Protein AF-0000000078274651 (afdb_homodimer)

Solvent-accessible surface area (backbone atoms only — not comparable to full-atom values): 20721 Å² total; per-residue (Å²): 110,60,36,36,36,42,35,35,72,98,61,72,84,50,76,56,37,60,46,50,32,50,40,42,63,68,68,46,52,73,42,78,42,59,71,63,79,69,84,45,31,85,77,31,66,91,48,47,76,32,33,41,38,34,36,38,72,86,66,53,74,48,76,44,39,45,49,67,26,45,36,52,42,50,24,56,75,72,54,28,36,57,86,50,64,68,60,26,29,52,43,43,25,51,34,57,58,51,46,55,32,47,52,37,38,48,44,17,74,77,69,66,68,41,69,70,39,47,50,50,25,46,53,38,40,49,51,45,43,70,57,47,31,60,56,27,63,71,28,89,64,50,26,82,50,72,79,48,85,28,53,41,47,50,51,53,27,51,47,51,49,48,31,48,77,70,71,42,42,85,62,64,37,59,87,82,25,47,49,53,42,50,40,32,52,57,47,60,68,34,71,45,63,97,109,60,35,37,36,41,34,34,72,97,62,73,85,50,75,56,36,60,48,50,33,50,40,41,64,69,67,45,52,74,44,79,43,57,72,62,78,70,81,45,29,85,78,31,67,90,48,46,74,32,33,40,38,35,35,37,71,87,66,50,72,47,76,43,40,44,50,67,27,45,36,53,43,50,25,56,74,73,53,27,38,57,88,50,64,69,59,26,29,52,44,43,24,52,35,56,58,52,46,57,33,46,52,38,38,48,45,16,74,75,69,66,69,41,70,69,40,48,48,51,25,44,52,39,39,49,51,46,43,72,58,46,30,60,56,27,65,72,30,89,66,49,26,82,51,71,81,48,82,28,52,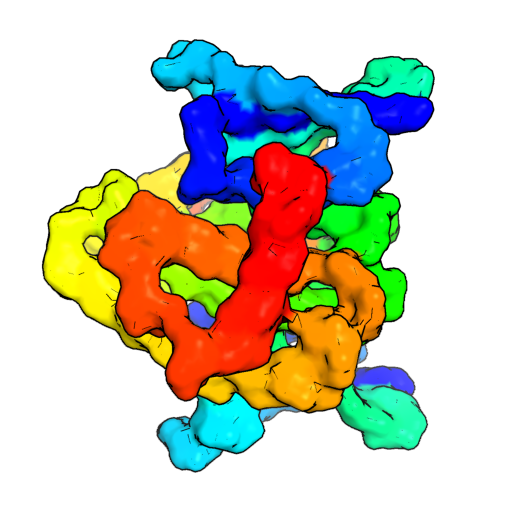40,46,50,51,53,26,51,48,51,48,47,32,49,76,69,71,43,43,84,62,61,37,60,89,83,25,46,51,52,41,50,39,31,53,58,48,60,69,33,72,44,64,96

Foldseek 3Di:
DKAKEWEDPPDCLDLCVLVLLLCLVLVHHYDYDYDPPPVCQVVDVVSDDTKMWIQDPVRDIDIDDDSVVSNVVSQVVRVLAPPDPVRNVVLVVLLVLLVLLSVLLCCCPPPPVDPVSVVVSLVSLLVNLVVCLVQLVVDPCLDNDDNDNHSSLSSLLSSCVNCVVVVNNVSDDCVSRVSSVVSNVVSCPDPSSD/DKAKEWEDPPDCLDLCVLVLLLCLVLVHHYDYDYDPPPVCQVVDVVSDDTKMWIQDPVRDIDIDDDSVVSNVVSQVVRVLAPPDPVRNVVLVVLLVLLVLLSVLLCCCPPPPVDPVSVVVSLVSLLVNLVPCLVQLVVDPCLDNDDNDNHSSLSSLLSSCVNCVVVVNNVSDDCVSRVSSVVSNVVSCPDPSSD

Organism: Zancudomyces culisetae (NCBI:txid1213189)

Radius of gyration: 20.68 Å; Cα contacts (8 Å, |Δi|>4): 596; chains: 2; bounding box: 54×53×53 Å

InterPro domains:
  IPR004045 Glutathione S-transferase, N-terminal [PS50404] (1-82)
  IPR004046 Glutathione S-transferase, C-terminal [PF14497] (106-193)
  IPR010987 Glutathione S-transferase, C-terminal-like [PS50405] (84-194)
  IPR036249 Thioredoxin-like superfamily [SSF52833] (4-79)
  IPR036282 Glutathione S-transferase, C-terminal domain superfamily [SSF47616] (76-194)
  IPR050213 Glutathione S-transferase superfamily [PTHR11571] (1-193)

Nearest PDB structures (foldseek):
  8bhz-assembly1_A-2  TM=8.234E-01  e=1.410E-09  Schistosoma haematobium
  2c80-assembly1_B  TM=8.183E-01  e=5.169E-09  Schistosoma haematobium
  2caq-assembly1_A-2  TM=8.198E-01  e=7.709E-09  Schistosoma haematobium
  2wdu-assembly2_B  TM=8.416E-01  e=1.094E-08  Fasciola hepatica
  2c8u-assembly1_B  TM=8.152E-01  e=6.313E-09  Schistosoma haematobium

pLDDT: mean 96.89, std 2.32, range [83.88, 98.88]

Sequence (388 aa):
MSTYELLYFPMNLGRANITRIMLNSAGATLKSACPAWPAEKENMPYGRLPVLVETKADGSKFTLCESQAIERYIARKYGFLPADLEQSAIAESYVDNIVDSIDLFYKHHYVEKNDASKEAVQKAVKYLISRHEPILAANPSGHYIGNKLSYPDIYLYHLYFMLTETGLTDFINESTAPHITKLAKSLAALPAVQMSTYELLYFPMNLGRANITRIMLNSAGATLKSACPAWPAEKENMPYGRLPVLVETKADGSKFTLCESQAIERYIARKYGFLPADLEQSAIAESYVDNIVDSIDLFYKHHYVEKNDASKEAVQKAVKYLISRHEPILAANPSGHYIGNKLSYPDIYLYHLYFMLTETGLTDFINESTAPHITKLAKSLAALPAVQ

Structure (mmCIF, N/CA/C/O backbone):
data_AF-0000000078274651-model_v1
#
loop_
_entity.id
_entity.type
_entity.pdbx_description
1 polymer 'Putative glutathione S-transferase 6'
#
loop_
_atom_site.group_PDB
_atom_site.id
_atom_site.type_symbol
_atom_site.label_atom_id
_atom_site.label_alt_id
_atom_site.label_comp_id
_atom_site.label_asym_id
_atom_site.label_entity_id
_atom_site.label_seq_id
_atom_site.pdbx_PDB_ins_code
_atom_site.Cartn_x
_atom_site.Cartn_y
_atom_site.Cartn_z
_atom_site.occupancy
_atom_site.B_iso_or_equiv
_atom_site.auth_seq_id
_atom_site.auth_comp_id
_atom_site.auth_asym_id
_atom_site.auth_atom_id
_atom_site.pdbx_PDB_model_num
ATOM 1 N N . MET A 1 1 ? 3.52 19.172 -21.906 1 85.12 1 MET A N 1
ATOM 2 C CA . MET A 1 1 ? 3.418 18.703 -20.516 1 85.12 1 MET A CA 1
ATOM 3 C C . MET A 1 1 ? 2.148 17.891 -20.312 1 85.12 1 MET A C 1
ATOM 5 O O . MET A 1 1 ? 1.169 18.047 -21.047 1 85.12 1 MET A O 1
ATOM 9 N N . SER A 1 2 ? 2.191 16.938 -19.406 1 90.5 2 SER A N 1
ATOM 10 C CA . SER A 1 2 ? 1.02 16.094 -19.219 1 90.5 2 SER A CA 1
ATOM 11 C C . SER A 1 2 ? -0.132 16.859 -18.578 1 90.5 2 SER A C 1
ATOM 13 O O . SER A 1 2 ? 0.091 17.797 -17.812 1 90.5 2 SER A O 1
ATOM 15 N N . THR A 1 3 ? -1.324 16.656 -19.016 1 97.44 3 THR A N 1
ATOM 16 C CA . THR A 1 3 ? -2.535 17.078 -18.312 1 97.44 3 THR A CA 1
ATOM 17 C C . THR A 1 3 ? -3.24 15.891 -17.672 1 97.44 3 THR A C 1
ATOM 19 O O . THR A 1 3 ? -3.088 14.75 -18.125 1 97.44 3 THR A O 1
ATOM 22 N N . TYR A 1 4 ? -3.969 16.234 -16.609 1 98.62 4 TYR A N 1
ATOM 23 C CA . TYR A 1 4 ? -4.539 15.148 -15.812 1 98.62 4 TYR A CA 1
ATOM 24 C C . TYR A 1 4 ? -6.039 15.336 -15.633 1 98.62 4 TYR A C 1
ATOM 26 O O . TYR A 1 4 ? -6.516 16.453 -15.453 1 98.62 4 TYR A O 1
ATOM 34 N N . GLU A 1 5 ? -6.742 14.211 -15.688 1 98.5 5 GLU A N 1
ATOM 35 C CA . GLU A 1 5 ? -8.125 14.094 -15.234 1 98.5 5 GLU A CA 1
ATOM 36 C C . GLU A 1 5 ? -8.25 13.078 -14.102 1 98.5 5 GLU A C 1
ATOM 38 O O . GLU A 1 5 ? -7.742 11.961 -14.203 1 98.5 5 GLU A O 1
ATOM 43 N N . LEU A 1 6 ? -8.797 13.508 -13.047 1 98.5 6 LEU A N 1
ATOM 44 C CA . LEU A 1 6 ? -9.055 12.633 -11.906 1 98.5 6 LEU A CA 1
ATOM 45 C C . LEU A 1 6 ? -10.547 12.383 -11.734 1 98.5 6 LEU A C 1
ATOM 47 O O . LEU A 1 6 ? -11.305 13.312 -11.445 1 98.5 6 LEU A O 1
ATOM 51 N N . LEU A 1 7 ? -10.977 11.188 -12 1 98.56 7 LEU A N 1
ATOM 52 C CA . LEU A 1 7 ? -12.375 10.789 -11.852 1 98.56 7 LEU A CA 1
ATOM 53 C C . LEU A 1 7 ? -12.656 10.32 -10.43 1 98.56 7 LEU A C 1
ATOM 55 O O . LEU A 1 7 ? -12.07 9.336 -9.969 1 98.56 7 LEU A O 1
ATOM 59 N N . TYR A 1 8 ? -13.5 11.039 -9.758 1 97.94 8 TYR A N 1
ATOM 60 C CA . TYR A 1 8 ? -13.836 10.727 -8.375 1 97.94 8 TYR A CA 1
ATOM 61 C C . TYR A 1 8 ? -15.125 11.43 -7.953 1 97.94 8 TYR A C 1
ATOM 63 O O . TYR A 1 8 ? -15.688 12.219 -8.711 1 97.94 8 TYR A O 1
ATOM 71 N N . PHE A 1 9 ? -15.664 11.016 -6.793 1 95.94 9 PHE A N 1
ATOM 72 C CA . PHE A 1 9 ? -16.828 11.688 -6.23 1 95.94 9 PHE A CA 1
ATOM 73 C C . PHE A 1 9 ? -16.484 13.117 -5.824 1 95.94 9 PHE A C 1
ATOM 75 O O . PHE A 1 9 ? -15.336 13.414 -5.5 1 95.94 9 PHE A O 1
ATOM 82 N N . PRO A 1 10 ? -17.453 13.938 -5.91 1 91.69 10 PRO A N 1
ATOM 83 C CA . PRO A 1 10 ? -17.188 15.336 -5.555 1 91.69 10 PRO A CA 1
ATOM 84 C C . PRO A 1 10 ? -17.047 15.539 -4.051 1 91.69 10 PRO A C 1
ATOM 86 O O . PRO A 1 10 ? -17.938 16.109 -3.42 1 91.69 10 PRO A O 1
ATOM 89 N N . MET A 1 11 ? -15.984 15.055 -3.492 1 89.75 11 MET A N 1
ATOM 90 C CA . MET A 1 11 ? -15.727 15.156 -2.059 1 89.75 11 MET A CA 1
ATOM 91 C C . MET A 1 11 ? -14.234 15.266 -1.782 1 89.75 11 MET A C 1
ATOM 93 O O . MET A 1 11 ? -13.414 14.828 -2.594 1 89.75 11 MET A O 1
ATOM 97 N N . ASN A 1 12 ? -13.992 15.805 -0.63 1 87.56 12 ASN A N 1
ATOM 98 C CA . ASN A 1 12 ? -12.594 16.031 -0.289 1 87.56 12 ASN A CA 1
ATOM 99 C C . ASN A 1 12 ? -12.125 15.102 0.828 1 87.56 12 ASN A C 1
ATOM 101 O O . ASN A 1 12 ? -10.938 15.055 1.148 1 87.56 12 ASN A O 1
ATOM 105 N N . LEU A 1 13 ? -13.008 14.328 1.35 1 91.19 13 LEU A N 1
ATOM 106 C CA . LEU A 1 13 ? -12.68 13.453 2.467 1 91.19 13 LEU A CA 1
ATOM 107 C C . LEU A 1 13 ? -12.398 12.031 1.979 1 91.19 13 LEU A C 1
ATOM 109 O O . LEU A 1 13 ? -12.375 11.094 2.773 1 91.19 13 LEU A O 1
ATOM 113 N N . GLY A 1 14 ? -12.18 11.93 0.684 1 95.69 14 GLY A N 1
ATOM 114 C CA . GLY A 1 14 ? -11.984 10.602 0.126 1 95.69 14 GLY A CA 1
ATOM 115 C C . GLY A 1 14 ? -10.562 10.352 -0.332 1 95.69 14 GLY A C 1
ATOM 116 O O . GLY A 1 14 ? -9.664 11.156 -0.064 1 95.69 14 GLY A O 1
ATOM 117 N N . ARG A 1 15 ? -10.383 9.234 -0.978 1 96.81 15 ARG A N 1
ATOM 118 C CA . ARG A 1 15 ? -9.062 8.703 -1.303 1 96.81 15 ARG A CA 1
ATOM 119 C C . ARG A 1 15 ? -8.398 9.516 -2.41 1 96.81 15 ARG A C 1
ATOM 121 O O . ARG A 1 15 ? -7.176 9.484 -2.562 1 96.81 15 ARG A O 1
ATOM 128 N N . ALA A 1 16 ? -9.148 10.32 -3.156 1 97.81 16 ALA A N 1
ATOM 129 C CA . ALA A 1 16 ? -8.594 11.055 -4.293 1 97.81 16 ALA A CA 1
ATOM 130 C C . ALA A 1 16 ? -7.918 12.344 -3.838 1 97.81 16 ALA A C 1
ATOM 132 O O . ALA A 1 16 ? -7.199 12.984 -4.613 1 97.81 16 ALA A O 1
ATOM 133 N N . ASN A 1 17 ? -8.156 12.719 -2.564 1 97.38 17 ASN A N 1
ATOM 134 C CA . ASN A 1 17 ? -7.68 14.016 -2.084 1 97.38 17 ASN A CA 1
ATOM 135 C C . ASN A 1 17 ? -6.156 14.094 -2.111 1 97.38 17 ASN A C 1
ATOM 137 O O . ASN A 1 17 ? -5.59 15.141 -2.42 1 97.38 17 ASN A O 1
ATOM 141 N N . ILE A 1 18 ? -5.492 13.023 -1.799 1 98.12 18 ILE A N 1
ATOM 142 C CA . ILE A 1 18 ? -4.035 12.984 -1.771 1 98.12 18 ILE A CA 1
ATOM 143 C C . ILE A 1 18 ? -3.484 13.273 -3.164 1 98.12 18 ILE A C 1
ATOM 145 O O . ILE A 1 18 ? -2.592 14.117 -3.32 1 98.12 18 ILE A O 1
ATOM 149 N N . THR A 1 19 ? -4.035 12.641 -4.152 1 98.38 19 THR A N 1
ATOM 150 C CA . THR A 1 19 ? -3.607 12.836 -5.531 1 98.38 19 THR A CA 1
ATOM 151 C C . THR A 1 19 ? -3.867 14.273 -5.98 1 98.38 19 THR A C 1
ATOM 153 O O . THR A 1 19 ? -3.021 14.891 -6.633 1 98.38 19 THR A O 1
ATOM 156 N N . ARG A 1 20 ? -5.008 14.828 -5.559 1 97.62 20 ARG A N 1
ATOM 157 C CA . ARG A 1 20 ? -5.34 16.203 -5.906 1 97.62 20 ARG A CA 1
ATOM 158 C C . ARG A 1 20 ? -4.312 17.188 -5.344 1 97.62 20 ARG A C 1
ATOM 160 O O . ARG A 1 20 ? -3.826 18.062 -6.055 1 97.62 20 ARG A O 1
ATOM 167 N N . ILE A 1 21 ? -4 17 -4.102 1 97.69 21 ILE A N 1
ATOM 168 C CA . ILE A 1 21 ? -3.039 17.875 -3.443 1 97.69 21 ILE A CA 1
ATOM 169 C C . ILE A 1 21 ? -1.687 17.781 -4.145 1 97.69 21 ILE A C 1
ATOM 171 O O . ILE A 1 21 ? -1.037 18.797 -4.395 1 97.69 21 ILE A O 1
ATOM 175 N N . MET A 1 22 ? -1.249 16.578 -4.516 1 98.38 22 MET A N 1
ATOM 176 C CA . MET A 1 22 ? 0.048 16.391 -5.16 1 98.38 22 MET A CA 1
ATOM 177 C C . MET A 1 22 ? 0.079 17.062 -6.531 1 98.38 22 MET A C 1
ATOM 179 O O . MET A 1 22 ? 1.023 17.781 -6.852 1 98.38 22 MET A O 1
ATOM 183 N N . LEU A 1 23 ? -0.953 16.844 -7.312 1 98.31 23 LEU A N 1
ATOM 184 C CA . LEU A 1 23 ? -0.979 17.391 -8.656 1 98.31 23 LEU A CA 1
ATOM 185 C C . LEU A 1 23 ? -1.033 18.922 -8.617 1 98.31 23 LEU A C 1
ATOM 187 O O . LEU A 1 23 ? -0.316 19.594 -9.359 1 98.31 23 LEU A O 1
ATOM 191 N N . ASN A 1 24 ? -1.824 19.453 -7.707 1 97.5 24 ASN A N 1
ATOM 192 C CA . ASN A 1 24 ? -1.883 20.906 -7.535 1 97.5 24 ASN A CA 1
ATOM 193 C C . ASN A 1 24 ? -0.538 21.469 -7.086 1 97.5 24 ASN A C 1
ATOM 195 O O . ASN A 1 24 ? -0.095 22.5 -7.594 1 97.5 24 ASN A O 1
ATOM 199 N N . SER A 1 25 ? 0.046 20.797 -6.164 1 97.44 25 SER A N 1
ATOM 200 C CA . SER A 1 25 ? 1.327 21.25 -5.633 1 97.44 25 SER A CA 1
ATOM 201 C C . SER A 1 25 ? 2.414 21.219 -6.703 1 97.44 25 SER A C 1
ATOM 203 O O . SER A 1 25 ? 3.361 22 -6.66 1 97.44 25 SER A O 1
ATOM 205 N N . ALA A 1 26 ? 2.295 20.312 -7.629 1 97.06 26 ALA A N 1
ATOM 206 C CA . ALA A 1 26 ? 3.27 20.156 -8.703 1 97.06 26 ALA A CA 1
ATOM 207 C C . ALA A 1 26 ? 3.012 21.172 -9.82 1 97.06 26 ALA A C 1
ATOM 209 O O . ALA A 1 26 ? 3.777 21.234 -10.789 1 97.06 26 ALA A O 1
ATOM 210 N N . GLY A 1 27 ? 1.916 21.891 -9.695 1 96.44 27 GLY A N 1
ATOM 211 C CA . GLY A 1 27 ? 1.552 22.844 -10.734 1 96.44 27 GLY A CA 1
ATOM 212 C C . GLY A 1 27 ? 1.003 22.172 -11.984 1 96.44 27 GLY A C 1
ATOM 213 O O . GLY A 1 27 ? 1.027 22.766 -13.07 1 96.44 27 GLY A O 1
ATOM 214 N N . ALA A 1 28 ? 0.543 20.969 -11.844 1 96.69 28 ALA A N 1
ATOM 215 C CA . ALA A 1 28 ? 0.015 20.234 -12.992 1 96.69 28 ALA A CA 1
ATOM 216 C C . ALA A 1 28 ? -1.39 20.703 -13.344 1 96.69 28 ALA A C 1
ATOM 218 O O . ALA A 1 28 ? -2.129 21.188 -12.484 1 96.69 28 ALA A O 1
ATOM 219 N N . THR A 1 29 ? -1.722 20.609 -14.602 1 97.25 29 THR A N 1
ATOM 220 C CA . THR A 1 29 ? -3.092 20.859 -15.031 1 97.25 29 THR A CA 1
ATOM 221 C C . THR A 1 29 ? -4 19.688 -14.664 1 97.25 29 THR A C 1
ATOM 223 O O . THR A 1 29 ? -3.812 18.578 -15.156 1 97.25 29 THR A O 1
ATOM 226 N N . LEU A 1 30 ? -4.949 20 -13.805 1 97.75 30 LEU A N 1
ATOM 227 C CA . LEU A 1 30 ? -5.816 18.953 -13.281 1 97.75 30 LEU A CA 1
ATOM 228 C C . LEU A 1 30 ? -7.285 19.312 -13.484 1 97.75 30 LEU A C 1
ATOM 230 O O . LEU A 1 30 ? -7.711 20.406 -13.133 1 97.75 30 LEU A O 1
ATOM 234 N N . LYS A 1 31 ? -7.969 18.406 -14.078 1 97.44 31 LYS A N 1
ATOM 235 C CA . LYS A 1 31 ? -9.422 18.469 -14.148 1 97.44 31 LYS A CA 1
ATOM 236 C C . LYS A 1 31 ? -10.055 17.359 -13.289 1 97.44 31 LYS A C 1
ATOM 238 O O . LYS A 1 31 ? -9.664 16.203 -13.383 1 97.44 31 LYS A O 1
ATOM 243 N N . SER A 1 32 ? -10.93 17.734 -12.461 1 96.25 32 SER A N 1
ATOM 244 C CA . SER A 1 32 ? -11.688 16.766 -11.68 1 96.25 32 SER A CA 1
ATOM 245 C C . SER A 1 32 ? -13.062 16.516 -12.297 1 96.25 32 SER A C 1
ATOM 247 O O . SER A 1 32 ? -13.703 17.438 -12.797 1 96.25 32 SER A O 1
ATOM 249 N N . ALA A 1 33 ? -13.438 15.273 -12.32 1 96.69 33 ALA A N 1
ATOM 250 C CA . ALA A 1 33 ? -14.766 14.922 -12.812 1 96.69 33 ALA A CA 1
ATOM 251 C C . ALA A 1 33 ? -15.375 13.781 -12 1 96.69 33 ALA A C 1
ATOM 253 O O . ALA A 1 33 ? -14.648 12.953 -11.445 1 96.69 33 ALA A O 1
ATOM 254 N N . CYS A 1 34 ? -16.594 13.766 -11.922 1 97.38 34 CYS A N 1
ATOM 255 C CA . CYS A 1 34 ? -17.359 12.695 -11.273 1 97.38 34 CYS A CA 1
ATOM 256 C C . CYS A 1 34 ? -18.188 11.922 -12.289 1 97.38 34 CYS A C 1
ATOM 258 O O . CYS A 1 34 ? -19.141 12.453 -12.852 1 97.38 34 CYS A O 1
ATOM 260 N N . PRO A 1 35 ? -17.812 10.711 -12.516 1 97.06 35 PRO A N 1
ATOM 261 C CA . PRO A 1 35 ? -18.641 9.922 -13.422 1 97.06 35 PRO A CA 1
ATOM 262 C C . PRO A 1 35 ? -20.047 9.68 -12.875 1 97.06 35 PRO A C 1
ATOM 264 O O . PRO A 1 35 ? -20.25 9.711 -11.656 1 97.06 35 PRO A O 1
ATOM 267 N N . ALA A 1 36 ? -21.062 9.5 -13.82 1 96.56 36 ALA A N 1
ATOM 268 C CA . ALA A 1 36 ? -22.391 9.062 -13.383 1 96.56 36 ALA A CA 1
ATOM 269 C C . ALA A 1 36 ? -22.328 7.707 -12.695 1 96.56 36 ALA A C 1
ATOM 271 O O . ALA A 1 36 ? -21.953 6.703 -13.312 1 96.56 36 ALA A O 1
ATOM 272 N N . TRP A 1 37 ? -22.641 7.664 -11.445 1 95.12 37 TRP A N 1
ATOM 273 C CA . TRP A 1 37 ? -22.5 6.449 -10.648 1 95.12 37 TRP A CA 1
ATOM 274 C C . TRP A 1 37 ? -23.844 5.973 -10.125 1 95.12 37 TRP A C 1
ATOM 276 O O . TRP A 1 37 ? -24.609 6.758 -9.562 1 95.12 37 TRP A O 1
ATOM 286 N N . PRO A 1 38 ? -24.109 4.75 -10.242 1 95.19 38 PRO A N 1
ATOM 287 C CA . PRO A 1 38 ? -23.25 3.639 -10.641 1 95.19 38 PRO A CA 1
ATOM 288 C C . PRO A 1 38 ? -23.312 3.338 -12.141 1 95.19 38 PRO A C 1
ATOM 290 O O . PRO A 1 38 ? -22.719 2.367 -12.602 1 95.19 38 PRO A O 1
ATOM 293 N N . ALA A 1 39 ? -23.891 4.094 -12.906 1 97.06 39 ALA A N 1
ATOM 294 C CA . ALA A 1 39 ? -24.141 3.807 -14.32 1 97.06 39 ALA A CA 1
ATOM 295 C C . ALA A 1 39 ? -22.844 3.594 -15.078 1 97.06 39 ALA A C 1
ATOM 297 O O . ALA A 1 39 ? -22.781 2.785 -16 1 97.06 39 ALA A O 1
ATOM 298 N N . GLU A 1 40 ? -21.766 4.273 -14.672 1 97 40 GLU A N 1
ATOM 299 C CA . GLU A 1 40 ? -20.5 4.207 -15.406 1 97 40 GLU A CA 1
ATOM 300 C C . GLU A 1 40 ? -19.5 3.309 -14.695 1 97 40 GLU A C 1
ATOM 302 O O . GLU A 1 40 ? -18.344 3.227 -15.102 1 97 40 GLU A O 1
ATOM 307 N N . LYS A 1 41 ? -19.938 2.6 -13.703 1 96.19 41 LYS A N 1
ATOM 308 C CA . LYS A 1 41 ? -19.062 1.739 -12.914 1 96.19 41 LYS A CA 1
ATOM 309 C C . LYS A 1 41 ? -18.359 0.714 -13.797 1 96.19 41 LYS A C 1
ATOM 311 O O . LYS A 1 41 ? -17.141 0.522 -13.68 1 96.19 41 LYS A O 1
ATOM 316 N N . GLU A 1 42 ? -19.062 0.11 -14.68 1 93.12 42 GLU A N 1
ATOM 317 C CA . GLU A 1 42 ? -18.531 -0.976 -15.492 1 93.12 42 GLU A CA 1
ATOM 318 C C . GLU A 1 42 ? -17.516 -0.453 -16.516 1 93.12 42 GLU A C 1
ATOM 320 O O . GLU A 1 42 ? -16.734 -1.225 -17.078 1 93.12 42 GLU A O 1
ATOM 325 N N . ASN A 1 43 ? -17.5 0.835 -16.734 1 94.19 43 ASN A N 1
ATOM 326 C CA . ASN A 1 43 ? -16.578 1.451 -17.672 1 94.19 43 ASN A CA 1
ATOM 327 C C . ASN A 1 43 ? -15.266 1.843 -17 1 94.19 43 ASN A C 1
ATOM 329 O O . ASN A 1 43 ? -14.297 2.193 -17.656 1 94.19 43 ASN A O 1
ATOM 333 N N . MET A 1 44 ? -15.281 1.782 -15.68 1 95.94 44 MET A N 1
ATOM 334 C CA . MET A 1 44 ? -14.078 2.135 -14.93 1 95.94 44 MET A CA 1
ATOM 335 C C . MET A 1 44 ? -13.195 0.913 -14.719 1 95.94 44 MET A C 1
ATOM 337 O O . MET A 1 44 ? -13.695 -0.198 -14.531 1 95.94 44 MET A O 1
ATOM 341 N N . PRO A 1 45 ? -11.883 1.192 -14.758 1 95.31 45 PRO A N 1
ATOM 342 C CA . PRO A 1 45 ? -11.023 0.073 -14.367 1 95.31 45 PRO A CA 1
ATOM 343 C C . PRO A 1 45 ? -11.398 -0.515 -13.016 1 95.31 45 PRO A C 1
ATOM 345 O O . PRO A 1 45 ? -11.609 0.228 -12.047 1 95.31 45 PRO A O 1
ATOM 348 N N . TYR A 1 46 ? -11.609 -1.804 -12.977 1 95.06 46 TYR A N 1
ATOM 349 C CA . TYR A 1 46 ? -11.969 -2.566 -11.781 1 95.06 46 TYR A CA 1
ATOM 350 C C . TYR A 1 46 ? -13.32 -2.119 -11.242 1 95.06 46 TYR A C 1
ATOM 352 O O . TYR A 1 46 ? -13.719 -2.514 -10.141 1 95.06 46 TYR A O 1
ATOM 360 N N . GLY A 1 47 ? -14.023 -1.199 -11.977 1 95.81 47 GLY A N 1
ATOM 361 C CA . GLY A 1 47 ? -15.289 -0.684 -11.484 1 95.81 47 GLY A CA 1
ATOM 362 C C . GLY A 1 47 ? -15.133 0.168 -10.234 1 95.81 47 GLY A C 1
ATOM 363 O O . GLY A 1 47 ? -16.016 0.167 -9.367 1 95.81 47 GLY A O 1
ATOM 364 N N . ARG A 1 48 ? -14 0.82 -10.164 1 96.19 48 ARG A N 1
ATOM 365 C CA . ARG A 1 48 ? -13.703 1.559 -8.938 1 96.19 48 ARG A CA 1
ATOM 366 C C . ARG A 1 48 ? -13.227 2.971 -9.258 1 96.19 48 ARG A C 1
ATOM 368 O O . ARG A 1 48 ? -12.766 3.242 -10.367 1 96.19 48 ARG A O 1
ATOM 375 N N . LEU A 1 49 ? -13.398 3.842 -8.32 1 97.62 49 LEU A N 1
ATOM 376 C CA . LEU A 1 49 ? -12.828 5.184 -8.281 1 97.62 49 LEU A CA 1
ATOM 377 C C . LEU A 1 49 ? -11.883 5.336 -7.098 1 97.62 49 LEU A C 1
ATOM 379 O O . LEU A 1 49 ? -12.039 4.664 -6.074 1 97.62 49 LEU A O 1
ATOM 383 N N . PRO A 1 50 ? -10.797 6.09 -7.223 1 98.25 50 PRO A N 1
ATOM 384 C CA . PRO A 1 50 ? -10.477 7.062 -8.273 1 98.25 50 PRO A CA 1
ATOM 385 C C . PRO A 1 50 ? -9.812 6.422 -9.492 1 98.25 50 PRO A C 1
ATOM 387 O O . PRO A 1 50 ? -9.234 5.344 -9.383 1 98.25 50 PRO A O 1
ATOM 390 N N . VAL A 1 51 ? -9.992 7.074 -10.633 1 98.75 51 VAL A N 1
ATOM 391 C CA . VAL A 1 51 ? -9.273 6.766 -11.867 1 98.75 51 VAL A CA 1
ATOM 392 C C . VAL A 1 51 ? -8.508 8 -12.336 1 98.75 51 VAL A C 1
ATOM 394 O O . VAL A 1 51 ? -9.07 9.102 -12.391 1 98.75 51 VAL A O 1
ATOM 397 N N . LEU A 1 52 ? -7.234 7.863 -12.586 1 98.81 52 LEU A N 1
ATOM 398 C CA . LEU A 1 52 ? -6.398 8.906 -13.164 1 98.81 52 LEU A CA 1
ATOM 399 C C . LEU A 1 52 ? -6.242 8.711 -14.672 1 98.81 52 LEU A C 1
ATOM 401 O O . LEU A 1 52 ? -5.926 7.609 -15.125 1 98.81 52 LEU A O 1
ATOM 405 N N . VAL A 1 53 ? -6.527 9.727 -15.406 1 98.69 53 VAL A N 1
ATOM 406 C CA . VAL A 1 53 ? -6.223 9.742 -16.844 1 98.69 53 VAL A CA 1
ATOM 407 C C . VAL A 1 53 ? -5.191 10.828 -17.141 1 98.69 53 VAL A C 1
ATOM 409 O O . VAL A 1 53 ? -5.445 12.016 -16.906 1 98.69 53 VAL A O 1
ATOM 412 N N . GLU A 1 54 ? -4.031 10.438 -17.594 1 98.69 54 GLU A N 1
ATOM 413 C CA . GLU A 1 54 ? -2.975 11.359 -18 1 98.69 54 GLU A CA 1
ATOM 414 C C . GLU A 1 54 ? -2.889 11.469 -19.516 1 98.69 54 GLU A C 1
ATOM 416 O O . GLU A 1 54 ? -2.77 10.453 -20.203 1 98.69 54 GLU A O 1
ATOM 421 N N . THR A 1 55 ? -3.041 12.617 -20 1 98.38 55 THR A N 1
ATOM 422 C CA . THR A 1 55 ? -2.787 12.891 -21.406 1 98.38 55 THR A CA 1
ATOM 423 C C . THR A 1 55 ? -1.4 13.492 -21.609 1 98.38 55 THR A C 1
ATOM 425 O O . THR A 1 55 ? -1.129 14.602 -21.141 1 98.38 55 THR A O 1
ATOM 428 N N . LYS A 1 56 ? -0.613 12.797 -22.375 1 97 56 LYS A N 1
ATOM 429 C CA . LYS A 1 56 ? 0.772 13.219 -22.562 1 97 56 LYS A CA 1
ATOM 430 C C . LYS A 1 56 ? 0.893 14.211 -23.719 1 97 56 LYS A C 1
ATOM 432 O O . LYS A 1 56 ? -0.09 14.5 -24.406 1 97 56 LYS A O 1
ATOM 437 N N . ALA A 1 57 ? 2.1 14.711 -23.828 1 94.38 57 ALA A N 1
ATOM 438 C CA . ALA A 1 57 ? 2.344 15.734 -24.844 1 94.38 57 ALA A CA 1
ATOM 439 C C . ALA A 1 57 ? 2.074 15.203 -26.25 1 94.38 57 ALA A C 1
ATOM 441 O O . ALA A 1 57 ? 1.616 15.945 -27.125 1 94.38 57 ALA A O 1
ATOM 442 N N . ASP A 1 58 ? 2.273 13.93 -26.484 1 95.94 58 ASP A N 1
ATOM 443 C CA . ASP A 1 58 ? 2.109 13.336 -27.812 1 95.94 58 ASP A CA 1
ATOM 444 C C . ASP A 1 58 ? 0.667 12.891 -28.047 1 95.94 58 ASP A C 1
ATOM 446 O O . ASP A 1 58 ? 0.355 12.281 -29.062 1 95.94 58 ASP A O 1
ATOM 450 N N . GLY A 1 59 ? -0.172 13.125 -27.031 1 95.75 59 GLY A N 1
ATOM 451 C CA . GLY A 1 59 ? -1.588 12.82 -27.172 1 95.75 59 GLY A CA 1
ATOM 452 C C . GLY A 1 59 ? -1.962 11.453 -26.625 1 95.75 59 GLY A C 1
ATOM 453 O O . GLY A 1 59 ? -3.145 11.148 -26.453 1 95.75 59 GLY A O 1
ATOM 454 N N . SER A 1 60 ? -0.928 10.688 -26.297 1 97.25 60 SER A N 1
ATOM 455 C CA . SER A 1 60 ? -1.235 9.367 -25.766 1 97.25 60 SER A CA 1
ATOM 456 C C . SER A 1 60 ? -1.788 9.461 -24.344 1 97.25 60 SER A C 1
ATOM 458 O O . SER A 1 60 ? -1.502 10.422 -23.625 1 97.25 60 SER A O 1
ATOM 460 N N . LYS A 1 61 ? -2.582 8.484 -24.016 1 97.94 61 LYS A N 1
ATOM 461 C CA . LYS A 1 61 ? -3.23 8.5 -22.703 1 97.94 61 LYS A CA 1
ATOM 462 C C . LYS A 1 61 ? -2.75 7.344 -21.844 1 97.94 61 LYS A C 1
ATOM 464 O O . LYS A 1 61 ? -2.51 6.242 -22.344 1 97.94 61 LYS A O 1
ATOM 469 N N . PHE A 1 62 ? -2.59 7.645 -20.594 1 98.38 62 PHE A N 1
ATOM 470 C CA . PHE A 1 62 ? -2.309 6.652 -19.562 1 98.38 62 PHE A CA 1
ATOM 471 C C . PHE A 1 62 ? -3.385 6.68 -18.484 1 98.38 62 PHE A C 1
ATOM 473 O O . PHE A 1 62 ? -3.66 7.727 -17.891 1 98.38 62 PHE A O 1
ATOM 480 N N . THR A 1 63 ? -4.055 5.508 -18.266 1 98.5 63 THR A N 1
ATOM 481 C CA . THR A 1 63 ? -5.121 5.391 -17.281 1 98.5 63 THR A CA 1
ATOM 482 C C . THR A 1 63 ? -4.699 4.473 -16.141 1 98.5 63 THR A C 1
ATOM 484 O O . THR A 1 63 ? -4.137 3.4 -16.359 1 98.5 63 THR A O 1
ATOM 487 N N . LEU A 1 64 ? -4.945 4.918 -14.977 1 98.62 64 LEU A N 1
ATOM 488 C CA . LEU A 1 64 ? -4.539 4.172 -13.789 1 98.62 64 LEU A CA 1
ATOM 489 C C . LEU A 1 64 ? -5.625 4.223 -12.719 1 98.62 64 LEU A C 1
ATOM 491 O O . LEU A 1 64 ? -6.242 5.266 -12.508 1 98.62 64 LEU A O 1
ATOM 495 N N . CYS A 1 65 ? -5.82 3.037 -12.078 1 98.06 65 CYS A N 1
ATOM 496 C CA . CYS A 1 65 ? -6.758 2.924 -10.969 1 98.06 65 CYS A CA 1
ATOM 497 C C . CYS A 1 65 ? -6.055 2.451 -9.703 1 98.06 65 CYS A C 1
ATOM 499 O O . CYS A 1 65 ? -4.883 2.07 -9.75 1 98.06 65 CYS A O 1
ATOM 501 N N . GLU A 1 66 ? -6.785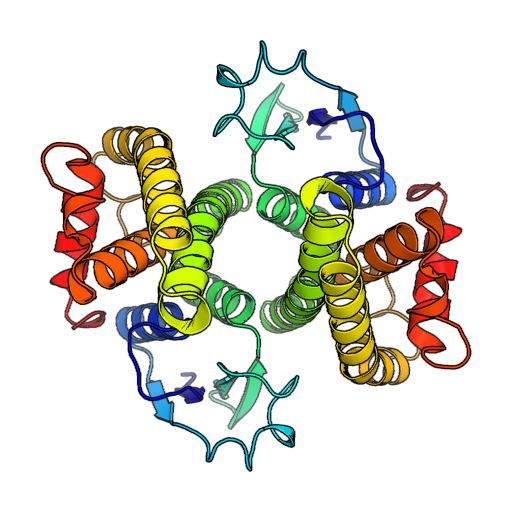 2.48 -8.633 1 98.06 66 GLU A N 1
ATOM 502 C CA . GLU A 1 66 ? -6.281 2.217 -7.285 1 98.06 66 GLU A CA 1
ATOM 503 C C . GLU A 1 66 ? -5.578 3.443 -6.711 1 98.06 66 GLU A C 1
ATOM 505 O O . GLU A 1 66 ? -4.535 3.861 -7.215 1 98.06 66 GLU A O 1
ATOM 510 N N . SER A 1 67 ? -6.129 3.936 -5.648 1 98.31 67 SER A N 1
ATOM 511 C CA . SER A 1 67 ? -5.738 5.234 -5.117 1 98.31 67 SER A CA 1
ATOM 512 C C . SER A 1 67 ? -4.25 5.266 -4.77 1 98.31 67 SER A C 1
ATOM 514 O O . SER A 1 67 ? -3.523 6.156 -5.211 1 98.31 67 SER A O 1
ATOM 516 N N . GLN A 1 68 ? -3.764 4.215 -4.137 1 98.5 68 GLN A N 1
ATOM 517 C CA . GLN A 1 68 ? -2.379 4.262 -3.682 1 98.5 68 GLN A CA 1
ATOM 518 C C . GLN A 1 68 ? -1.409 4.055 -4.84 1 98.5 68 GLN A C 1
ATOM 520 O O . GLN A 1 68 ? -0.303 4.602 -4.84 1 98.5 68 GLN A O 1
ATOM 525 N N . ALA A 1 69 ? -1.806 3.283 -5.855 1 98.69 69 ALA A N 1
ATOM 526 C CA . ALA A 1 69 ? -0.988 3.17 -7.062 1 98.69 69 ALA A CA 1
ATOM 527 C C . ALA A 1 69 ? -0.89 4.508 -7.785 1 98.69 69 ALA A C 1
ATOM 529 O O . ALA A 1 69 ? 0.191 4.906 -8.227 1 98.69 69 ALA A O 1
ATOM 530 N N . ILE A 1 70 ? -2.037 5.191 -7.871 1 98.88 70 ILE A N 1
ATOM 531 C CA . ILE A 1 70 ? -2.074 6.512 -8.484 1 98.88 70 ILE A CA 1
ATOM 532 C C . ILE A 1 70 ? -1.149 7.461 -7.73 1 98.88 70 ILE A C 1
ATOM 534 O O . ILE A 1 70 ? -0.329 8.156 -8.336 1 98.88 70 ILE A O 1
ATOM 538 N N . GLU A 1 71 ? -1.264 7.402 -6.43 1 98.88 71 GLU A N 1
ATOM 539 C CA . GLU A 1 71 ? -0.491 8.305 -5.578 1 98.88 71 GLU A CA 1
ATOM 540 C C . GLU A 1 71 ? 1.007 8.062 -5.734 1 98.88 71 GLU A C 1
ATOM 542 O O . GLU A 1 71 ? 1.781 9.008 -5.895 1 98.88 71 GLU A O 1
ATOM 547 N N . ARG A 1 72 ? 1.381 6.812 -5.691 1 98.75 72 ARG A N 1
ATOM 548 C CA . ARG A 1 72 ? 2.801 6.496 -5.793 1 98.75 72 ARG A CA 1
ATOM 549 C C . ARG A 1 72 ? 3.34 6.844 -7.18 1 98.75 72 ARG A C 1
ATOM 551 O O . ARG A 1 72 ? 4.484 7.277 -7.316 1 98.75 72 ARG A O 1
ATOM 558 N N . TYR A 1 73 ? 2.523 6.68 -8.234 1 98.88 73 TYR A N 1
ATOM 559 C CA . TYR A 1 73 ? 2.898 7.094 -9.586 1 98.88 73 TYR A CA 1
ATOM 560 C C . TYR A 1 73 ? 3.182 8.586 -9.641 1 98.88 73 TYR A C 1
ATOM 562 O O . TYR A 1 73 ? 4.25 9.008 -10.094 1 98.88 73 TYR A O 1
ATOM 570 N N . ILE A 1 74 ? 2.293 9.406 -9.078 1 98.75 74 ILE A N 1
ATOM 571 C CA . ILE A 1 74 ? 2.408 10.859 -9.102 1 98.75 74 ILE A CA 1
ATOM 572 C C . ILE A 1 74 ? 3.553 11.297 -8.188 1 98.75 74 ILE A C 1
ATOM 574 O O . ILE A 1 74 ? 4.301 12.219 -8.516 1 98.75 74 ILE A O 1
ATOM 578 N N . ALA A 1 75 ? 3.711 10.625 -7.035 1 98.81 75 ALA A N 1
ATOM 579 C CA . ALA A 1 75 ? 4.758 10.977 -6.078 1 98.81 75 ALA A CA 1
ATOM 580 C C . ALA A 1 75 ? 6.145 10.789 -6.691 1 98.81 75 ALA A C 1
ATOM 582 O O . ALA A 1 75 ? 7.035 11.617 -6.48 1 98.81 75 ALA A O 1
ATOM 583 N N . ARG A 1 76 ? 6.277 9.711 -7.418 1 98.25 76 ARG A N 1
ATOM 584 C CA . ARG A 1 76 ? 7.566 9.453 -8.055 1 98.25 76 ARG A CA 1
ATOM 585 C C . ARG A 1 76 ? 7.781 10.391 -9.242 1 98.25 76 ARG A C 1
ATOM 587 O O . ARG A 1 76 ? 8.883 10.914 -9.438 1 98.25 76 ARG A O 1
ATOM 594 N N . LYS A 1 77 ? 6.793 10.625 -9.977 1 97.75 77 LYS A N 1
ATOM 595 C CA . LYS A 1 77 ? 6.879 11.453 -11.18 1 97.75 77 LYS A CA 1
ATOM 596 C C . LYS A 1 77 ? 7.25 12.891 -10.828 1 97.75 77 LYS A C 1
ATOM 598 O O . LYS A 1 77 ? 8.023 13.523 -11.539 1 97.75 77 LYS A O 1
ATOM 603 N N . TYR A 1 78 ? 6.727 13.391 -9.711 1 97.94 78 TYR A N 1
ATOM 604 C CA . TYR A 1 78 ? 6.875 14.812 -9.414 1 97.94 78 TYR A CA 1
ATOM 605 C C . TYR A 1 78 ? 7.785 15.023 -8.211 1 97.94 78 TYR A C 1
ATOM 607 O O . TYR A 1 78 ? 7.941 16.156 -7.738 1 97.94 78 TYR A O 1
ATOM 615 N N . GLY A 1 79 ? 8.281 13.961 -7.637 1 97.88 79 GLY A N 1
ATOM 616 C CA . GLY A 1 79 ? 9.352 14.078 -6.652 1 97.88 79 GLY A CA 1
ATOM 617 C C . GLY A 1 79 ? 8.836 14.234 -5.234 1 97.88 79 GLY A C 1
ATOM 618 O O . GLY A 1 79 ? 9.508 14.836 -4.391 1 97.88 79 GLY A O 1
ATOM 619 N N . PHE A 1 80 ? 7.672 13.742 -4.898 1 98.62 80 PHE A N 1
ATOM 620 C CA . PHE A 1 80 ? 7.18 13.711 -3.527 1 98.62 80 PHE A CA 1
ATOM 621 C C . PHE A 1 80 ? 7.766 12.523 -2.77 1 98.62 80 PHE A C 1
ATOM 623 O O . PHE A 1 80 ? 7.641 12.438 -1.547 1 98.62 80 PHE A O 1
ATOM 630 N N . LEU A 1 81 ? 8.352 11.602 -3.504 1 98.5 81 LEU A N 1
ATOM 631 C CA . LEU A 1 81 ? 9.195 10.531 -2.98 1 98.5 81 LEU A CA 1
ATOM 632 C C . LEU A 1 81 ? 10.641 10.719 -3.424 1 98.5 81 LEU A C 1
ATOM 634 O O . LEU A 1 81 ? 10.898 11.117 -4.562 1 98.5 81 LEU A O 1
ATOM 638 N N . PRO A 1 82 ? 11.57 10.383 -2.488 1 97.56 82 PRO A N 1
ATOM 639 C CA . PRO A 1 82 ? 12.977 10.477 -2.883 1 97.56 82 PRO A CA 1
ATOM 640 C C . PRO A 1 82 ? 13.336 9.531 -4.027 1 97.56 82 PRO A C 1
ATOM 642 O O . PRO A 1 82 ? 12.742 8.461 -4.156 1 97.56 82 PRO A O 1
ATOM 645 N N . ALA A 1 83 ? 14.375 9.914 -4.781 1 95.88 83 ALA A N 1
ATOM 646 C CA . ALA A 1 83 ? 14.883 9.039 -5.836 1 95.88 83 ALA A CA 1
ATOM 647 C C . ALA A 1 83 ? 15.664 7.867 -5.254 1 95.88 83 ALA A C 1
ATOM 649 O O . ALA A 1 83 ? 15.672 6.777 -5.828 1 95.88 83 ALA A O 1
ATOM 650 N N . ASP A 1 84 ? 16.281 8.156 -4.121 1 97.62 84 ASP A N 1
ATOM 651 C CA . ASP A 1 84 ? 17.031 7.098 -3.441 1 97.62 84 ASP A CA 1
ATOM 652 C C . ASP A 1 84 ? 16.078 6 -2.949 1 97.62 84 ASP A C 1
ATOM 654 O O . ASP A 1 84 ? 15.109 6.277 -2.25 1 97.62 84 ASP A O 1
ATOM 658 N N . LEU A 1 85 ? 16.391 4.777 -3.287 1 97.56 85 LEU A N 1
ATOM 659 C CA . LEU A 1 85 ? 15.492 3.65 -3.047 1 97.56 85 LEU A CA 1
ATOM 660 C C . LEU A 1 85 ? 15.227 3.475 -1.554 1 97.56 85 LEU A C 1
ATOM 662 O O . LEU A 1 85 ? 14.086 3.258 -1.142 1 97.56 85 LEU A O 1
ATOM 666 N N . GLU A 1 86 ? 16.266 3.561 -0.716 1 98.19 86 GLU A N 1
ATOM 667 C CA . GLU A 1 86 ? 16.109 3.367 0.722 1 98.19 86 GLU A CA 1
ATOM 668 C C . GLU A 1 86 ? 15.273 4.484 1.341 1 98.19 86 GLU A C 1
ATOM 670 O O . GLU A 1 86 ? 14.359 4.219 2.123 1 98.19 86 GLU A O 1
ATOM 675 N N . GLN A 1 87 ? 15.586 5.695 0.922 1 98.12 87 GLN A N 1
ATOM 676 C CA . GLN A 1 87 ? 14.852 6.836 1.458 1 98.12 87 GLN A CA 1
ATOM 677 C C . GLN A 1 87 ? 13.383 6.805 1.02 1 98.12 87 GLN A C 1
ATOM 679 O O . GLN A 1 87 ? 12.492 7.18 1.784 1 98.12 87 GLN A O 1
ATOM 684 N N . SER A 1 88 ? 13.172 6.395 -0.18 1 98.5 88 SER A N 1
ATOM 685 C CA . SER A 1 88 ? 11.805 6.25 -0.67 1 98.5 88 SER A CA 1
ATOM 686 C C . SER A 1 88 ? 11.039 5.195 0.127 1 98.5 88 SER A C 1
ATOM 688 O O . SER A 1 88 ? 9.867 5.391 0.457 1 98.5 88 SER A O 1
ATOM 690 N N . ALA A 1 89 ? 11.719 4.117 0.443 1 98.75 89 ALA A N 1
ATOM 691 C CA . ALA A 1 89 ? 11.086 3.041 1.201 1 98.75 89 ALA A CA 1
ATOM 692 C C . ALA A 1 89 ? 10.734 3.5 2.611 1 98.75 89 ALA A C 1
ATOM 694 O O . ALA A 1 89 ? 9.672 3.146 3.137 1 98.75 89 ALA A O 1
ATOM 695 N N . ILE A 1 90 ? 11.578 4.254 3.172 1 98.56 90 ILE A N 1
ATOM 696 C CA . ILE A 1 90 ? 11.312 4.805 4.496 1 98.56 90 ILE A CA 1
ATOM 697 C C . ILE A 1 90 ? 10.07 5.699 4.434 1 98.56 90 ILE A C 1
ATOM 699 O O . ILE A 1 90 ? 9.164 5.57 5.262 1 98.56 90 ILE A O 1
ATOM 703 N N . ALA A 1 91 ? 10.023 6.539 3.445 1 98.69 91 ALA A N 1
ATOM 704 C CA . ALA A 1 91 ? 8.867 7.418 3.268 1 98.69 91 ALA A CA 1
ATOM 705 C C . ALA A 1 91 ? 7.582 6.617 3.111 1 98.69 91 ALA A C 1
ATOM 707 O O . ALA A 1 91 ? 6.562 6.938 3.727 1 98.69 91 ALA A O 1
ATOM 708 N N . GLU A 1 92 ? 7.672 5.598 2.334 1 98.69 92 GLU A N 1
ATOM 709 C CA . GLU A 1 92 ? 6.492 4.77 2.092 1 98.69 92 GLU A CA 1
ATOM 710 C C . GLU A 1 92 ? 6.074 4.02 3.354 1 98.69 92 GLU A C 1
ATOM 712 O O . GLU A 1 92 ? 4.887 3.783 3.578 1 98.69 92 GLU A O 1
ATOM 717 N N . SER A 1 93 ? 7.035 3.652 4.18 1 98.69 93 SER A N 1
ATOM 718 C CA . SER A 1 93 ? 6.695 2.994 5.438 1 98.69 93 SER A CA 1
ATOM 719 C C . SER A 1 93 ? 5.926 3.934 6.359 1 98.69 93 SER A C 1
ATOM 721 O O . SER A 1 93 ? 5.016 3.504 7.07 1 98.69 93 SER A O 1
ATOM 723 N N . TYR A 1 94 ? 6.289 5.246 6.355 1 98.69 94 TYR A N 1
ATOM 724 C CA . TYR A 1 94 ? 5.512 6.23 7.102 1 98.69 94 TYR A CA 1
ATOM 725 C C . TYR A 1 94 ? 4.074 6.281 6.605 1 98.69 94 TYR A C 1
ATOM 727 O O . TYR A 1 94 ? 3.133 6.262 7.402 1 98.69 94 TYR A O 1
ATOM 735 N N . VAL A 1 95 ? 3.943 6.273 5.301 1 98.75 95 VAL A N 1
ATOM 736 C CA . VAL A 1 95 ? 2.627 6.367 4.68 1 98.75 95 VAL A CA 1
ATOM 737 C C . VAL A 1 95 ? 1.79 5.148 5.051 1 98.75 95 VAL A C 1
ATOM 739 O O . VAL A 1 95 ? 0.625 5.277 5.434 1 98.75 95 VAL A O 1
ATOM 742 N N . ASP A 1 96 ? 2.428 3.992 4.938 1 98.19 96 ASP A N 1
ATOM 743 C CA . ASP A 1 96 ? 1.7 2.762 5.227 1 98.19 96 ASP A CA 1
ATOM 744 C C . ASP A 1 96 ? 1.186 2.752 6.664 1 98.19 96 ASP A C 1
ATOM 746 O O . ASP A 1 96 ? 0.093 2.248 6.934 1 98.19 96 ASP A O 1
ATOM 750 N N . ASN A 1 97 ? 1.907 3.309 7.574 1 97.56 97 ASN A N 1
ATOM 751 C CA . ASN A 1 97 ? 1.468 3.424 8.961 1 97.56 97 ASN A CA 1
ATOM 752 C C . ASN A 1 97 ? 0.283 4.375 9.094 1 97.56 97 ASN A C 1
ATOM 754 O O . ASN A 1 97 ? -0.667 4.09 9.828 1 97.56 97 ASN A O 1
ATOM 758 N N . ILE A 1 98 ? 0.34 5.453 8.383 1 98.5 98 ILE A N 1
ATOM 759 C CA . ILE A 1 98 ? -0.721 6.453 8.445 1 98.5 98 ILE A CA 1
ATOM 760 C C . ILE A 1 98 ? -1.999 5.883 7.828 1 98.5 98 ILE A C 1
ATOM 762 O O . ILE A 1 98 ? -3.1 6.133 8.328 1 98.5 98 ILE A O 1
ATOM 766 N N . VAL A 1 99 ? -1.856 5.09 6.801 1 98.12 99 VAL A N 1
ATOM 767 C CA . VAL A 1 99 ? -2.975 4.512 6.066 1 98.12 99 VAL A CA 1
ATOM 768 C C . VAL A 1 99 ? -3.838 3.676 7.008 1 98.12 99 VAL A C 1
ATOM 770 O O . VAL A 1 99 ? -5.062 3.648 6.875 1 98.12 99 VAL A O 1
ATOM 773 N N . ASP A 1 100 ? -3.242 3.023 7.996 1 96.75 100 ASP A N 1
ATOM 774 C CA . ASP A 1 100 ? -4 2.221 8.953 1 96.75 100 ASP A CA 1
ATOM 775 C C . ASP A 1 100 ? -5.047 3.068 9.672 1 96.75 100 ASP A C 1
ATOM 777 O O . ASP A 1 100 ? -6.195 2.646 9.828 1 96.75 100 ASP A O 1
ATOM 781 N N . SER A 1 101 ? -4.66 4.262 10.109 1 97.94 101 SER A N 1
ATOM 782 C CA . SER A 1 101 ? -5.578 5.172 10.789 1 97.94 101 SER A CA 1
ATOM 783 C C . SER A 1 101 ? -6.645 5.691 9.828 1 97.94 101 SER A C 1
ATOM 785 O O . SER A 1 101 ? -7.816 5.793 10.188 1 97.94 101 SER A O 1
ATOM 787 N N . ILE A 1 102 ? -6.246 5.953 8.602 1 98.38 102 ILE A N 1
ATOM 788 C CA . ILE A 1 102 ? -7.152 6.508 7.602 1 98.38 102 ILE A CA 1
ATOM 789 C C . ILE A 1 102 ? -8.211 5.473 7.23 1 98.38 102 ILE A C 1
ATO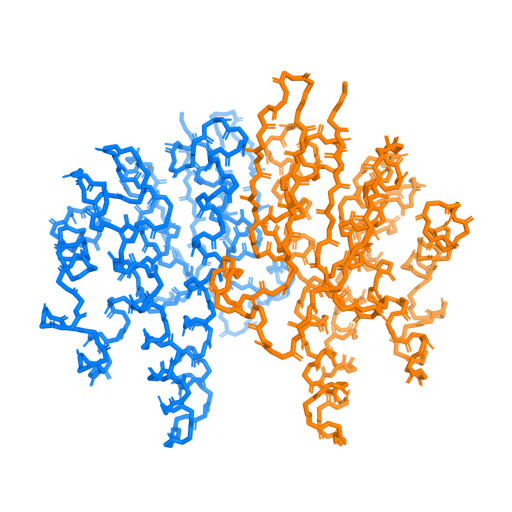M 791 O O . ILE A 1 102 ? -9.391 5.801 7.102 1 98.38 102 ILE A O 1
ATOM 795 N N . ASP A 1 103 ? -7.793 4.246 7.098 1 97.44 103 ASP A N 1
ATOM 796 C CA . ASP A 1 103 ? -8.734 3.189 6.75 1 97.44 103 ASP A CA 1
ATOM 797 C C . ASP A 1 103 ? -9.766 2.988 7.863 1 97.44 103 ASP A C 1
ATOM 799 O O . ASP A 1 103 ? -10.945 2.754 7.59 1 97.44 103 ASP A O 1
ATOM 803 N N . LEU A 1 104 ? -9.289 3.027 9.102 1 97.75 104 LEU A N 1
ATOM 804 C CA . LEU A 1 104 ? -10.219 2.92 10.219 1 97.75 104 LEU A CA 1
ATOM 805 C C . LEU A 1 104 ? -11.18 4.105 10.242 1 97.75 104 LEU A C 1
ATOM 807 O O . LEU A 1 104 ? -12.359 3.945 10.57 1 97.75 104 LEU A O 1
ATOM 811 N N . PHE A 1 105 ? -10.656 5.238 9.891 1 98.44 105 PHE A N 1
ATOM 812 C CA . PHE A 1 105 ? -11.523 6.41 9.789 1 98.44 105 PHE A CA 1
ATOM 813 C C . PHE A 1 105 ? -12.609 6.199 8.742 1 98.44 105 PHE A C 1
ATOM 815 O O . PHE A 1 105 ? -13.781 6.461 9 1 98.44 105 PHE A O 1
ATOM 822 N N . TYR A 1 106 ? -12.211 5.758 7.566 1 97.62 106 TYR A N 1
ATOM 823 C CA . TYR A 1 106 ? -13.18 5.523 6.504 1 97.62 106 TYR A CA 1
ATOM 824 C C . TYR A 1 106 ? -14.234 4.516 6.941 1 97.62 106 TYR A C 1
ATOM 826 O O . TYR A 1 106 ? -15.422 4.688 6.66 1 97.62 106 TYR A O 1
ATOM 834 N N . LYS A 1 107 ? -13.812 3.469 7.602 1 96 107 LYS A N 1
ATOM 835 C CA . LYS A 1 107 ? -14.742 2.463 8.102 1 96 107 LYS A CA 1
ATOM 836 C C . LYS A 1 107 ? -15.742 3.074 9.078 1 96 107 LYS A C 1
ATOM 838 O O . LYS A 1 107 ? -16.938 2.799 9.008 1 96 107 LYS A O 1
ATOM 843 N N . HIS A 1 108 ? -15.25 3.961 9.961 1 97.69 108 HIS A N 1
ATOM 844 C CA . HIS A 1 108 ? -16.109 4.617 10.945 1 97.69 108 HIS A CA 1
ATOM 845 C C . HIS A 1 108 ? -17.047 5.609 10.273 1 97.69 108 HIS A C 1
ATOM 847 O O . HIS A 1 108 ? -18.266 5.578 10.516 1 97.69 108 HIS A O 1
ATOM 853 N N . HIS A 1 109 ? -16.484 6.387 9.391 1 97.19 109 HIS A N 1
ATOM 854 C CA . HIS A 1 109 ? -17.203 7.539 8.867 1 97.19 109 HIS A CA 1
ATOM 855 C C . HIS A 1 109 ? -18.219 7.121 7.809 1 97.19 109 HIS A C 1
ATOM 857 O O . HIS A 1 109 ? -19.328 7.668 7.746 1 97.19 109 HIS A O 1
ATOM 863 N N . TYR A 1 110 ? -17.906 6.121 6.977 1 95.44 110 TYR A N 1
ATOM 864 C CA . TYR A 1 110 ? -18.734 5.828 5.82 1 95.44 110 TYR A CA 1
ATOM 865 C C . TYR A 1 110 ? -19.516 4.531 6.023 1 95.44 110 TYR A C 1
ATOM 867 O O . TYR A 1 110 ? -20.5 4.273 5.328 1 95.44 110 TYR A O 1
ATOM 875 N N . VAL A 1 111 ? -19.141 3.666 7.055 1 94.06 111 VAL A N 1
ATOM 876 C CA . VAL A 1 111 ? -19.734 2.334 7.102 1 94.06 111 VAL A CA 1
ATOM 877 C C . VAL A 1 111 ? -20.406 2.121 8.453 1 94.06 111 VAL A C 1
ATOM 879 O O . VAL A 1 111 ? -21.641 1.999 8.523 1 94.06 111 VAL A O 1
ATOM 882 N N . GLU A 1 112 ? -19.766 2.172 9.586 1 95.12 112 GLU A N 1
ATOM 883 C CA . GLU A 1 112 ? -20.266 1.696 10.875 1 95.12 112 GLU A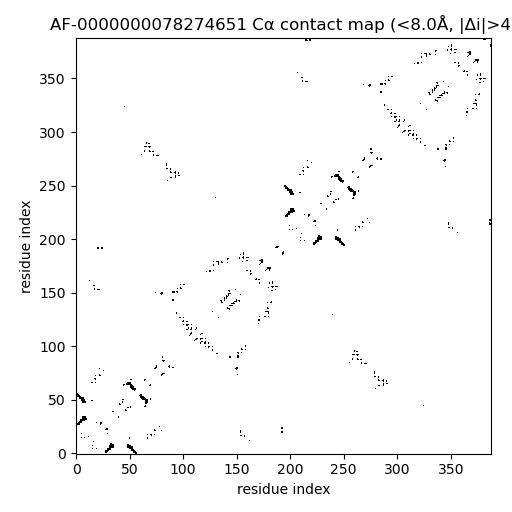 CA 1
ATOM 884 C C . GLU A 1 112 ? -20.891 2.834 11.672 1 95.12 112 GLU A C 1
ATOM 886 O O . GLU A 1 112 ? -22 2.684 12.219 1 95.12 112 GLU A O 1
ATOM 891 N N . LYS A 1 113 ? -20.281 3.895 11.852 1 95.62 113 LYS A N 1
ATOM 892 C CA . LYS A 1 113 ? -20.75 5.094 12.531 1 95.62 113 LYS A CA 1
ATOM 893 C C . LYS A 1 113 ? -21.203 4.773 13.953 1 95.62 113 LYS A C 1
ATOM 895 O O . LYS A 1 113 ? -22.297 5.188 14.367 1 95.62 113 LYS A O 1
ATOM 900 N N . ASN A 1 114 ? -20.406 3.941 14.641 1 97.31 114 ASN A N 1
ATOM 901 C CA . ASN A 1 114 ? -20.734 3.6 16.016 1 97.31 114 ASN A CA 1
ATOM 902 C C . ASN A 1 114 ? -19.562 3.871 16.953 1 97.31 114 ASN A C 1
ATOM 904 O O . ASN A 1 114 ? -18.484 4.293 16.516 1 97.31 114 ASN A O 1
ATOM 908 N N . ASP A 1 115 ? -19.828 3.727 18.219 1 97.44 115 ASP A N 1
ATOM 909 C CA . ASP A 1 115 ? -18.828 4.07 19.234 1 97.44 115 ASP A CA 1
ATOM 910 C C . ASP A 1 115 ? -17.609 3.168 19.141 1 97.44 115 ASP A C 1
ATOM 912 O O . ASP A 1 115 ? -16.484 3.619 19.344 1 97.44 115 ASP A O 1
ATOM 916 N N . ALA A 1 116 ? -17.891 1.95 18.859 1 97.38 116 ALA A N 1
ATOM 917 C CA . ALA A 1 116 ? -16.781 1.003 18.766 1 97.38 116 ALA A CA 1
ATOM 918 C C . ALA A 1 116 ? -15.812 1.38 17.641 1 97.38 116 ALA A C 1
ATOM 920 O O . ALA A 1 116 ? -14.594 1.337 17.828 1 97.38 116 ALA A O 1
ATOM 921 N N . SER A 1 117 ? -16.375 1.736 16.5 1 97.56 117 SER A N 1
ATOM 922 C CA . SER A 1 117 ? -15.531 2.127 15.375 1 97.56 117 SER A CA 1
ATOM 923 C C . SER A 1 117 ? -14.852 3.469 15.633 1 97.56 117 SER A C 1
ATOM 925 O O . SER A 1 117 ? -13.727 3.695 15.188 1 97.56 117 SER A O 1
ATOM 927 N N . LYS A 1 118 ? -15.492 4.371 16.281 1 98.12 118 LYS A N 1
ATOM 928 C CA . LYS A 1 118 ? -14.883 5.637 16.672 1 98.12 118 LYS A CA 1
ATOM 929 C C . LYS A 1 118 ? -13.68 5.41 17.594 1 98.12 118 LYS A C 1
ATOM 931 O O . LYS A 1 118 ? -12.633 6.031 17.422 1 98.12 118 LYS A O 1
ATOM 936 N N . GLU A 1 119 ? -13.875 4.535 18.531 1 98.12 119 GLU A N 1
ATOM 937 C CA . GLU A 1 119 ? -12.805 4.203 19.469 1 98.12 119 GLU A CA 1
ATOM 938 C C . GLU A 1 119 ? -11.609 3.582 18.75 1 98.12 119 GLU A C 1
ATOM 940 O O . GLU A 1 119 ? -10.461 3.807 19.125 1 98.12 119 GLU A O 1
ATOM 945 N N . ALA A 1 120 ? -11.898 2.801 17.734 1 97.94 120 ALA A N 1
ATOM 946 C CA . ALA A 1 120 ? -10.828 2.197 16.953 1 97.94 120 ALA A CA 1
ATOM 947 C C . ALA A 1 120 ? -10 3.264 16.25 1 97.94 120 ALA A C 1
ATOM 949 O O . ALA A 1 120 ? -8.773 3.16 16.172 1 97.94 120 ALA A O 1
ATOM 950 N N . VAL A 1 121 ? -10.695 4.289 15.758 1 98.44 121 VAL A N 1
ATOM 951 C CA . VAL A 1 121 ? -9.992 5.402 15.133 1 98.44 121 VAL A CA 1
ATOM 952 C C . VAL A 1 121 ? -9.125 6.113 16.172 1 98.44 121 VAL A C 1
ATOM 954 O O . VAL A 1 121 ? -7.949 6.395 15.922 1 98.44 121 VAL A O 1
ATOM 957 N N . GLN A 1 122 ? -9.68 6.344 17.281 1 98.31 122 GLN A N 1
ATOM 958 C CA . GLN A 1 122 ? -8.961 7.043 18.344 1 98.31 122 GLN A CA 1
ATOM 959 C C . GLN A 1 122 ? -7.703 6.277 18.75 1 98.31 122 GLN A C 1
ATOM 961 O O . GLN A 1 122 ? -6.637 6.867 18.922 1 98.31 122 GLN A O 1
ATOM 966 N N . LYS A 1 123 ? -7.824 5 18.938 1 98.12 123 LYS A N 1
ATOM 967 C CA . LYS A 1 123 ? -6.695 4.16 19.328 1 98.12 123 LYS A CA 1
ATOM 968 C C . LYS A 1 123 ? -5.609 4.176 18.25 1 98.12 123 LYS A C 1
ATOM 970 O O . LYS A 1 123 ? -4.418 4.258 18.578 1 98.12 123 LYS A O 1
ATOM 975 N N . ALA A 1 124 ? -6.055 4.137 17.016 1 98.06 124 ALA A N 1
ATOM 976 C CA . ALA A 1 124 ? -5.102 4.148 15.906 1 98.06 124 ALA A CA 1
ATOM 977 C C . ALA A 1 124 ? -4.367 5.484 15.836 1 98.06 124 ALA A C 1
ATOM 979 O O . ALA A 1 124 ? -3.16 5.52 15.578 1 98.06 124 ALA A O 1
ATOM 980 N N . VAL A 1 125 ? -5.074 6.52 16.047 1 98.31 125 VAL A N 1
ATOM 981 C CA . VAL A 1 125 ? -4.484 7.852 15.984 1 98.31 125 VAL A CA 1
ATOM 982 C C . VAL A 1 125 ? -3.512 8.039 17.141 1 98.31 125 VAL A C 1
ATOM 984 O O . VAL A 1 125 ? -2.426 8.602 16.969 1 98.31 125 VAL A O 1
ATOM 987 N N . LYS A 1 126 ? -3.855 7.566 18.328 1 98 126 LYS A N 1
ATOM 988 C CA . LYS A 1 126 ? -2.959 7.637 19.469 1 98 126 LYS A CA 1
ATOM 989 C C . LYS A 1 126 ? -1.662 6.879 19.203 1 98 126 LYS A C 1
ATOM 991 O O . LYS A 1 126 ? -0.576 7.355 19.531 1 98 126 LYS A O 1
ATOM 996 N N . TYR A 1 127 ? -1.825 5.75 18.625 1 97.5 127 TYR A N 1
ATOM 997 C CA . TYR A 1 127 ? -0.66 4.973 18.234 1 97.5 127 TYR A CA 1
ATOM 998 C C . TYR A 1 127 ? 0.199 5.746 17.234 1 97.5 127 TYR A C 1
ATOM 1000 O O . TYR A 1 127 ? 1.419 5.832 17.391 1 97.5 127 TYR A O 1
ATOM 1008 N N . LEU A 1 128 ? -0.423 6.305 16.297 1 98 128 LEU A N 1
ATOM 1009 C CA . LEU A 1 128 ? 0.289 7.055 15.258 1 98 128 LEU A CA 1
ATOM 1010 C C . LEU A 1 128 ? 1.063 8.219 15.867 1 98 128 LEU A C 1
ATOM 1012 O O . LEU A 1 128 ? 2.221 8.453 15.516 1 98 128 LEU A O 1
ATOM 1016 N N . ILE A 1 129 ? 0.427 8.914 16.734 1 98.19 129 ILE A N 1
ATOM 1017 C CA . ILE A 1 129 ? 1.064 10.055 17.391 1 98.19 129 ILE A CA 1
ATOM 1018 C C . ILE A 1 129 ? 2.301 9.578 18.156 1 98.19 129 ILE A C 1
ATOM 1020 O O . ILE A 1 129 ? 3.375 10.172 18.047 1 98.19 129 ILE A O 1
ATOM 1024 N N . SER A 1 130 ? 2.16 8.461 18.828 1 97.38 130 SER A N 1
ATOM 1025 C CA . SER A 1 130 ? 3.266 7.945 19.625 1 97.38 130 SER A CA 1
ATOM 1026 C C . SER A 1 130 ? 4.457 7.574 18.75 1 97.38 130 SER A C 1
ATOM 1028 O O . SER A 1 130 ? 5.609 7.688 19.188 1 97.38 130 SER A O 1
ATOM 1030 N N . ARG A 1 131 ? 4.191 7.242 17.547 1 97.25 131 ARG A N 1
ATOM 1031 C CA . ARG A 1 131 ? 5.266 6.754 16.688 1 97.25 131 ARG A CA 1
ATOM 1032 C C . ARG A 1 131 ? 5.789 7.867 15.781 1 97.25 131 ARG A C 1
ATOM 1034 O O . ARG A 1 131 ? 6.988 7.941 15.5 1 97.25 131 ARG A O 1
ATOM 1041 N N . HIS A 1 132 ? 4.941 8.758 15.328 1 98.19 132 HIS A N 1
ATOM 1042 C CA . HIS A 1 132 ? 5.312 9.695 14.273 1 98.19 132 HIS A CA 1
ATOM 1043 C C . HIS A 1 132 ? 5.73 11.039 14.852 1 98.19 132 HIS A C 1
ATOM 1045 O O . HIS A 1 132 ? 6.469 11.797 14.219 1 98.19 132 HIS A O 1
ATOM 1051 N N . GLU A 1 133 ? 5.234 11.406 16.094 1 98.31 133 GLU A N 1
ATOM 1052 C CA . GLU A 1 133 ? 5.621 12.68 16.703 1 98.31 133 GLU A CA 1
ATOM 1053 C C . GLU A 1 133 ? 7.133 12.766 16.875 1 98.31 133 GLU A C 1
ATOM 1055 O O . GLU A 1 133 ? 7.746 13.766 16.5 1 98.31 133 GLU A O 1
ATOM 1060 N N . PRO A 1 134 ? 7.77 11.672 17.375 1 97.19 134 PRO A N 1
ATOM 1061 C CA . PRO A 1 134 ? 9.227 11.75 17.531 1 97.19 134 PRO A CA 1
ATOM 1062 C C . PRO A 1 134 ? 9.945 11.844 16.188 1 97.19 134 PRO A C 1
ATOM 1064 O O . PRO A 1 134 ? 11.008 12.461 16.094 1 97.19 134 PRO A O 1
ATOM 1067 N N . ILE A 1 135 ? 9.398 11.25 15.141 1 97.56 135 ILE A N 1
ATOM 1068 C CA . ILE A 1 135 ? 10 11.289 13.812 1 97.56 135 ILE A CA 1
ATOM 1069 C C . ILE A 1 135 ? 10.047 12.734 13.312 1 97.56 135 ILE A C 1
ATOM 1071 O O . ILE A 1 135 ? 11.086 13.203 12.852 1 97.56 135 ILE A O 1
ATOM 1075 N N . LEU A 1 136 ? 8.969 13.406 13.461 1 98.44 136 LEU A N 1
ATOM 1076 C CA . LEU A 1 136 ? 8.883 14.789 13 1 98.44 136 LEU A CA 1
ATOM 1077 C C . LEU A 1 136 ? 9.719 15.711 13.891 1 98.44 136 LEU A C 1
ATOM 1079 O O . LEU A 1 136 ? 10.336 16.656 13.398 1 98.44 136 LEU A O 1
ATOM 1083 N N . ALA A 1 137 ? 9.742 15.422 15.156 1 97.88 137 ALA A N 1
ATOM 1084 C CA . ALA A 1 137 ? 10.539 16.219 16.094 1 97.88 137 ALA A CA 1
ATOM 1085 C C . ALA A 1 137 ? 12.023 16.141 15.734 1 97.88 137 ALA A C 1
ATOM 1087 O O . ALA A 1 137 ? 12.766 17.094 15.977 1 97.88 137 ALA A O 1
ATOM 1088 N N . ALA A 1 138 ? 12.406 15.094 15.141 1 97.19 138 ALA A N 1
ATOM 1089 C CA . ALA A 1 138 ? 13.82 14.844 14.875 1 97.19 138 ALA A CA 1
ATOM 1090 C C . ALA A 1 138 ? 14.273 15.562 13.609 1 97.19 138 ALA A C 1
ATOM 1092 O O . ALA A 1 138 ? 15.477 15.711 13.367 1 97.19 138 ALA A O 1
ATOM 1093 N N . ASN A 1 139 ? 13.391 16.016 12.742 1 96.94 139 ASN A N 1
ATOM 1094 C CA . ASN A 1 139 ? 13.734 16.75 11.523 1 96.94 139 ASN A CA 1
ATOM 1095 C C . ASN A 1 139 ? 13.43 18.234 11.648 1 96.94 139 ASN A C 1
ATOM 1097 O O . ASN A 1 139 ? 12.266 18.641 11.586 1 96.94 139 ASN A O 1
ATOM 1101 N N . PRO A 1 140 ? 14.375 19.031 11.68 1 96.31 140 PRO A N 1
ATOM 1102 C CA . PRO A 1 140 ? 14.18 20.453 11.93 1 96.31 140 PRO A CA 1
ATOM 1103 C C . PRO A 1 140 ? 13.367 21.141 10.828 1 96.31 140 PRO A C 1
ATOM 1105 O O . PRO A 1 140 ? 12.82 22.234 11.039 1 96.31 140 PRO A O 1
ATOM 1108 N N . SER A 1 141 ? 13.273 20.562 9.672 1 96.75 141 SER A N 1
ATOM 1109 C CA . SER A 1 141 ? 12.508 21.172 8.586 1 96.75 141 SER A CA 1
ATOM 1110 C C . SER A 1 141 ? 11.008 21.094 8.859 1 96.75 141 SER A C 1
ATOM 1112 O O . SER A 1 141 ? 10.219 21.812 8.227 1 96.75 141 SER A O 1
ATOM 1114 N N . GLY A 1 142 ? 10.656 20.141 9.75 1 97.06 142 GLY A N 1
ATOM 1115 C CA . GLY A 1 142 ? 9.25 19.938 10.047 1 97.06 142 GLY A CA 1
ATOM 1116 C C . GLY A 1 142 ? 8.594 18.938 9.109 1 97.06 142 GLY A C 1
ATOM 1117 O O . GLY A 1 142 ? 7.426 18.578 9.297 1 97.06 142 GLY A O 1
ATOM 1118 N N . HIS A 1 143 ? 9.375 18.5 8.094 1 98.25 143 HIS A N 1
ATOM 1119 C CA . HIS A 1 143 ? 8.883 17.484 7.172 1 98.25 143 HIS A CA 1
ATOM 1120 C C . HIS A 1 143 ? 9.383 16.109 7.559 1 98.25 143 HIS A C 1
ATOM 1122 O O . HIS A 1 143 ? 10.32 15.977 8.359 1 98.25 143 HIS A O 1
ATOM 1128 N N . TYR A 1 144 ? 8.68 15.047 7.031 1 98.38 144 TYR A N 1
ATOM 1129 C CA . TYR A 1 144 ? 9.141 13.688 7.262 1 98.38 144 TYR A CA 1
ATOM 1130 C C . TYR A 1 144 ? 10.508 13.461 6.625 1 98.38 144 TYR A C 1
ATOM 1132 O O . TYR A 1 144 ? 11.375 12.805 7.211 1 98.38 144 TYR A O 1
ATOM 1140 N N . ILE A 1 145 ? 10.578 13.961 5.387 1 96.94 145 ILE A N 1
ATOM 1141 C CA . ILE A 1 145 ? 11.766 13.688 4.594 1 96.94 145 ILE A CA 1
ATOM 1142 C C . ILE A 1 145 ? 12.359 15.008 4.086 1 96.94 145 ILE A C 1
ATOM 1144 O O . ILE A 1 145 ? 11.695 15.758 3.373 1 96.94 145 ILE A O 1
ATOM 1148 N N . GLY A 1 146 ? 13.602 15.219 4.359 1 95.62 146 GLY A N 1
ATOM 1149 C CA . GLY A 1 146 ? 14.281 16.391 3.84 1 95.62 146 GLY A CA 1
ATOM 1150 C C . GLY A 1 146 ? 13.633 17.703 4.262 1 95.62 146 GLY A C 1
ATOM 1151 O O . GLY A 1 146 ? 13.281 17.875 5.43 1 95.62 146 GLY A O 1
ATOM 1152 N N . ASN A 1 147 ? 13.602 18.672 3.307 1 96.44 147 ASN A N 1
ATOM 1153 C CA . ASN A 1 147 ? 13.125 20 3.635 1 96.44 147 ASN A CA 1
ATOM 1154 C C . ASN A 1 147 ? 12.047 20.469 2.66 1 96.44 147 ASN A C 1
ATOM 1156 O O . ASN A 1 147 ? 11.812 21.672 2.521 1 96.44 147 ASN A O 1
ATOM 1160 N N . LYS A 1 148 ? 11.461 19.5 1.993 1 95.25 148 LYS A N 1
ATOM 1161 C CA . LYS A 1 148 ? 10.398 19.828 1.048 1 95.25 148 LYS A CA 1
ATOM 1162 C C . LYS A 1 148 ? 9.172 18.953 1.273 1 95.25 148 LYS A C 1
ATOM 1164 O O . LYS A 1 148 ? 9.258 17.906 1.928 1 95.25 148 LYS A O 1
ATOM 1169 N N . LEU A 1 149 ? 8.023 19.391 0.679 1 97.56 149 LEU A N 1
ATOM 1170 C CA . LEU A 1 149 ? 6.77 18.656 0.774 1 97.56 149 LEU A CA 1
ATOM 1171 C C . LEU A 1 149 ? 6.934 17.219 0.256 1 97.56 149 LEU A C 1
ATOM 1173 O O . LEU A 1 149 ? 7.352 17.016 -0.885 1 97.56 149 LEU A O 1
ATOM 1177 N N . SER A 1 150 ? 6.66 16.266 1.142 1 98.44 150 SER A N 1
ATOM 1178 C CA . SER A 1 150 ? 6.832 14.867 0.763 1 98.44 150 SER A CA 1
ATOM 1179 C C . SER A 1 150 ? 5.52 14.102 0.859 1 98.44 150 SER A C 1
ATOM 1181 O O . SER A 1 150 ? 4.539 14.609 1.41 1 98.44 150 SER A O 1
ATOM 1183 N N . TYR A 1 151 ? 5.492 12.891 0.325 1 98.75 151 TYR A N 1
ATOM 1184 C CA . TYR A 1 151 ? 4.336 12.008 0.259 1 98.75 151 TYR A CA 1
ATOM 1185 C C . TYR A 1 151 ? 3.762 11.758 1.648 1 98.75 151 TYR A C 1
ATOM 1187 O O . TYR A 1 151 ? 2.57 11.969 1.881 1 98.75 151 TYR A O 1
ATOM 1195 N N . PRO A 1 152 ? 4.555 11.438 2.658 1 98.88 152 PRO A N 1
ATOM 1196 C CA . PRO A 1 152 ? 3.992 11.219 3.992 1 98.88 152 PRO A CA 1
ATOM 1197 C C . PRO A 1 152 ? 3.475 12.5 4.637 1 98.88 152 PRO A C 1
ATOM 1199 O O . PRO A 1 152 ? 2.541 12.461 5.441 1 98.88 152 PRO A O 1
ATOM 1202 N N . ASP A 1 153 ? 4.066 13.664 4.285 1 98.81 153 ASP A N 1
ATOM 1203 C CA . ASP A 1 153 ? 3.516 14.922 4.777 1 98.81 153 ASP A CA 1
ATOM 1204 C C . ASP A 1 153 ? 2.047 15.07 4.387 1 98.81 153 ASP A C 1
ATOM 1206 O O . ASP A 1 153 ? 1.213 15.445 5.211 1 98.81 153 ASP A O 1
ATOM 1210 N N . ILE A 1 154 ? 1.777 14.758 3.189 1 98.69 154 ILE A N 1
ATOM 1211 C CA . ILE A 1 154 ? 0.45 14.953 2.617 1 98.69 154 ILE A CA 1
ATOM 1212 C C . ILE A 1 154 ? -0.533 13.969 3.24 1 98.69 154 ILE A C 1
ATOM 12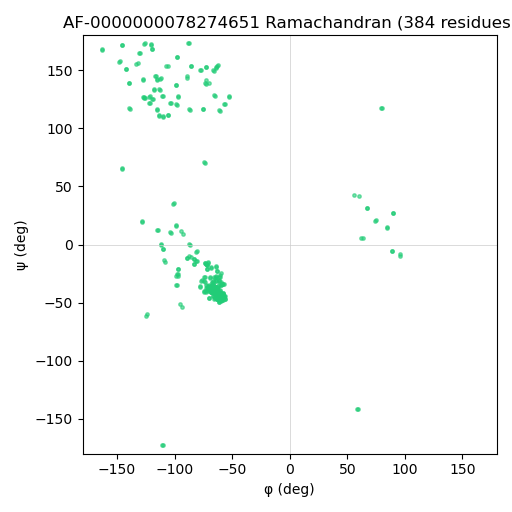14 O O . ILE A 1 154 ? -1.682 14.312 3.521 1 98.69 154 ILE A O 1
ATOM 1218 N N . TYR A 1 155 ? -0.084 12.758 3.484 1 98.69 155 TYR A N 1
ATOM 1219 C CA . TYR A 1 155 ? -0.932 11.766 4.141 1 98.69 155 TYR A CA 1
ATOM 1220 C C . TYR A 1 155 ? -1.292 12.203 5.555 1 98.69 155 TYR A C 1
ATOM 1222 O O . TYR A 1 155 ? -2.441 12.07 5.977 1 98.69 155 TYR A O 1
ATOM 1230 N N . LEU A 1 156 ? -0.274 12.695 6.234 1 98.56 156 LEU A N 1
ATOM 1231 C CA . LEU A 1 156 ? -0.526 13.133 7.605 1 98.56 156 LEU A CA 1
ATOM 1232 C C . LEU A 1 156 ? -1.508 14.297 7.629 1 98.56 156 LEU A C 1
ATOM 1234 O O . LEU A 1 156 ? -2.428 14.328 8.445 1 98.56 156 LEU A O 1
ATOM 1238 N N . TYR A 1 157 ? -1.304 15.188 6.727 1 98.31 157 TYR A N 1
ATOM 1239 C CA . TYR A 1 157 ? -2.248 16.297 6.617 1 98.31 157 TYR A CA 1
ATOM 1240 C C . TYR A 1 157 ? -3.658 15.781 6.344 1 98.31 157 TYR A C 1
ATOM 1242 O O . TYR A 1 157 ? -4.621 16.234 6.965 1 98.31 157 TYR A O 1
ATOM 1250 N N . HIS A 1 158 ? -3.773 14.875 5.379 1 98.25 158 HIS A N 1
ATOM 1251 C CA . HIS A 1 158 ? -5.086 14.367 5 1 98.25 158 HIS A CA 1
ATOM 1252 C C . HIS A 1 158 ? -5.801 13.742 6.195 1 98.25 158 HIS A C 1
ATOM 1254 O O . HIS A 1 158 ? -7 13.938 6.379 1 98.25 158 HIS A O 1
ATOM 1260 N N . LEU A 1 159 ? -5.055 12.977 7.02 1 98.19 159 LEU A N 1
ATOM 1261 C CA . LEU A 1 159 ? -5.633 12.406 8.234 1 98.19 159 LEU A CA 1
ATOM 1262 C C . LEU A 1 159 ? -6.113 13.508 9.172 1 98.19 159 LEU A C 1
ATOM 1264 O O . LEU A 1 159 ? -7.246 13.461 9.664 1 98.19 159 LEU A O 1
ATOM 1268 N N . TYR A 1 160 ? -5.25 14.484 9.383 1 97.44 160 TYR A N 1
ATOM 1269 C CA . TYR A 1 160 ? -5.59 15.617 10.242 1 97.44 160 TYR A CA 1
ATOM 1270 C C . TYR A 1 160 ? -6.84 16.328 9.734 1 97.44 160 TYR A C 1
ATOM 1272 O O . TYR A 1 160 ? -7.754 16.609 10.508 1 97.44 160 TYR A O 1
ATOM 1280 N N . PHE A 1 161 ? -6.863 16.547 8.477 1 96.94 161 PHE A N 1
ATOM 1281 C CA . PHE A 1 161 ? -7.977 17.219 7.82 1 96.94 161 PHE A CA 1
ATOM 1282 C C . PHE A 1 161 ? -9.273 16.453 8.016 1 96.94 161 PHE A C 1
ATOM 1284 O O . PHE A 1 161 ? -10.297 17.016 8.391 1 96.94 161 PHE A O 1
ATOM 1291 N N . MET A 1 162 ? -9.227 15.148 7.836 1 97.31 162 MET A N 1
ATOM 1292 C CA . MET A 1 162 ? -10.406 14.305 7.992 1 97.31 162 MET A CA 1
ATOM 1293 C C . MET A 1 162 ? -10.938 14.375 9.422 1 97.31 162 MET A C 1
ATOM 1295 O O . MET A 1 162 ? -12.133 14.547 9.641 1 97.31 162 MET A O 1
ATOM 1299 N N . LEU A 1 163 ? -10.031 14.273 10.375 1 97.31 163 LEU A N 1
ATOM 1300 C CA . LEU A 1 163 ? -10.422 14.281 11.781 1 97.31 163 LEU A CA 1
ATOM 1301 C C . LEU A 1 163 ? -11.031 15.625 12.164 1 97.31 163 LEU A C 1
ATOM 1303 O O . LEU A 1 163 ? -12.078 15.68 12.82 1 97.31 163 LEU A O 1
ATOM 1307 N N . THR A 1 164 ? -10.43 16.672 11.719 1 94.88 164 THR A N 1
ATOM 1308 C CA . THR A 1 164 ? -10.875 18.016 12.086 1 94.88 164 THR A CA 1
ATOM 1309 C C . THR A 1 164 ? -12.211 18.344 11.414 1 94.88 164 THR A C 1
ATOM 1311 O O . THR A 1 164 ? -13.109 18.891 12.055 1 94.88 164 THR A O 1
ATOM 1314 N N . GLU A 1 165 ? -12.375 17.938 10.18 1 95.31 165 GLU A N 1
ATOM 1315 C CA . GLU A 1 165 ? -13.57 18.266 9.414 1 95.31 165 GLU A CA 1
ATOM 1316 C C . GLU A 1 165 ? -14.781 17.469 9.906 1 95.31 165 GLU A C 1
ATOM 1318 O O . GLU A 1 165 ? -15.922 17.828 9.609 1 95.31 165 GLU A O 1
ATOM 1323 N N . THR A 1 166 ? -14.516 16.406 10.648 1 96.38 166 THR A N 1
ATOM 1324 C CA . THR A 1 166 ? -15.633 15.562 11.039 1 96.38 166 THR A CA 1
ATOM 1325 C C . THR A 1 166 ? -15.844 15.602 12.555 1 96.38 166 THR A C 1
ATOM 1327 O O . THR A 1 166 ? -16.469 14.711 13.117 1 96.38 166 THR A O 1
ATOM 1330 N N . GLY A 1 167 ? -15.164 16.578 13.18 1 93.81 167 GLY A N 1
ATOM 1331 C CA . GLY A 1 167 ? -15.43 16.844 14.586 1 93.81 167 GLY A CA 1
ATOM 1332 C C . GLY A 1 167 ? -14.641 15.938 15.516 1 93.81 167 GLY A C 1
ATOM 1333 O O . GLY A 1 167 ? -15.016 15.75 16.672 1 93.81 167 GLY A O 1
ATOM 1334 N N . LEU A 1 168 ? -13.641 15.258 15.047 1 95.81 168 LEU A N 1
ATOM 1335 C CA . LEU A 1 168 ? -12.781 14.406 15.867 1 95.81 168 LEU A CA 1
ATOM 1336 C C . LEU A 1 168 ? -11.461 15.109 16.188 1 95.81 168 LEU A C 1
ATOM 1338 O O . LEU A 1 168 ? -10.406 14.477 16.219 1 95.81 168 LEU A O 1
ATOM 1342 N N . THR A 1 169 ? -11.492 16.375 16.359 1 90.88 169 THR A N 1
ATOM 1343 C CA . THR A 1 169 ? -10.336 17.25 16.531 1 90.88 169 THR A CA 1
ATOM 1344 C C . THR A 1 169 ? -9.586 16.891 17.812 1 90.88 169 THR A C 1
ATOM 1346 O O . THR A 1 169 ? -8.398 17.188 17.953 1 90.88 169 THR A O 1
ATOM 1349 N N . ASP A 1 170 ? -10.242 16.266 18.734 1 93.81 170 ASP A N 1
ATOM 1350 C CA . ASP A 1 170 ? -9.625 15.922 20.016 1 93.81 170 ASP A CA 1
ATOM 1351 C C . ASP A 1 170 ? -8.641 14.773 19.859 1 93.81 170 ASP A C 1
ATOM 1353 O O . ASP A 1 170 ? -7.809 14.531 20.734 1 93.81 170 ASP A O 1
ATOM 1357 N N . PHE A 1 171 ? -8.719 14.086 18.766 1 96.5 171 PHE A N 1
ATOM 1358 C CA . PHE A 1 171 ? -7.855 12.922 18.562 1 96.5 171 PHE A CA 1
ATOM 1359 C C . PHE A 1 171 ? -6.43 13.359 18.266 1 96.5 171 PHE A C 1
ATOM 1361 O O . PHE A 1 171 ? -5.484 12.594 18.469 1 96.5 171 PHE A O 1
ATOM 1368 N N . ILE A 1 172 ? -6.254 14.516 17.688 1 95.25 172 ILE A N 1
ATOM 1369 C CA . ILE A 1 172 ? -4.949 15.086 17.359 1 95.25 172 ILE A CA 1
ATOM 1370 C C . ILE A 1 172 ? -4.941 16.578 17.672 1 95.25 172 ILE A C 1
ATOM 1372 O O . ILE A 1 172 ? -5.664 17.359 17.031 1 95.25 172 ILE A O 1
ATOM 1376 N N . ASN A 1 173 ? -4.098 16.984 18.609 1 93.19 173 ASN A N 1
ATOM 1377 C CA . ASN A 1 173 ? -4.051 18.391 18.984 1 93.19 173 ASN A CA 1
ATOM 1378 C C . ASN A 1 173 ? -2.635 18.828 19.359 1 93.19 173 ASN A C 1
ATOM 1380 O O . ASN A 1 173 ? -1.737 18 19.484 1 93.19 173 ASN A O 1
ATOM 1384 N N . GLU A 1 174 ? -2.533 20.078 19.531 1 95.06 174 GLU A N 1
ATOM 1385 C CA . GLU A 1 174 ? -1.223 20.703 19.703 1 95.06 174 GLU A CA 1
ATOM 1386 C C . GLU A 1 174 ? -0.562 20.234 21 1 95.06 174 GLU A C 1
ATOM 1388 O O . GLU A 1 174 ? 0.666 20.141 21.078 1 95.06 174 GLU A O 1
ATOM 1393 N N . SER A 1 175 ? -1.292 19.875 22 1 95.25 175 SER A N 1
ATOM 1394 C CA . SER A 1 175 ? -0.747 19.469 23.297 1 95.25 175 SER A CA 1
ATOM 1395 C C . SER A 1 175 ? -0.13 18.078 23.234 1 95.25 175 SER A C 1
ATOM 1397 O O . SER A 1 175 ? 0.943 17.844 23.781 1 95.25 175 SER A O 1
ATOM 1399 N N . THR A 1 176 ? -0.78 17.203 22.516 1 94.25 176 THR A N 1
ATOM 1400 C CA . THR A 1 176 ? -0.346 15.812 22.484 1 94.25 176 THR A CA 1
ATOM 1401 C C . THR A 1 176 ? 0.509 15.531 21.266 1 94.25 176 THR A C 1
ATOM 1403 O O . THR A 1 176 ? 1.292 14.578 21.25 1 94.25 176 THR A O 1
ATOM 1406 N N . ALA A 1 177 ? 0.392 16.359 20.25 1 97.81 177 ALA A N 1
ATOM 1407 C CA . ALA A 1 177 ? 1.073 16.125 18.984 1 97.81 177 ALA A CA 1
ATOM 1408 C C . ALA A 1 177 ? 1.503 17.453 18.344 1 97.81 177 ALA A C 1
ATOM 1410 O O . ALA A 1 177 ? 1.079 17.766 17.219 1 97.81 177 ALA A O 1
ATOM 1411 N N . PRO A 1 178 ? 2.426 18.125 19.016 1 98.06 178 PRO A N 1
ATOM 1412 C CA . PRO A 1 178 ? 2.768 19.469 18.562 1 98.06 178 PRO A CA 1
ATOM 1413 C C . PRO A 1 178 ? 3.406 19.484 17.172 1 98.06 178 PRO A C 1
ATOM 1415 O O . PRO A 1 178 ? 3.102 20.359 16.359 1 98.06 178 PRO A O 1
ATOM 1418 N N . HIS A 1 179 ? 4.332 18.578 16.859 1 98.5 179 HIS A N 1
ATOM 1419 C CA . HIS A 1 179 ? 5.02 18.578 15.578 1 98.5 179 HIS A CA 1
ATOM 1420 C C . HIS A 1 179 ? 4.094 18.125 14.453 1 98.5 179 HIS A C 1
ATOM 1422 O O . HIS A 1 179 ? 4.129 18.672 13.352 1 98.5 179 HIS A O 1
ATOM 1428 N N . ILE A 1 180 ? 3.242 17.156 14.75 1 98.56 180 ILE A N 1
ATOM 1429 C CA . ILE A 1 180 ? 2.262 16.672 13.781 1 98.56 180 ILE A CA 1
ATOM 1430 C C . ILE A 1 180 ? 1.298 17.812 13.422 1 98.56 180 ILE A C 1
ATOM 1432 O O . ILE A 1 180 ? 1.046 18.062 12.242 1 98.56 180 ILE A O 1
ATOM 1436 N N . THR A 1 181 ? 0.796 18.516 14.461 1 97.94 181 THR A N 1
ATOM 1437 C CA . THR A 1 181 ? -0.165 19.578 14.25 1 97.94 181 THR A CA 1
ATOM 1438 C C . THR A 1 181 ? 0.479 20.75 13.5 1 97.94 181 THR A C 1
ATOM 1440 O O . THR A 1 181 ? -0.148 21.359 12.625 1 97.94 181 THR A O 1
ATOM 1443 N N . LYS A 1 182 ? 1.707 21.016 13.812 1 98 182 LYS A N 1
ATOM 1444 C CA . LYS A 1 182 ? 2.424 22.078 13.109 1 98 182 LYS A CA 1
ATOM 1445 C C . LYS A 1 182 ? 2.551 21.766 11.625 1 98 182 LYS A C 1
ATOM 1447 O O . LYS A 1 182 ? 2.289 22.625 10.781 1 98 182 LYS A O 1
ATOM 1452 N N . LEU A 1 183 ? 2.939 20.547 11.289 1 98.25 183 LEU A N 1
ATOM 1453 C CA . LEU A 1 183 ? 3.051 20.141 9.898 1 98.25 183 LEU A CA 1
ATOM 1454 C C . LEU A 1 183 ? 1.701 20.234 9.188 1 98.25 183 LEU A C 1
ATOM 1456 O O . LEU A 1 183 ? 1.605 20.812 8.102 1 98.25 183 LEU A O 1
ATOM 1460 N N . ALA A 1 184 ? 0.707 19.719 9.82 1 97.69 184 ALA A N 1
ATOM 1461 C CA . ALA A 1 184 ? -0.623 19.703 9.219 1 97.69 184 ALA A CA 1
ATOM 1462 C C . ALA A 1 184 ? -1.128 21.109 8.961 1 97.69 184 ALA A C 1
ATOM 1464 O O . ALA A 1 184 ? -1.651 21.406 7.879 1 97.69 184 ALA A O 1
ATOM 1465 N N . LYS A 1 185 ? -0.961 22.016 9.883 1 96.44 185 LYS A N 1
ATOM 1466 C CA . LYS A 1 185 ? -1.42 23.391 9.742 1 96.44 185 LYS A CA 1
ATOM 1467 C C . LYS A 1 185 ? -0.624 24.125 8.672 1 96.44 185 LYS A C 1
ATOM 1469 O O . LYS A 1 185 ? -1.168 24.969 7.961 1 96.44 185 LYS A O 1
ATOM 1474 N N . SER A 1 186 ? 0.657 23.844 8.609 1 96.81 186 SER A N 1
ATOM 1475 C CA . SER A 1 186 ? 1.472 24.453 7.566 1 96.81 186 SER A CA 1
ATOM 1476 C C . SER A 1 186 ? 0.985 24.062 6.176 1 96.81 186 SER A C 1
ATOM 1478 O O . SER A 1 186 ? 0.99 24.875 5.25 1 96.81 186 SER A O 1
ATOM 1480 N N . LEU A 1 187 ? 0.577 22.812 5.996 1 97.06 187 LEU A N 1
ATOM 1481 C CA . LEU A 1 187 ? 0.08 22.344 4.707 1 97.06 187 LEU A CA 1
ATOM 1482 C C . LEU A 1 187 ? -1.306 22.906 4.422 1 97.06 187 LEU A C 1
ATOM 1484 O O . LEU A 1 187 ? -1.628 23.219 3.271 1 97.06 187 LEU A O 1
ATOM 1488 N N . ALA A 1 188 ? -2.088 23.047 5.445 1 95.5 188 ALA A N 1
ATOM 1489 C CA . ALA A 1 188 ? -3.432 23.594 5.289 1 95.5 188 ALA A CA 1
ATOM 1490 C C . ALA A 1 188 ? -3.379 25.016 4.711 1 95.5 188 ALA A C 1
ATOM 1492 O O . ALA A 1 188 ? -4.32 25.453 4.051 1 95.5 188 ALA A O 1
ATOM 1493 N N . ALA A 1 189 ? -2.289 25.688 4.938 1 94.81 189 ALA A N 1
ATOM 1494 C CA . ALA A 1 189 ? -2.143 27.078 4.531 1 94.81 189 ALA A CA 1
ATOM 1495 C C . ALA A 1 189 ? -1.656 27.172 3.088 1 94.81 189 ALA A C 1
ATOM 1497 O O . ALA A 1 189 ? -1.702 28.25 2.486 1 94.81 189 ALA A O 1
ATOM 1498 N N . LEU A 1 190 ? -1.233 26.031 2.488 1 94 190 LEU A N 1
ATOM 1499 C CA . LEU A 1 190 ? -0.726 26.062 1.121 1 94 190 LEU A CA 1
ATOM 1500 C C . LEU A 1 190 ? -1.861 26.25 0.123 1 94 190 LEU A C 1
ATOM 1502 O O . LEU A 1 190 ? -2.908 25.609 0.23 1 94 190 LEU A O 1
ATOM 1506 N N . PRO A 1 191 ? -1.638 27.078 -0.887 1 92.56 191 PRO A N 1
ATOM 1507 C CA . PRO A 1 191 ? -2.658 27.281 -1.918 1 92.56 191 PRO A CA 1
ATOM 1508 C C . PRO A 1 191 ? -3.07 25.984 -2.607 1 92.56 191 PRO A C 1
ATOM 1510 O O . PRO A 1 191 ? -4.25 25.781 -2.906 1 92.56 191 PRO A O 1
ATOM 1513 N N . ALA A 1 192 ? -2.174 25.062 -2.775 1 90.38 192 ALA A N 1
ATOM 1514 C CA . ALA A 1 192 ? -2.418 23.812 -3.467 1 90.38 192 ALA A CA 1
ATOM 1515 C C . ALA A 1 192 ? -3.367 22.922 -2.668 1 90.38 192 ALA A C 1
ATOM 1517 O O . ALA A 1 192 ? -3.949 21.969 -3.209 1 90.38 192 ALA A O 1
ATOM 1518 N N . VAL A 1 193 ? -3.504 23.156 -1.394 1 90.31 193 VAL A N 1
ATOM 1519 C CA . VAL A 1 193 ? -4.309 22.344 -0.496 1 90.31 193 VAL A CA 1
ATOM 1520 C C . VAL A 1 193 ? -5.68 22.969 -0.298 1 90.31 193 VAL A C 1
ATOM 1522 O O . VAL A 1 193 ? -6.656 22.281 0.007 1 90.31 193 VAL A O 1
ATOM 1525 N N . GLN A 1 194 ? -5.734 24.391 -0.461 1 84 194 GLN A N 1
ATOM 1526 C CA . GLN A 1 194 ? -6.961 25.156 -0.244 1 84 194 GLN A CA 1
ATOM 1527 C C . GLN A 1 194 ? -7.914 25 -1.424 1 84 194 GLN A C 1
ATOM 1529 O O . GLN A 1 194 ? -7.48 24.859 -2.566 1 84 194 GLN A O 1
ATOM 1534 N N . MET B 1 1 ? 27.766 -8.352 -1.464 1 85.19 1 MET B N 1
ATOM 1535 C CA . MET B 1 1 ? 26.344 -8.43 -1.722 1 85.19 1 MET B CA 1
ATOM 1536 C C . MET B 1 1 ? 25.547 -8.312 -0.424 1 85.19 1 MET B C 1
ATOM 1538 O O . MET B 1 1 ? 26.047 -8.641 0.65 1 85.19 1 MET B O 1
ATOM 1542 N N . SER B 1 2 ? 24.344 -7.777 -0.505 1 90.56 2 SER B N 1
ATOM 1543 C CA . SER B 1 2 ? 23.594 -7.586 0.726 1 90.56 2 SER B CA 1
ATOM 1544 C C . SER B 1 2 ? 23.094 -8.914 1.283 1 90.56 2 SER B C 1
ATOM 1546 O O . SER B 1 2 ? 22.844 -9.859 0.528 1 90.56 2 SER B O 1
ATOM 1548 N N . THR B 1 3 ? 23.109 -9.102 2.543 1 97.5 3 THR B N 1
ATOM 1549 C CA . THR B 1 3 ? 22.422 -10.18 3.238 1 97.5 3 THR B CA 1
ATOM 1550 C C . THR B 1 3 ? 21.203 -9.641 3.994 1 97.5 3 THR B C 1
ATOM 1552 O O . THR B 1 3 ? 21.172 -8.461 4.359 1 97.5 3 THR B O 1
ATOM 1555 N N . TYR B 1 4 ? 20.25 -10.562 4.16 1 98.62 4 TYR B N 1
ATOM 1556 C CA . TYR B 1 4 ? 18.984 -10.102 4.715 1 98.62 4 TYR B CA 1
ATOM 1557 C C . TYR B 1 4 ? 18.578 -10.938 5.926 1 98.62 4 TYR B C 1
ATOM 1559 O O . TYR B 1 4 ? 18.766 -12.156 5.938 1 98.62 4 TYR B O 1
ATOM 1567 N N . GLU B 1 5 ? 18 -10.234 6.898 1 98.5 5 GLU B N 1
ATOM 1568 C CA . GLU B 1 5 ? 17.266 -10.844 7.996 1 98.5 5 GLU B CA 1
ATOM 1569 C C . GLU B 1 5 ? 15.812 -10.367 8.008 1 98.5 5 GLU B C 1
ATOM 1571 O O . GLU B 1 5 ? 15.547 -9.164 7.93 1 98.5 5 GLU B O 1
ATOM 1576 N N . LEU B 1 6 ? 14.945 -11.281 7.988 1 98.5 6 LEU B N 1
ATOM 1577 C CA . LEU B 1 6 ? 13.516 -10.984 8.07 1 98.5 6 LEU B CA 1
ATOM 1578 C C . LEU B 1 6 ? 12.945 -11.438 9.414 1 98.5 6 LEU B C 1
ATOM 1580 O O . LEU B 1 6 ? 12.914 -12.641 9.695 1 98.5 6 LEU B O 1
ATOM 1584 N N . LEU B 1 7 ? 12.594 -10.5 10.25 1 98.56 7 LEU B N 1
ATOM 1585 C CA . LEU B 1 7 ? 12 -10.781 11.555 1 98.56 7 LEU B CA 1
ATOM 1586 C C . LEU B 1 7 ? 10.484 -10.914 11.445 1 98.56 7 LEU B C 1
ATOM 1588 O O . LEU B 1 7 ? 9.805 -9.969 11.062 1 98.56 7 LEU B O 1
ATOM 1592 N N . TYR B 1 8 ? 10.008 -12.078 11.742 1 97.94 8 TYR B N 1
ATOM 1593 C CA . TYR B 1 8 ? 8.586 -12.367 11.641 1 97.94 8 TYR B CA 1
ATOM 1594 C C . TYR B 1 8 ? 8.219 -13.625 12.414 1 97.94 8 TYR B C 1
ATOM 1596 O O . TYR B 1 8 ? 9.102 -14.312 12.945 1 97.94 8 TYR B O 1
ATOM 1604 N N . PHE B 1 9 ? 6.922 -13.852 12.594 1 96 9 PHE B N 1
ATOM 1605 C CA . PHE B 1 9 ? 6.453 -15.078 13.227 1 96 9 PHE B CA 1
ATOM 1606 C C . PHE B 1 9 ? 6.754 -16.281 12.344 1 96 9 PHE B C 1
ATOM 1608 O O . PHE B 1 9 ? 6.832 -16.156 11.117 1 96 9 PHE B O 1
ATOM 1615 N N . PRO B 1 10 ? 6.953 -17.375 12.984 1 91.62 10 PRO B N 1
ATOM 1616 C CA . PRO B 1 10 ? 7.266 -18.562 12.203 1 91.62 10 PRO B CA 1
ATOM 1617 C C . PRO B 1 10 ? 6.047 -19.141 11.484 1 91.62 10 PRO B C 1
ATOM 1619 O O . PRO B 1 10 ? 5.527 -20.188 11.875 1 91.62 10 PRO B O 1
ATOM 1622 N N . MET B 1 11 ? 5.586 -18.453 10.484 1 89.75 11 MET B N 1
ATOM 1623 C CA . MET B 1 11 ? 4.41 -18.859 9.727 1 89.75 11 MET B CA 1
ATOM 1624 C C . MET B 1 11 ? 4.531 -18.422 8.266 1 89.75 11 MET B C 1
ATOM 1626 O O . MET B 1 11 ? 5.242 -17.469 7.957 1 89.75 11 MET B O 1
ATOM 1630 N N . ASN B 1 12 ? 3.781 -19.141 7.484 1 87.5 12 ASN B N 1
ATOM 1631 C CA . ASN B 1 12 ? 3.871 -18.859 6.055 1 87.5 12 ASN B CA 1
ATOM 1632 C C . ASN B 1 12 ? 2.596 -18.203 5.527 1 87.5 12 ASN B C 1
ATOM 1634 O O . ASN B 1 12 ? 2.547 -17.766 4.379 1 87.5 12 ASN B O 1
ATOM 1638 N N . LEU B 1 13 ? 1.622 -18.062 6.359 1 91.06 13 LEU B N 1
ATOM 1639 C CA . LEU B 1 13 ? 0.341 -17.516 5.938 1 91.06 13 LEU B CA 1
ATOM 1640 C C . LEU B 1 13 ? 0.248 -16.031 6.301 1 91.06 13 LEU B C 1
ATOM 1642 O O . LEU B 1 13 ? -0.844 -15.461 6.312 1 91.06 13 LEU B O 1
ATOM 1646 N N . GLY B 1 14 ? 1.405 -15.453 6.578 1 95.56 14 GLY B N 1
ATOM 1647 C CA . GLY B 1 14 ? 1.397 -14.062 7.004 1 95.56 14 GLY B CA 1
ATOM 1648 C C . GLY B 1 14 ? 2.002 -13.125 5.98 1 95.56 14 GLY B C 1
ATOM 1649 O O . GLY B 1 14 ? 2.279 -13.523 4.848 1 95.56 14 GLY B O 1
ATOM 1650 N N . ARG B 1 15 ? 2.145 -11.891 6.398 1 96.75 15 ARG B N 1
ATOM 1651 C CA . ARG B 1 15 ? 2.496 -10.789 5.508 1 96.75 15 ARG B CA 1
ATOM 1652 C C . ARG B 1 15 ? 3.951 -10.891 5.062 1 96.75 15 ARG B C 1
ATOM 1654 O O . ARG B 1 15 ? 4.332 -10.32 4.039 1 96.75 15 ARG B O 1
ATOM 1661 N N . ALA B 1 16 ? 4.793 -11.664 5.738 1 97.75 16 ALA B N 1
ATOM 1662 C CA . ALA B 1 16 ? 6.223 -11.719 5.43 1 97.75 16 ALA B CA 1
ATOM 1663 C C . ALA B 1 16 ? 6.496 -12.688 4.285 1 97.75 16 ALA B C 1
ATOM 1665 O O . ALA B 1 16 ? 7.598 -12.711 3.732 1 97.75 16 ALA B O 1
ATOM 1666 N N . ASN B 1 17 ? 5.477 -13.508 3.936 1 97.31 17 ASN B N 1
ATOM 1667 C CA . ASN B 1 17 ? 5.688 -14.562 2.955 1 97.31 17 ASN B CA 1
ATOM 1668 C C . ASN B 1 17 ? 6.074 -14 1.592 1 97.31 17 ASN B C 1
ATOM 1670 O O . ASN B 1 17 ? 6.906 -14.57 0.889 1 97.31 17 ASN B O 1
ATOM 1674 N N . ILE B 1 18 ? 5.492 -12.891 1.225 1 98.06 18 ILE B N 1
ATOM 1675 C CA . ILE B 1 18 ? 5.766 -12.266 -0.065 1 98.06 18 ILE B CA 1
ATOM 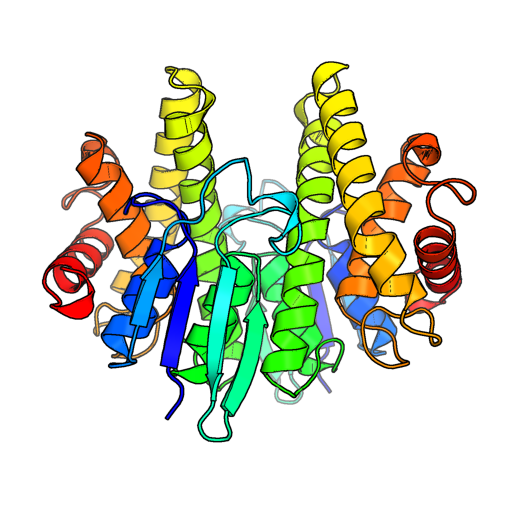1676 C C . ILE B 1 18 ? 7.238 -11.867 -0.147 1 98.06 18 ILE B C 1
ATOM 1678 O O . ILE B 1 18 ? 7.914 -12.172 -1.131 1 98.06 18 ILE B O 1
ATOM 1682 N N . THR B 1 19 ? 7.727 -11.242 0.875 1 98.38 19 THR B N 1
ATOM 1683 C CA . THR B 1 19 ? 9.125 -10.82 0.929 1 98.38 19 THR B CA 1
ATOM 1684 C C . THR B 1 19 ? 10.055 -12.031 0.886 1 98.38 19 THR B C 1
ATOM 1686 O O . THR B 1 19 ? 11.07 -12.008 0.184 1 98.38 19 THR B O 1
ATOM 1689 N N . ARG B 1 20 ? 9.672 -13.109 1.584 1 97.56 20 ARG B N 1
ATOM 1690 C CA . ARG B 1 20 ? 10.477 -14.32 1.59 1 97.56 20 ARG B CA 1
ATOM 1691 C C . ARG B 1 20 ? 10.602 -14.906 0.185 1 97.56 20 ARG B C 1
ATOM 1693 O O . ARG B 1 20 ? 11.703 -15.25 -0.256 1 97.56 20 ARG B O 1
ATOM 1700 N N . ILE B 1 21 ? 9.484 -14.992 -0.471 1 97.69 21 ILE B N 1
ATOM 1701 C CA . ILE B 1 21 ? 9.469 -15.547 -1.819 1 97.69 21 ILE B CA 1
ATOM 1702 C C . ILE B 1 21 ? 10.344 -14.695 -2.738 1 97.69 21 ILE B C 1
ATOM 1704 O O . ILE B 1 21 ? 11.125 -15.227 -3.531 1 97.69 21 ILE B O 1
ATOM 1708 N N . MET B 1 22 ? 10.273 -13.367 -2.643 1 98.38 22 MET B N 1
ATOM 1709 C CA . MET B 1 22 ? 11.039 -12.477 -3.506 1 98.38 22 MET B CA 1
ATOM 1710 C C . MET B 1 22 ? 12.539 -12.625 -3.248 1 98.38 22 MET B C 1
ATOM 1712 O O . MET B 1 22 ? 13.32 -12.766 -4.188 1 98.38 22 MET B O 1
ATOM 1716 N N . LEU B 1 23 ? 12.93 -12.633 -1.991 1 98.31 23 LEU B N 1
ATOM 1717 C CA . LEU B 1 23 ? 14.344 -12.719 -1.657 1 98.31 23 LEU B CA 1
ATOM 1718 C C . LEU B 1 23 ? 14.922 -14.062 -2.082 1 98.31 23 LEU B C 1
ATOM 1720 O O . LEU B 1 23 ? 16.016 -14.125 -2.654 1 98.31 23 LEU B O 1
ATOM 1724 N N . ASN B 1 24 ? 14.164 -15.125 -1.859 1 97.5 24 ASN B N 1
ATOM 1725 C CA . ASN B 1 24 ? 14.594 -16.438 -2.303 1 97.5 24 ASN B CA 1
ATOM 1726 C C . ASN B 1 24 ? 14.719 -16.516 -3.822 1 97.5 24 ASN B C 1
ATOM 1728 O O . ASN B 1 24 ? 15.688 -17.062 -4.348 1 97.5 24 ASN B O 1
ATOM 1732 N N . SER B 1 25 ? 13.75 -15.977 -4.469 1 97.44 25 SER B N 1
ATOM 1733 C CA . SER B 1 25 ? 13.734 -15.992 -5.93 1 97.44 25 SER B CA 1
ATOM 1734 C C . SER B 1 25 ? 14.906 -15.195 -6.5 1 97.44 25 SER B C 1
ATOM 1736 O O . SER B 1 25 ? 15.398 -15.5 -7.59 1 97.44 25 SER B O 1
ATOM 1738 N N . ALA B 1 26 ? 15.32 -14.164 -5.793 1 97.06 26 ALA B N 1
ATOM 1739 C CA . ALA B 1 26 ? 16.422 -13.312 -6.23 1 97.06 26 ALA B CA 1
ATOM 1740 C C . ALA B 1 26 ? 17.766 -13.945 -5.906 1 97.06 26 ALA B C 1
ATOM 1742 O O . ALA B 1 26 ? 18.828 -13.406 -6.266 1 97.06 26 ALA B O 1
ATOM 1743 N N . GLY B 1 27 ? 17.719 -15.07 -5.199 1 96.38 27 GLY B N 1
ATOM 1744 C CA . GLY B 1 27 ? 18.953 -15.719 -4.793 1 96.38 27 GLY B CA 1
ATOM 1745 C C . GLY B 1 27 ? 19.672 -15 -3.666 1 96.38 27 GLY B C 1
ATOM 1746 O O . GLY B 1 27 ? 20.875 -15.172 -3.48 1 96.38 27 GLY B O 1
ATOM 1747 N N . ALA B 1 28 ? 18.953 -14.188 -2.947 1 96.75 28 ALA B N 1
ATOM 1748 C CA . ALA B 1 28 ? 19.547 -13.43 -1.853 1 96.75 28 ALA B CA 1
ATOM 1749 C C . ALA B 1 28 ? 19.766 -14.312 -0.625 1 96.75 28 ALA B C 1
ATOM 1751 O O . ALA B 1 28 ? 19.031 -15.281 -0.414 1 96.75 28 ALA B O 1
ATOM 1752 N N . THR B 1 29 ? 20.766 -13.992 0.14 1 97.31 29 THR B N 1
ATOM 1753 C CA . THR B 1 29 ? 20.953 -14.656 1.427 1 97.31 29 THR B CA 1
ATOM 1754 C C . THR B 1 29 ? 19.953 -14.133 2.457 1 97.31 29 THR B C 1
ATOM 1756 O O . THR B 1 29 ? 19.969 -12.945 2.795 1 97.31 29 THR B O 1
ATOM 1759 N N . LEU B 1 30 ? 19.125 -15.047 2.893 1 97.75 30 LEU B N 1
ATOM 1760 C CA . LEU B 1 30 ? 18.047 -14.664 3.791 1 97.75 30 LEU B CA 1
ATOM 1761 C C . LEU B 1 30 ? 18.047 -15.523 5.051 1 97.75 30 LEU B C 1
ATOM 1763 O O . LEU B 1 30 ? 18.109 -16.75 4.973 1 97.75 30 LEU B O 1
ATOM 1767 N N . LYS B 1 31 ? 18.062 -14.852 6.141 1 97.5 31 LYS B N 1
ATOM 1768 C CA . LYS B 1 31 ? 17.828 -15.477 7.438 1 97.5 31 LYS B CA 1
ATOM 1769 C C . LYS B 1 31 ? 16.484 -15.055 8.023 1 97.5 31 LYS B C 1
ATOM 1771 O O . LYS B 1 31 ? 16.172 -13.859 8.07 1 97.5 31 LYS B O 1
ATOM 1776 N N . SER B 1 32 ? 15.711 -15.977 8.391 1 96.25 32 SER B N 1
ATOM 1777 C CA . SER B 1 32 ? 14.453 -15.695 9.078 1 96.25 32 SER B CA 1
ATOM 1778 C C . SER B 1 32 ? 14.602 -15.867 10.586 1 96.25 32 SER B C 1
ATOM 1780 O O . SER B 1 32 ? 15.281 -16.781 11.047 1 96.25 32 SER B O 1
ATOM 1782 N N . ALA B 1 33 ? 14.023 -14.922 11.305 1 96.75 33 ALA B N 1
ATOM 1783 C CA . ALA B 1 33 ? 14.039 -15.031 12.758 1 96.75 33 ALA B CA 1
ATOM 1784 C C . ALA B 1 33 ? 12.719 -14.547 13.359 1 96.75 33 ALA B C 1
ATOM 1786 O O . ALA B 1 33 ? 12.047 -13.688 12.781 1 96.75 33 ALA B O 1
ATOM 1787 N N . CYS B 1 34 ? 12.375 -15.062 14.422 1 97.38 34 CYS B N 1
ATOM 1788 C CA . CYS B 1 34 ? 11.203 -14.648 15.188 1 97.38 34 CYS B CA 1
ATOM 1789 C C . CYS B 1 34 ? 11.617 -14.023 16.516 1 97.38 34 CYS B C 1
ATOM 1791 O O . CYS B 1 34 ? 12.133 -14.711 17.391 1 97.38 34 CYS B O 1
ATOM 1793 N N . PRO B 1 35 ? 11.398 -12.75 16.625 1 97.06 35 PRO B N 1
ATOM 1794 C CA . PRO B 1 35 ? 11.703 -12.141 17.922 1 97.06 35 PRO B CA 1
ATOM 1795 C C . PRO B 1 35 ? 10.82 -12.68 19.047 1 97.06 35 PRO B C 1
ATOM 1797 O O . PRO B 1 35 ? 9.719 -13.164 18.781 1 97.06 35 PRO B O 1
ATOM 1800 N N . ALA B 1 36 ? 11.359 -12.641 20.328 1 96.69 36 ALA B N 1
ATOM 1801 C CA . ALA B 1 36 ? 10.516 -12.945 21.469 1 96.69 36 ALA B CA 1
ATOM 1802 C C . ALA B 1 36 ? 9.352 -11.953 21.578 1 96.69 36 ALA B C 1
ATOM 1804 O O . ALA B 1 36 ? 9.57 -10.758 21.766 1 96.69 36 ALA B O 1
ATOM 1805 N N . TRP B 1 37 ? 8.164 -12.414 21.438 1 95.19 37 TRP B N 1
ATOM 1806 C CA . TRP B 1 37 ? 6.992 -11.555 21.391 1 95.19 37 TRP B CA 1
ATOM 1807 C C . TRP B 1 37 ? 6.039 -11.859 22.547 1 95.19 37 TRP B C 1
ATOM 1809 O O . TRP B 1 37 ? 5.707 -13.023 22.781 1 95.19 37 TRP B O 1
ATOM 1819 N N . PRO B 1 38 ? 5.582 -10.914 23.203 1 95.25 38 PRO B N 1
ATOM 1820 C CA . PRO B 1 38 ? 5.656 -9.484 22.906 1 95.25 38 PRO B CA 1
ATOM 1821 C C . PRO B 1 38 ? 6.844 -8.805 23.594 1 95.25 38 PRO B C 1
ATOM 1823 O O . PRO B 1 38 ? 6.988 -7.582 23.516 1 95.25 38 PRO B O 1
ATOM 1826 N N . ALA B 1 39 ? 7.715 -9.453 24.125 1 97.12 39 ALA B N 1
ATOM 1827 C CA . ALA B 1 39 ? 8.789 -8.883 24.938 1 97.12 39 ALA B CA 1
ATOM 1828 C C . ALA B 1 39 ? 9.648 -7.934 24.125 1 97.12 39 ALA B C 1
ATOM 1830 O O . ALA B 1 39 ? 10.148 -6.934 24.641 1 97.12 39 ALA B O 1
ATOM 1831 N N . GLU B 1 40 ? 9.805 -8.203 22.828 1 97.06 40 GLU B N 1
ATOM 1832 C CA . GLU B 1 40 ? 10.695 -7.402 22 1 97.06 40 GLU B CA 1
ATOM 1833 C C . GLU B 1 40 ? 9.914 -6.43 21.109 1 97.06 40 GLU B C 1
ATOM 1835 O O . GLU B 1 40 ? 10.492 -5.762 20.25 1 97.06 40 GLU B O 1
ATOM 1840 N N . LYS B 1 41 ? 8.648 -6.301 21.375 1 96.12 41 LYS B N 1
ATOM 1841 C CA . LYS B 1 41 ? 7.781 -5.441 20.578 1 96.12 41 LYS B CA 1
ATOM 1842 C C . LYS B 1 41 ? 8.297 -4.004 20.562 1 96.12 41 LYS B C 1
ATOM 1844 O O . LYS B 1 41 ? 8.367 -3.375 19.5 1 96.12 41 LYS B O 1
ATOM 1849 N N . GLU B 1 42 ? 8.672 -3.498 21.672 1 93 42 GLU B N 1
ATOM 1850 C CA . GLU B 1 42 ? 9.062 -2.098 21.812 1 93 42 GLU B CA 1
ATOM 1851 C C . GLU B 1 42 ? 10.398 -1.826 21.125 1 93 42 GLU B C 1
ATOM 1853 O O . GLU B 1 42 ? 10.742 -0.672 20.875 1 93 42 GLU B O 1
ATOM 1858 N N . ASN B 1 43 ? 11.125 -2.879 20.812 1 94.31 43 ASN B N 1
ATOM 1859 C CA . ASN B 1 43 ? 12.414 -2.742 20.141 1 94.31 43 ASN B CA 1
ATOM 1860 C C . ASN B 1 43 ? 12.25 -2.738 18.609 1 94.31 43 ASN B C 1
ATOM 1862 O O . ASN B 1 43 ? 13.195 -2.434 17.891 1 94.31 43 ASN B O 1
ATOM 1866 N N . MET B 1 44 ? 11.055 -3.084 18.188 1 96.06 44 MET B N 1
ATOM 1867 C CA . MET B 1 44 ? 10.789 -3.117 16.75 1 96.06 44 MET B CA 1
ATOM 1868 C C . MET B 1 44 ? 10.289 -1.764 16.25 1 96.06 44 MET B C 1
ATOM 1870 O O . MET B 1 44 ? 9.555 -1.072 16.969 1 96.06 44 MET B O 1
ATOM 1874 N N . PRO B 1 45 ? 10.727 -1.445 15.031 1 95.44 45 PRO B N 1
ATOM 1875 C CA . PRO B 1 45 ? 10.109 -0.244 14.469 1 95.44 45 PRO B CA 1
ATOM 1876 C C . PRO B 1 45 ? 8.586 -0.299 14.5 1 95.44 45 PRO B C 1
ATOM 1878 O O . PRO B 1 45 ? 7.992 -1.313 14.125 1 95.44 45 PRO B O 1
ATOM 1881 N N . TYR B 1 46 ? 7.973 0.717 15.039 1 95.12 46 TYR B N 1
ATOM 1882 C CA . TYR B 1 46 ? 6.527 0.869 15.172 1 95.12 46 TYR B CA 1
ATOM 1883 C C . TYR B 1 46 ? 5.941 -0.23 16.047 1 95.12 46 TYR B C 1
ATOM 1885 O O . TYR B 1 46 ? 4.719 -0.378 16.141 1 95.12 46 TYR B O 1
ATOM 1893 N N . GLY B 1 47 ? 6.82 -1.091 16.656 1 95.88 47 GLY B N 1
ATOM 1894 C CA . GLY B 1 47 ? 6.32 -2.207 17.453 1 95.88 47 GLY B CA 1
ATOM 1895 C C . GLY B 1 47 ? 5.598 -3.25 16.609 1 95.88 47 GLY B C 1
ATOM 1896 O O . GLY B 1 47 ? 4.641 -3.867 17.078 1 95.88 47 GLY B O 1
ATOM 1897 N N . ARG B 1 48 ? 6.047 -3.373 15.398 1 96.25 48 ARG B N 1
ATOM 1898 C CA . ARG B 1 48 ? 5.328 -4.254 14.484 1 96.25 48 ARG B CA 1
ATOM 1899 C C . ARG B 1 48 ? 6.289 -5.172 13.734 1 96.25 48 ARG B C 1
ATOM 1901 O O . ARG B 1 48 ? 7.48 -4.879 13.633 1 96.25 48 ARG B O 1
ATOM 1908 N N . LEU B 1 49 ? 5.785 -6.277 13.297 1 97.62 49 LEU B N 1
ATOM 1909 C CA . LEU B 1 49 ? 6.426 -7.211 12.375 1 97.62 49 LEU B CA 1
ATOM 1910 C C . LEU B 1 49 ? 5.645 -7.309 11.07 1 97.62 49 LEU B C 1
ATOM 1912 O O . LEU B 1 49 ? 4.43 -7.102 11.047 1 97.62 49 LEU B O 1
ATOM 1916 N N . PRO B 1 50 ? 6.289 -7.48 9.938 1 98.25 50 PRO B N 1
ATOM 1917 C CA . PRO B 1 50 ? 7.684 -7.871 9.734 1 98.25 50 PRO B CA 1
ATOM 1918 C C . PRO B 1 50 ? 8.641 -6.684 9.766 1 98.25 50 PRO B C 1
ATOM 1920 O O . PRO B 1 50 ? 8.227 -5.543 9.539 1 98.25 50 PRO B O 1
ATOM 1923 N N . VAL B 1 51 ? 9.891 -6.965 10.125 1 98.75 51 VAL B N 1
ATOM 1924 C CA . VAL B 1 51 ? 11.008 -6.035 10.023 1 98.75 51 VAL B CA 1
ATOM 1925 C C . VAL B 1 51 ? 12.102 -6.641 9.148 1 98.75 51 VAL B C 1
ATOM 1927 O O . VAL B 1 51 ? 12.484 -7.801 9.328 1 98.75 51 VAL B O 1
ATOM 1930 N N . LEU B 1 52 ? 12.539 -5.922 8.148 1 98.81 52 LEU B N 1
ATOM 1931 C CA . LEU B 1 52 ? 13.664 -6.301 7.297 1 98.81 52 LEU B CA 1
ATOM 1932 C C . LEU B 1 52 ? 14.945 -5.617 7.75 1 98.81 52 LEU B C 1
ATOM 1934 O O . LEU B 1 52 ? 14.969 -4.402 7.961 1 98.81 52 LEU B O 1
ATOM 1938 N N . VAL B 1 53 ? 15.953 -6.375 7.953 1 98.69 53 VAL B N 1
ATOM 1939 C CA . VAL B 1 53 ? 17.297 -5.836 8.188 1 98.69 53 VAL B CA 1
ATOM 1940 C C . VAL B 1 53 ? 18.219 -6.254 7.051 1 98.69 53 VAL B C 1
ATOM 1942 O O . VAL B 1 53 ? 18.453 -7.445 6.844 1 98.69 53 VAL B O 1
ATOM 1945 N N . GLU B 1 54 ? 18.719 -5.309 6.316 1 98.75 54 GLU B N 1
ATOM 1946 C CA . GLU B 1 54 ? 19.688 -5.539 5.25 1 98.75 54 GLU B CA 1
ATOM 1947 C C . GLU B 1 54 ? 21.094 -5.141 5.68 1 98.75 54 GLU B C 1
ATOM 1949 O O . GLU B 1 54 ? 21.312 -4.016 6.125 1 98.75 54 GLU B O 1
ATOM 1954 N N . THR B 1 55 ? 21.953 -6.039 5.637 1 98.38 55 THR B N 1
ATOM 1955 C CA . THR B 1 55 ? 23.375 -5.75 5.832 1 98.38 55 THR B CA 1
ATOM 1956 C C . THR B 1 55 ? 24.094 -5.645 4.488 1 98.38 55 THR B C 1
ATOM 1958 O O . THR B 1 55 ? 24.188 -6.625 3.748 1 98.38 55 THR B O 1
ATOM 1961 N N . LYS B 1 56 ? 24.672 -4.488 4.277 1 96.94 56 LYS B N 1
ATOM 1962 C CA . LYS B 1 56 ? 25.312 -4.223 2.994 1 96.94 56 LYS B CA 1
ATOM 1963 C C . LYS B 1 56 ? 26.766 -4.684 3.004 1 96.94 56 LYS B C 1
ATOM 1965 O O . LYS B 1 56 ? 27.281 -5.121 4.035 1 96.94 56 LYS B O 1
ATOM 1970 N N . ALA B 1 57 ? 27.344 -4.586 1.83 1 94.38 57 ALA B N 1
ATOM 1971 C CA . ALA B 1 57 ? 28.719 -5.07 1.666 1 94.38 57 ALA B CA 1
ATOM 1972 C C . ALA B 1 57 ? 29.672 -4.305 2.564 1 94.38 57 ALA B C 1
ATOM 1974 O O . ALA B 1 57 ? 30.656 -4.871 3.062 1 94.38 57 ALA B O 1
ATOM 1975 N N . ASP B 1 58 ? 29.422 -3.047 2.85 1 96 58 ASP B N 1
ATOM 1976 C CA . ASP B 1 58 ? 30.312 -2.211 3.645 1 96 58 ASP B CA 1
ATOM 1977 C C . ASP B 1 58 ? 30.031 -2.354 5.137 1 96 58 ASP B C 1
ATOM 1979 O O . ASP B 1 58 ? 30.609 -1.647 5.961 1 96 58 ASP B O 1
ATOM 1983 N N . GLY B 1 59 ? 29.031 -3.188 5.441 1 95.88 59 GLY B N 1
ATOM 1984 C CA . GLY B 1 59 ? 28.719 -3.469 6.836 1 95.88 59 GLY B CA 1
ATOM 1985 C C . GLY B 1 59 ? 27.609 -2.607 7.387 1 95.88 59 GLY B C 1
ATOM 1986 O O . GLY B 1 59 ? 27.078 -2.879 8.469 1 95.88 59 GLY B O 1
ATOM 1987 N N . SER B 1 60 ? 27.219 -1.618 6.582 1 97.25 60 SER B N 1
ATOM 1988 C CA . SER B 1 60 ? 26.125 -0.774 7.059 1 97.25 60 SER B CA 1
ATOM 1989 C C . SER B 1 60 ? 24.797 -1.516 7.016 1 97.25 60 SER B C 1
ATOM 1991 O O . SER B 1 60 ? 24.609 -2.439 6.219 1 97.25 60 SER B O 1
ATOM 1993 N N . LYS B 1 61 ? 23.922 -1.099 7.898 1 97.94 61 LYS B N 1
ATOM 1994 C CA . LYS B 1 61 ? 22.641 -1.774 8 1 97.94 61 LYS B CA 1
ATOM 1995 C C . LYS B 1 61 ? 21.5 -0.84 7.621 1 97.94 61 LYS B C 1
ATOM 1997 O O . LYS B 1 61 ? 21.531 0.356 7.914 1 97.94 61 LYS B O 1
ATOM 2002 N N . PHE B 1 62 ? 20.531 -1.403 6.949 1 98.38 62 PHE B N 1
ATOM 2003 C CA . PHE B 1 62 ? 19.281 -0.746 6.633 1 98.38 62 PHE B CA 1
ATOM 2004 C C . PHE B 1 62 ? 18.094 -1.538 7.191 1 98.38 62 PHE B C 1
ATOM 2006 O O . PHE B 1 62 ? 17.953 -2.73 6.914 1 98.38 62 PHE B O 1
ATOM 2013 N N . THR B 1 63 ? 17.281 -0.87 8.055 1 98.56 63 THR B N 1
ATOM 2014 C CA . THR B 1 63 ? 16.141 -1.505 8.688 1 98.56 63 THR B CA 1
ATOM 2015 C C . THR B 1 63 ? 14.836 -0.887 8.18 1 98.56 63 THR B C 1
ATOM 2017 O O . THR B 1 63 ? 14.719 0.337 8.086 1 98.56 63 THR B O 1
ATOM 2020 N N . LEU B 1 64 ? 13.938 -1.719 7.848 1 98.69 64 LEU B N 1
ATOM 2021 C CA . LEU B 1 64 ? 12.664 -1.266 7.297 1 98.69 64 LEU B CA 1
ATOM 2022 C C . LEU B 1 64 ? 11.508 -2.082 7.855 1 98.69 64 LEU B C 1
ATOM 2024 O O . LEU B 1 64 ? 11.617 -3.301 8.016 1 98.69 64 LEU B O 1
ATOM 2028 N N . CYS B 1 65 ? 10.406 -1.337 8.164 1 98.12 65 CYS B N 1
ATOM 2029 C CA . CYS B 1 65 ? 9.18 -1.965 8.633 1 98.12 65 CYS B CA 1
ATOM 2030 C C . CYS B 1 65 ? 8.016 -1.657 7.699 1 98.12 65 CYS B C 1
ATOM 2032 O O . CYS B 1 65 ? 8.148 -0.843 6.785 1 98.12 65 CYS B O 1
ATOM 2034 N N . GLU B 1 66 ? 6.918 -2.303 7.965 1 98.06 66 GLU B N 1
ATOM 2035 C CA . GLU B 1 66 ? 5.727 -2.275 7.117 1 98.06 66 GLU B CA 1
ATOM 2036 C C . GLU B 1 66 ? 5.879 -3.213 5.922 1 98.06 66 GLU B C 1
ATOM 2038 O O . GLU B 1 66 ? 6.727 -2.992 5.055 1 98.06 66 GLU B O 1
ATOM 2043 N N . SER B 1 67 ? 5.012 -4.18 5.891 1 98.31 67 SER B N 1
ATOM 2044 C CA . SER B 1 67 ? 5.164 -5.293 4.961 1 98.31 67 SER B CA 1
ATOM 2045 C C . SER B 1 67 ? 5.188 -4.809 3.514 1 98.31 67 SER B C 1
ATOM 2047 O O . SER B 1 67 ? 6.102 -5.141 2.756 1 98.31 67 SER B O 1
ATOM 2049 N N . GLN B 1 68 ? 4.309 -3.895 3.168 1 98.56 68 GLN B N 1
ATOM 2050 C CA . GLN B 1 68 ? 4.219 -3.5 1.767 1 98.56 68 GLN B CA 1
ATOM 2051 C C . GLN B 1 68 ? 5.367 -2.57 1.384 1 98.56 68 GLN B C 1
ATOM 2053 O O . GLN B 1 68 ? 5.824 -2.58 0.239 1 98.56 68 GLN B O 1
ATOM 2058 N N . ALA B 1 69 ? 5.855 -1.764 2.328 1 98.69 69 ALA B N 1
ATOM 2059 C CA . ALA B 1 69 ? 7.051 -0.966 2.068 1 98.69 69 ALA B CA 1
ATOM 2060 C C . ALA B 1 69 ? 8.266 -1.858 1.834 1 98.69 69 ALA B C 1
ATOM 2062 O O . ALA B 1 69 ? 9.055 -1.618 0.917 1 98.69 69 ALA B O 1
ATOM 2063 N N . ILE B 1 70 ? 8.375 -2.895 2.672 1 98.88 70 ILE B N 1
ATOM 2064 C CA . ILE B 1 70 ? 9.461 -3.859 2.527 1 98.88 70 ILE B CA 1
ATOM 2065 C C . ILE B 1 70 ? 9.383 -4.52 1.152 1 98.88 70 ILE B C 1
ATOM 2067 O O . ILE B 1 70 ? 10.383 -4.594 0.434 1 98.88 70 ILE B O 1
ATOM 2071 N N . GLU B 1 71 ? 8.188 -4.91 0.815 1 98.88 71 GLU B N 1
ATOM 2072 C CA . GLU B 1 71 ? 7.973 -5.625 -0.441 1 98.88 71 GLU B CA 1
ATOM 2073 C C . GLU B 1 71 ? 8.328 -4.75 -1.64 1 98.88 71 GLU B C 1
ATOM 2075 O O . GLU B 1 71 ? 9.031 -5.191 -2.553 1 98.88 71 GLU B O 1
ATOM 2080 N N . ARG B 1 72 ? 7.848 -3.531 -1.618 1 98.75 72 ARG B N 1
ATOM 2081 C CA . ARG B 1 72 ? 8.117 -2.641 -2.744 1 98.75 72 ARG B CA 1
ATOM 2082 C C . ARG B 1 72 ? 9.602 -2.301 -2.834 1 98.75 72 ARG B C 1
ATOM 2084 O O . ARG B 1 72 ? 10.141 -2.164 -3.932 1 98.75 72 ARG B O 1
ATOM 2091 N N . TYR B 1 73 ? 10.297 -2.184 -1.689 1 98.88 73 TYR B N 1
ATOM 2092 C CA . TYR B 1 73 ? 11.742 -1.979 -1.669 1 98.88 73 TYR B CA 1
ATOM 2093 C C . TYR B 1 73 ? 12.461 -3.131 -2.352 1 98.88 73 TYR B C 1
ATOM 2095 O O . TYR B 1 73 ? 13.266 -2.916 -3.264 1 98.88 73 TYR B O 1
ATOM 2103 N N . ILE B 1 74 ? 12.125 -4.359 -1.997 1 98.81 74 ILE B N 1
ATOM 2104 C CA . ILE B 1 74 ? 12.758 -5.559 -2.533 1 98.81 74 ILE B CA 1
ATOM 2105 C C . ILE B 1 74 ? 12.383 -5.734 -4 1 98.81 74 ILE B C 1
ATOM 2107 O O . ILE B 1 74 ? 13.211 -6.117 -4.824 1 98.81 74 ILE B O 1
ATOM 2111 N N . ALA B 1 75 ? 11.109 -5.441 -4.352 1 98.81 75 ALA B N 1
ATOM 2112 C CA . ALA B 1 75 ? 10.633 -5.598 -5.723 1 98.81 75 ALA B CA 1
ATOM 2113 C C . ALA B 1 75 ? 11.398 -4.684 -6.676 1 98.81 75 ALA B C 1
ATOM 2115 O O . ALA B 1 75 ? 11.742 -5.086 -7.789 1 98.81 75 ALA B O 1
ATOM 2116 N N . ARG B 1 76 ? 11.625 -3.475 -6.207 1 98.25 76 ARG B N 1
ATOM 2117 C CA . ARG B 1 76 ? 12.367 -2.531 -7.039 1 98.25 76 ARG B CA 1
ATOM 2118 C C . ARG B 1 76 ? 13.844 -2.891 -7.098 1 98.25 76 ARG B C 1
ATOM 2120 O O . ARG B 1 76 ? 14.461 -2.828 -8.164 1 98.25 76 ARG B O 1
ATOM 2127 N N . LYS B 1 77 ? 14.383 -3.275 -6.023 1 97.75 77 LYS B N 1
ATOM 2128 C CA . LYS B 1 77 ? 15.805 -3.59 -5.926 1 97.75 77 LYS B CA 1
ATOM 2129 C C . LYS B 1 77 ? 16.172 -4.777 -6.812 1 97.75 77 LYS B C 1
ATOM 2131 O O . LYS B 1 77 ? 17.2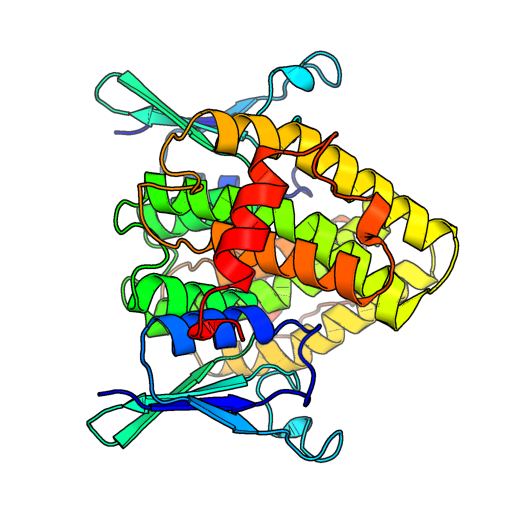34 -4.793 -7.438 1 97.75 77 LYS B O 1
ATOM 2136 N N . TYR B 1 78 ? 15.273 -5.762 -6.887 1 97.94 78 TYR B N 1
ATOM 2137 C CA . TYR B 1 78 ? 15.633 -7.012 -7.555 1 97.94 78 TYR B CA 1
ATOM 2138 C C . TYR B 1 78 ? 14.852 -7.18 -8.852 1 97.94 78 TYR B C 1
ATOM 2140 O O . TYR B 1 78 ? 14.93 -8.227 -9.5 1 97.94 78 TYR B O 1
ATOM 2148 N N . GLY B 1 79 ? 14.008 -6.23 -9.188 1 97.88 79 GLY B N 1
ATOM 2149 C CA . GLY B 1 79 ? 13.414 -6.188 -10.516 1 97.88 79 GLY B CA 1
ATOM 2150 C C . GLY B 1 79 ? 12.117 -6.957 -10.609 1 97.88 79 GLY B C 1
ATOM 2151 O O . GLY B 1 79 ? 11.75 -7.441 -11.688 1 97.88 79 GLY B O 1
ATOM 2152 N N . PHE B 1 80 ? 11.367 -7.125 -9.547 1 98.62 80 PHE B N 1
ATOM 2153 C CA . PHE B 1 80 ? 10.031 -7.711 -9.594 1 98.62 80 PHE B CA 1
ATOM 2154 C C . PHE B 1 80 ? 9 -6.68 -10.023 1 98.62 80 PHE B C 1
ATOM 2156 O O . PHE B 1 80 ? 7.855 -7.023 -10.328 1 98.62 80 PHE B O 1
ATOM 2163 N N . LEU B 1 81 ? 9.391 -5.426 -10 1 98.5 81 LEU B N 1
ATOM 2164 C CA . LEU B 1 81 ? 8.672 -4.316 -10.609 1 98.5 81 LEU B CA 1
ATOM 2165 C C . LEU B 1 81 ? 9.445 -3.744 -11.797 1 98.5 81 LEU B C 1
ATOM 2167 O O . LEU B 1 81 ? 10.672 -3.646 -11.742 1 98.5 81 LEU B O 1
ATOM 2171 N N . PRO B 1 82 ? 8.68 -3.344 -12.836 1 97.56 82 PRO B N 1
ATOM 2172 C CA . PRO B 1 82 ? 9.367 -2.729 -13.977 1 97.56 82 PRO B CA 1
ATOM 2173 C C . PRO B 1 82 ? 10.07 -1.427 -13.602 1 97.56 82 PRO B C 1
ATOM 2175 O O . PRO B 1 82 ? 9.617 -0.707 -12.711 1 97.56 82 PRO B O 1
ATOM 2178 N N . ALA B 1 83 ? 11.117 -1.107 -14.367 1 95.94 83 ALA B N 1
ATOM 2179 C CA . ALA B 1 83 ? 11.812 0.167 -14.188 1 95.94 83 ALA B CA 1
ATOM 2180 C C . ALA B 1 83 ? 10.977 1.323 -14.734 1 95.94 83 ALA B C 1
ATOM 2182 O O . ALA B 1 83 ? 11.039 2.441 -14.219 1 95.94 83 ALA B O 1
ATOM 2183 N N . ASP B 1 84 ? 10.234 0.991 -15.773 1 97.62 84 ASP B N 1
ATOM 2184 C CA . ASP B 1 84 ? 9.352 1.999 -16.344 1 97.62 84 ASP B CA 1
ATOM 2185 C C . ASP B 1 84 ? 8.258 2.412 -15.359 1 97.62 84 ASP B C 1
ATOM 2187 O O . ASP B 1 84 ? 7.543 1.563 -14.828 1 97.62 84 ASP B O 1
ATOM 2191 N N . LEU B 1 85 ? 8.125 3.695 -15.141 1 97.56 85 LEU B N 1
ATOM 2192 C CA . LEU B 1 85 ? 7.258 4.223 -14.094 1 97.56 85 LEU B CA 1
ATOM 2193 C C . LEU B 1 85 ? 5.805 3.818 -14.336 1 97.56 85 LEU B C 1
ATOM 2195 O O . LEU B 1 85 ? 5.105 3.414 -13.406 1 97.56 85 LEU B O 1
ATOM 2199 N N . GLU B 1 86 ? 5.324 3.916 -15.578 1 98.19 86 GLU B N 1
ATOM 2200 C CA . GLU B 1 86 ? 3.936 3.586 -15.891 1 98.19 86 GLU B CA 1
ATOM 2201 C C . GLU B 1 86 ? 3.668 2.096 -15.703 1 98.19 86 GLU B C 1
ATOM 2203 O O . GLU B 1 86 ? 2.67 1.711 -15.094 1 98.19 86 GLU B O 1
ATOM 2208 N N . GLN B 1 87 ? 4.598 1.305 -16.203 1 98.12 87 GLN B N 1
ATOM 2209 C CA . GLN B 1 87 ? 4.438 -0.141 -16.078 1 98.12 87 GLN B CA 1
ATOM 2210 C C . GLN B 1 87 ? 4.496 -0.583 -14.625 1 98.12 87 GLN B C 1
ATOM 2212 O O . GLN B 1 87 ? 3.779 -1.5 -14.219 1 98.12 87 GLN B O 1
ATOM 2217 N N . SER B 1 88 ? 5.344 0.043 -13.883 1 98.5 88 SER B N 1
ATOM 2218 C CA . SER B 1 88 ? 5.426 -0.247 -12.461 1 98.5 88 SER B CA 1
ATOM 2219 C C . SER B 1 88 ? 4.121 0.104 -11.75 1 98.5 88 SER B C 1
ATOM 2221 O O . SER B 1 88 ? 3.656 -0.644 -10.883 1 98.5 88 SER B O 1
ATOM 2223 N N . ALA B 1 89 ? 3.541 1.219 -12.141 1 98.75 89 ALA B N 1
ATOM 2224 C CA . ALA B 1 89 ? 2.291 1.657 -11.523 1 98.75 89 ALA B CA 1
ATOM 2225 C C . ALA B 1 89 ? 1.154 0.693 -11.844 1 98.75 89 ALA B C 1
ATOM 2227 O O . ALA B 1 89 ? 0.318 0.401 -10.992 1 98.75 89 ALA B O 1
ATOM 2228 N N . ILE B 1 90 ? 1.156 0.225 -13.023 1 98.56 90 ILE B N 1
ATOM 2229 C CA . ILE B 1 90 ? 0.153 -0.758 -13.422 1 98.56 90 ILE B CA 1
ATOM 2230 C C . ILE B 1 90 ? 0.308 -2.021 -12.57 1 98.56 90 ILE B C 1
ATOM 2232 O O . ILE B 1 90 ? -0.671 -2.535 -12.031 1 98.56 90 ILE B O 1
ATOM 2236 N N . ALA B 1 91 ? 1.515 -2.463 -12.43 1 98.69 91 ALA B N 1
ATOM 2237 C CA . ALA B 1 91 ? 1.789 -3.645 -11.617 1 98.69 91 ALA B CA 1
ATOM 2238 C C . ALA B 1 91 ? 1.32 -3.439 -10.18 1 98.69 91 ALA B C 1
ATOM 2240 O O . ALA B 1 91 ? 0.688 -4.324 -9.594 1 98.69 91 ALA B O 1
ATOM 2241 N N . GLU B 1 92 ? 1.605 -2.297 -9.664 1 98.69 92 GLU B N 1
ATOM 2242 C CA . GLU B 1 92 ? 1.227 -2.002 -8.289 1 98.69 92 GLU B CA 1
ATOM 2243 C C . GLU B 1 92 ? -0.29 -1.906 -8.141 1 98.69 92 GLU B C 1
ATOM 2245 O O . GLU B 1 92 ? -0.841 -2.26 -7.098 1 98.69 92 GLU B O 1
ATOM 2250 N N . SER B 1 93 ? -0.953 -1.43 -9.18 1 98.69 93 SER B N 1
ATOM 2251 C CA . SER B 1 93 ? -2.41 -1.382 -9.125 1 98.69 93 SER B CA 1
ATOM 2252 C C . SER B 1 93 ? -3.008 -2.783 -9.055 1 98.69 93 SER B C 1
ATOM 2254 O O . SER B 1 93 ? -4.012 -3.004 -8.375 1 98.69 93 SER B O 1
ATOM 2256 N N . TYR B 1 94 ? -2.389 -3.764 -9.766 1 98.69 94 TYR B N 1
ATOM 2257 C CA . TYR B 1 94 ? -2.814 -5.152 -9.641 1 98.69 94 TYR B CA 1
ATOM 2258 C C . TYR B 1 94 ? -2.664 -5.645 -8.203 1 98.69 94 TYR B C 1
ATOM 2260 O O . TYR B 1 94 ? -3.582 -6.254 -7.652 1 98.69 94 TYR B O 1
ATOM 2268 N N . VAL B 1 95 ? -1.541 -5.309 -7.625 1 98.75 95 VAL B N 1
ATOM 2269 C CA . VAL B 1 95 ? -1.235 -5.75 -6.27 1 98.75 95 VAL B CA 1
ATOM 2270 C C . VAL B 1 95 ? -2.248 -5.156 -5.293 1 98.75 95 VAL B C 1
ATOM 2272 O O . VAL B 1 95 ? -2.787 -5.867 -4.441 1 98.75 95 VAL B O 1
ATOM 2275 N N . ASP B 1 96 ? -2.484 -3.857 -5.469 1 98.12 96 ASP B N 1
ATOM 2276 C CA . ASP B 1 96 ? -3.404 -3.186 -4.555 1 98.12 96 ASP B CA 1
ATOM 2277 C C . ASP B 1 96 ? -4.793 -3.82 -4.609 1 98.12 96 ASP B C 1
ATOM 2279 O O . ASP B 1 96 ? -5.477 -3.916 -3.588 1 98.12 96 ASP B O 1
ATOM 2283 N N . ASN B 1 97 ? -5.203 -4.27 -5.746 1 97.56 97 ASN B N 1
ATOM 2284 C CA . ASN B 1 97 ? -6.477 -4.965 -5.887 1 97.56 97 ASN B CA 1
ATOM 2285 C C . ASN B 1 97 ? -6.465 -6.312 -5.176 1 97.56 97 ASN B C 1
ATOM 2287 O O . ASN B 1 97 ? -7.438 -6.68 -4.512 1 97.56 97 ASN B O 1
ATOM 2291 N N . ILE B 1 98 ? -5.387 -7.012 -5.285 1 98.5 98 ILE B N 1
ATOM 2292 C CA . ILE B 1 98 ? -5.262 -8.328 -4.664 1 98.5 98 ILE B CA 1
ATOM 2293 C C . ILE B 1 98 ? -5.227 -8.18 -3.146 1 98.5 98 ILE B C 1
ATOM 2295 O O . ILE B 1 98 ? -5.805 -9 -2.426 1 98.5 98 ILE B O 1
ATOM 2299 N N . VAL B 1 99 ? -4.613 -7.125 -2.676 1 98.06 99 VAL B N 1
ATOM 2300 C CA . VAL B 1 99 ? -4.441 -6.867 -1.249 1 98.06 99 VAL B CA 1
ATOM 2301 C C . VAL B 1 99 ? -5.809 -6.793 -0.569 1 98.06 99 VAL B C 1
ATOM 2303 O O . VAL B 1 99 ? -5.965 -7.242 0.57 1 98.06 99 VAL B O 1
ATOM 2306 N N . ASP B 1 100 ? -6.82 -6.281 -1.247 1 96.75 100 ASP B N 1
ATOM 2307 C CA . ASP B 1 100 ? -8.164 -6.195 -0.673 1 96.75 100 ASP B CA 1
ATOM 2308 C C . ASP B 1 100 ? -8.672 -7.57 -0.261 1 96.75 100 ASP B C 1
ATOM 2310 O O . ASP B 1 100 ? -9.227 -7.734 0.829 1 96.75 100 ASP B O 1
ATOM 2314 N N . SER B 1 101 ? -8.484 -8.57 -1.125 1 97.94 101 SER B N 1
ATOM 2315 C CA . SER B 1 101 ? -8.898 -9.938 -0.826 1 97.94 101 SER B CA 1
ATOM 2316 C C . SER B 1 101 ? -8.07 -10.539 0.3 1 97.94 101 SER B C 1
ATOM 2318 O O . SER B 1 101 ? -8.602 -11.219 1.176 1 97.94 101 SER B O 1
ATOM 2320 N N . ILE B 1 102 ? -6.801 -10.234 0.313 1 98.31 102 ILE B N 1
ATOM 2321 C CA . ILE B 1 102 ? -5.883 -10.781 1.301 1 98.31 102 ILE B CA 1
ATOM 2322 C C . ILE B 1 102 ? -6.207 -10.219 2.682 1 98.31 102 ILE B C 1
ATOM 2324 O O . ILE B 1 102 ? -6.215 -10.953 3.674 1 98.31 102 ILE B O 1
ATOM 2328 N N . ASP B 1 103 ? -6.504 -8.953 2.73 1 97.44 103 ASP B N 1
ATOM 2329 C CA . ASP B 1 103 ? -6.836 -8.328 4.008 1 97.44 103 ASP B CA 1
ATOM 2330 C C . ASP B 1 103 ? -8.125 -8.914 4.586 1 97.44 103 ASP B C 1
ATOM 2332 O O . ASP B 1 103 ? -8.227 -9.125 5.797 1 97.44 103 ASP B O 1
ATOM 2336 N N . LEU B 1 104 ? -9.102 -9.117 3.703 1 97.69 104 LEU B N 1
ATOM 2337 C CA . LEU B 1 104 ? -10.336 -9.742 4.16 1 97.69 104 LEU B CA 1
ATOM 2338 C C . LEU B 1 104 ? -10.086 -11.164 4.645 1 97.69 104 LEU B C 1
ATOM 2340 O O . LEU B 1 104 ? -10.688 -11.609 5.621 1 97.69 104 LEU B O 1
ATOM 2344 N N . PHE B 1 105 ? -9.195 -11.852 3.979 1 98.38 105 PHE B N 1
ATOM 2345 C CA . PHE B 1 105 ? -8.82 -13.188 4.422 1 98.38 105 PHE B CA 1
ATOM 2346 C C . PHE B 1 105 ? -8.203 -13.141 5.82 1 98.38 105 PHE B C 1
ATOM 2348 O O . PHE B 1 105 ? -8.578 -13.922 6.691 1 98.38 105 PHE B O 1
ATOM 2355 N N . TYR B 1 106 ? -7.242 -12.242 6.02 1 97.56 106 TYR B N 1
ATOM 2356 C CA . TYR B 1 106 ? -6.605 -12.117 7.328 1 97.56 106 TYR B CA 1
ATOM 2357 C C . TYR B 1 106 ? -7.633 -11.82 8.414 1 97.56 106 TYR B C 1
ATOM 2359 O O . TYR B 1 106 ? -7.562 -12.375 9.508 1 97.56 106 TYR B O 1
ATOM 2367 N N . LYS B 1 107 ? -8.562 -10.938 8.109 1 96 107 LYS B N 1
ATOM 2368 C CA . LYS B 1 107 ? -9.617 -10.602 9.062 1 96 107 LYS B CA 1
ATOM 2369 C C . LYS B 1 107 ? -10.445 -11.836 9.406 1 96 107 LYS B C 1
ATOM 2371 O O . LYS B 1 107 ? -10.75 -12.078 10.578 1 96 107 LYS B O 1
ATOM 2376 N N . HIS B 1 108 ? -10.75 -12.648 8.391 1 97.69 108 HIS B N 1
ATOM 2377 C CA . HIS B 1 108 ? -11.539 -13.859 8.594 1 97.69 108 HIS B CA 1
ATOM 2378 C C . HIS B 1 108 ? -10.742 -14.906 9.367 1 97.69 108 HIS B C 1
ATOM 2380 O O . HIS B 1 108 ? -11.227 -15.445 10.359 1 97.69 108 HIS B O 1
ATOM 2386 N N . HIS B 1 109 ? -9.508 -15.102 8.953 1 97.19 109 HIS B N 1
ATOM 2387 C CA . HIS B 1 109 ? -8.727 -16.234 9.43 1 97.19 109 HIS B CA 1
ATOM 2388 C C . HIS B 1 109 ? -8.18 -15.977 10.828 1 97.19 109 HIS B C 1
ATOM 2390 O O . HIS B 1 109 ? -8.133 -16.875 11.664 1 97.19 109 HIS B O 1
ATOM 2396 N N . TYR B 1 110 ? -7.805 -14.734 11.156 1 95.38 110 TYR B N 1
ATOM 2397 C CA . TYR B 1 110 ? -7.078 -14.477 12.391 1 95.38 110 TYR B CA 1
ATOM 2398 C C . TYR B 1 110 ? -7.953 -13.742 13.398 1 95.38 110 TYR B C 1
ATOM 2400 O O . TYR B 1 110 ? -7.652 -13.719 14.594 1 95.38 110 TYR B O 1
ATOM 2408 N N . VAL B 1 111 ? -9.148 -13.172 12.961 1 94.38 111 VAL B N 1
ATOM 2409 C CA . VAL B 1 111 ? -9.859 -12.281 13.875 1 94.38 111 VAL B CA 1
ATOM 2410 C C . VAL B 1 111 ? -11.289 -12.781 14.07 1 94.38 111 VAL B C 1
ATOM 2412 O O . VAL B 1 111 ? -11.664 -13.203 15.164 1 94.38 111 VAL B O 1
ATOM 2415 N N . GLU B 1 112 ? -12.125 -12.867 13.055 1 95.56 112 GLU B N 1
ATOM 2416 C CA . GLU B 1 112 ? -13.57 -13.047 13.195 1 95.56 112 GLU B CA 1
ATOM 2417 C C . GLU B 1 112 ? -13.953 -14.523 13.125 1 95.56 112 GLU B C 1
ATOM 2419 O O . GLU B 1 112 ? -14.703 -15.016 13.969 1 95.56 112 GLU B O 1
ATOM 2424 N N . LYS B 1 113 ? -13.594 -15.234 12.164 1 95.38 113 LYS B N 1
ATOM 2425 C CA . LYS B 1 113 ? -13.805 -16.672 11.977 1 95.38 113 LYS B CA 1
ATOM 2426 C C . LYS B 1 113 ? -15.297 -17 11.969 1 95.38 113 LYS B C 1
ATOM 2428 O O . LYS B 1 113 ? -15.734 -17.938 12.656 1 95.38 113 LYS B O 1
ATOM 2433 N N . ASN B 1 114 ? -16.031 -16.172 11.305 1 97.31 114 ASN B N 1
ATOM 2434 C CA . ASN B 1 114 ? -17.453 -16.422 11.203 1 97.31 114 ASN B CA 1
ATOM 2435 C C . ASN B 1 114 ? -17.922 -16.453 9.75 1 97.31 114 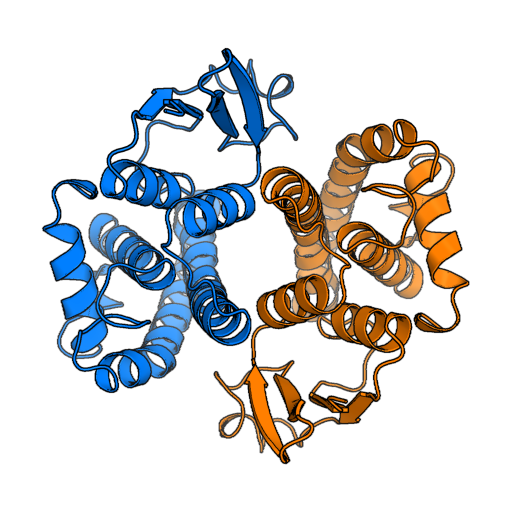ASN B C 1
ATOM 2437 O O . ASN B 1 114 ? -17.125 -16.25 8.836 1 97.31 114 ASN B O 1
ATOM 2441 N N . ASP B 1 115 ? -19.172 -16.812 9.578 1 97.5 115 ASP B N 1
ATOM 2442 C CA . ASP B 1 115 ? -19.703 -17.016 8.242 1 97.5 115 ASP B CA 1
ATOM 2443 C C . ASP B 1 115 ? -19.734 -15.703 7.457 1 97.5 115 ASP B C 1
ATOM 2445 O O . ASP B 1 115 ? -19.484 -15.695 6.25 1 97.5 115 ASP B O 1
ATOM 2449 N N . ALA B 1 116 ? -20.016 -14.688 8.18 1 97.31 116 ALA B N 1
ATOM 2450 C CA . ALA B 1 116 ? -20.094 -13.391 7.512 1 97.31 116 ALA B CA 1
ATOM 2451 C C . ALA B 1 116 ? -18.734 -12.984 6.953 1 97.31 116 ALA B C 1
ATOM 2453 O O . ALA B 1 116 ? -18.641 -12.5 5.824 1 97.31 116 ALA B O 1
ATOM 2454 N N . SER B 1 117 ? -17.703 -13.164 7.73 1 97.56 117 SER B N 1
ATOM 2455 C CA . SER B 1 117 ? -16.375 -12.82 7.266 1 97.56 117 SER B CA 1
ATOM 2456 C C . SER B 1 117 ? -15.898 -13.773 6.176 1 97.56 117 SER B C 1
ATOM 2458 O O . SER B 1 117 ? -15.156 -13.375 5.27 1 97.56 117 SER B O 1
ATOM 2460 N N . LYS B 1 118 ? -16.25 -15.008 6.242 1 98.12 118 LYS B N 1
ATOM 2461 C CA . LYS B 1 118 ? -15.93 -15.953 5.184 1 98.12 118 LYS B CA 1
ATOM 2462 C C . LYS B 1 118 ? -16.578 -15.547 3.863 1 98.12 118 LYS B C 1
ATOM 2464 O O . LYS B 1 118 ? -15.945 -15.594 2.811 1 98.12 118 LYS B O 1
ATOM 2469 N N . GLU B 1 119 ? -17.812 -15.156 3.949 1 98.12 119 GLU B N 1
ATOM 2470 C CA . GLU B 1 119 ? -18.547 -14.711 2.768 1 98.12 119 GLU B CA 1
ATOM 2471 C C . GLU B 1 119 ? -17.906 -13.469 2.162 1 98.12 119 GLU B C 1
ATOM 2473 O O . GLU B 1 119 ? -17.891 -13.297 0.94 1 98.12 119 GLU B O 1
ATOM 2478 N N . ALA B 1 120 ? -17.391 -12.602 3.016 1 97.94 120 ALA B N 1
ATOM 2479 C CA . ALA B 1 120 ? -16.719 -11.406 2.535 1 97.94 120 ALA B CA 1
ATOM 2480 C C . ALA B 1 120 ? -15.469 -11.773 1.727 1 97.94 120 ALA B C 1
ATOM 2482 O O . ALA B 1 120 ? -15.188 -11.156 0.696 1 97.94 120 ALA B O 1
ATOM 2483 N N . VAL B 1 121 ? -14.773 -12.797 2.199 1 98.44 121 VAL B N 1
ATOM 2484 C CA . VAL B 1 121 ? -13.609 -13.281 1.464 1 98.44 121 VAL B CA 1
ATOM 2485 C C . VAL B 1 121 ? -14.047 -13.844 0.114 1 98.44 121 VAL B C 1
ATOM 2487 O O . VAL B 1 121 ? -13.453 -13.523 -0.919 1 98.44 121 VAL B O 1
ATOM 2490 N N . GLN B 1 122 ? -15.055 -14.609 0.134 1 98.31 122 GLN B N 1
ATOM 2491 C CA . GLN B 1 122 ? -15.539 -15.227 -1.094 1 98.31 122 GLN B CA 1
ATOM 2492 C C . GLN B 1 122 ? -15.953 -14.172 -2.117 1 98.31 122 GLN B C 1
ATOM 2494 O O . GLN B 1 122 ? -15.625 -14.289 -3.301 1 98.31 122 GLN B O 1
ATOM 2499 N N . LYS B 1 123 ? -16.672 -13.188 -1.698 1 98.12 123 LYS B N 1
ATOM 2500 C CA . LYS B 1 123 ? -17.125 -12.109 -2.58 1 98.12 123 LYS B CA 1
ATOM 2501 C C . LYS B 1 123 ? -15.938 -11.359 -3.168 1 98.12 123 LYS B C 1
ATOM 2503 O O . LYS B 1 123 ? -15.922 -11.031 -4.355 1 98.12 123 LYS B O 1
ATOM 2508 N N . ALA B 1 124 ? -14.945 -11.133 -2.314 1 98.12 124 ALA B N 1
ATOM 2509 C CA . ALA B 1 124 ? -13.75 -10.414 -2.766 1 98.12 124 ALA B CA 1
ATOM 2510 C C . ALA B 1 124 ? -12.977 -11.234 -3.791 1 98.12 124 ALA B C 1
ATOM 2512 O O . ALA B 1 124 ? -12.477 -10.695 -4.777 1 98.12 124 ALA B O 1
ATOM 2513 N N . VAL B 1 125 ? -12.891 -12.477 -3.547 1 98.38 125 VAL B N 1
ATOM 2514 C CA . VAL B 1 125 ? -12.156 -13.359 -4.449 1 98.38 125 VAL B CA 1
ATOM 2515 C C . VAL B 1 125 ? -12.891 -13.469 -5.777 1 98.38 125 VAL B C 1
ATOM 2517 O O . VAL B 1 125 ? -12.273 -13.453 -6.844 1 98.38 125 VAL B O 1
ATOM 2520 N N . LYS B 1 126 ? -14.203 -13.562 -5.738 1 98.06 126 LYS B N 1
ATOM 2521 C CA . LYS B 1 126 ? -15 -13.594 -6.961 1 98.06 126 LYS B CA 1
ATOM 2522 C C . LYS B 1 126 ? -14.797 -12.328 -7.785 1 98.06 126 LYS B C 1
ATOM 2524 O O . LYS B 1 126 ? -14.656 -12.391 -9.008 1 98.06 126 LYS B O 1
ATOM 2529 N N . TYR B 1 127 ? -14.797 -11.258 -7.102 1 97.56 127 TYR B N 1
ATOM 2530 C CA . TYR B 1 127 ? -14.516 -9.984 -7.754 1 97.56 127 TYR B CA 1
ATOM 2531 C C . TYR B 1 127 ? -13.133 -10 -8.398 1 97.56 127 TYR B C 1
ATOM 2533 O O . TYR B 1 127 ? -12.977 -9.617 -9.555 1 97.56 127 TYR B O 1
ATOM 2541 N N . LEU B 1 128 ? -12.188 -10.453 -7.676 1 98 128 LEU B N 1
ATOM 2542 C CA . LEU B 1 128 ? -10.812 -10.492 -8.164 1 98 128 LEU B CA 1
ATOM 2543 C C . LEU B 1 128 ? -10.711 -11.359 -9.414 1 98 128 LEU B C 1
ATOM 2545 O O . LEU B 1 128 ? -10.055 -10.977 -10.391 1 98 128 LEU B O 1
ATOM 2549 N N . ILE B 1 129 ? -11.328 -12.484 -9.375 1 98.19 129 ILE B N 1
ATOM 2550 C CA . ILE B 1 129 ? -11.312 -13.391 -10.516 1 98.19 129 ILE B CA 1
ATOM 2551 C C . ILE B 1 129 ? -11.914 -12.703 -11.734 1 98.19 129 ILE B C 1
ATOM 2553 O O . ILE B 1 129 ? -11.344 -12.734 -12.828 1 98.19 129 ILE B O 1
ATOM 2557 N N . SER B 1 130 ? -12.992 -12.008 -11.523 1 97.44 130 SER B N 1
ATOM 2558 C CA . SER B 1 130 ? -13.68 -11.352 -12.625 1 97.44 130 SER B CA 1
ATOM 2559 C C . SER B 1 130 ? -12.805 -10.273 -13.258 1 97.44 130 SER B C 1
ATOM 2561 O O . SER B 1 130 ? -12.891 -10.023 -14.461 1 97.44 130 SER B O 1
ATOM 2563 N N . ARG B 1 131 ? -11.93 -9.719 -12.484 1 97.25 131 ARG B N 1
ATOM 2564 C CA . ARG B 1 131 ? -11.141 -8.602 -12.984 1 97.25 131 ARG B CA 1
ATOM 2565 C C . ARG B 1 131 ? -9.766 -9.062 -13.461 1 97.25 131 ARG B C 1
ATOM 2567 O O . ARG B 1 131 ? -9.234 -8.539 -14.438 1 97.25 131 ARG B O 1
ATOM 2574 N N . HIS B 1 132 ? -9.188 -10.047 -12.82 1 98.19 132 HIS B N 1
ATOM 2575 C CA . HIS B 1 132 ? -7.789 -10.375 -13.055 1 98.19 132 HIS B CA 1
ATOM 2576 C C . HIS B 1 132 ? -7.656 -11.539 -14.039 1 98.19 132 HIS B C 1
ATOM 2578 O O . HIS B 1 132 ? -6.629 -11.68 -14.695 1 98.19 132 HIS B O 1
ATOM 2584 N N . GLU B 1 133 ? -8.703 -12.438 -14.148 1 98.38 133 GLU B N 1
ATOM 2585 C CA . GLU B 1 133 ? -8.633 -13.555 -15.086 1 98.38 133 GLU B CA 1
ATOM 2586 C C . GLU B 1 133 ? -8.43 -13.062 -16.516 1 98.38 133 GLU B C 1
ATOM 2588 O O . GLU B 1 133 ? -7.555 -13.555 -17.234 1 98.38 133 GLU B O 1
ATOM 2593 N N . PRO B 1 134 ? -9.188 -12.008 -16.938 1 97.19 134 PRO B N 1
ATOM 2594 C CA . PRO B 1 134 ? -8.969 -11.516 -18.297 1 97.19 134 PRO B CA 1
ATOM 2595 C C . PRO B 1 134 ? -7.586 -10.898 -18.484 1 97.19 134 PRO B C 1
ATOM 2597 O O . PRO B 1 134 ? -7.027 -10.953 -19.578 1 97.19 134 PRO B O 1
ATOM 2600 N N . ILE B 1 135 ? -7.027 -10.289 -17.453 1 97.5 135 ILE B N 1
ATOM 2601 C CA . ILE B 1 135 ? -5.703 -9.68 -17.516 1 97.5 135 ILE B CA 1
ATOM 2602 C C . ILE B 1 135 ? -4.66 -10.758 -17.828 1 97.5 135 ILE B C 1
ATOM 2604 O O . ILE B 1 135 ? -3.83 -10.594 -18.719 1 97.5 135 ILE B O 1
ATOM 2608 N N . LEU B 1 136 ? -4.742 -11.828 -17.125 1 98.44 136 LEU B N 1
ATOM 2609 C CA . LEU B 1 136 ? -3.781 -12.906 -17.297 1 98.44 136 LEU B CA 1
ATOM 2610 C C . LEU B 1 136 ? -4.008 -13.617 -18.625 1 98.44 136 LEU B C 1
ATOM 2612 O O . LEU B 1 136 ? -3.053 -14.031 -19.297 1 98.44 136 LEU B O 1
ATOM 2616 N N . ALA B 1 137 ? -5.254 -13.75 -19 1 97.88 137 ALA B N 1
ATOM 2617 C CA . ALA B 1 137 ? -5.578 -14.383 -20.281 1 97.88 137 ALA B CA 1
ATOM 2618 C C . ALA B 1 137 ? -4.973 -13.609 -21.453 1 97.88 137 ALA B C 1
ATOM 2620 O O . ALA B 1 137 ? -4.637 -14.188 -22.484 1 97.88 137 ALA B O 1
ATOM 2621 N N . ALA B 1 138 ? -4.797 -12.352 -21.266 1 97.19 138 ALA B N 1
ATOM 2622 C CA . ALA B 1 138 ? -4.359 -11.477 -22.359 1 97.19 138 ALA B CA 1
ATOM 2623 C C . ALA B 1 138 ? -2.844 -11.531 -22.531 1 97.19 138 ALA B C 1
ATOM 2625 O O . ALA B 1 138 ? -2.312 -11.086 -23.547 1 97.19 138 ALA B O 1
ATOM 2626 N N . ASN B 1 139 ? -2.072 -12.023 -21.562 1 96.88 139 ASN B N 1
ATOM 2627 C CA . ASN B 1 139 ? -0.62 -12.133 -21.656 1 96.88 139 ASN B CA 1
ATOM 2628 C C . ASN B 1 139 ? -0.185 -13.578 -21.875 1 96.88 139 ASN B C 1
ATOM 2630 O O . ASN B 1 139 ? -0.212 -14.391 -20.953 1 96.88 139 ASN B O 1
ATOM 2634 N N . PRO B 1 140 ? 0.305 -13.883 -22.953 1 96.25 140 PRO B N 1
ATOM 2635 C CA . PRO B 1 140 ? 0.631 -15.273 -23.297 1 96.25 140 PRO B CA 1
ATOM 2636 C C . PRO B 1 140 ? 1.719 -15.859 -22.406 1 96.25 140 PRO B C 1
ATOM 2638 O O . PRO B 1 140 ? 1.859 -17.078 -22.312 1 96.25 140 PRO B O 1
ATOM 2641 N N . SER B 1 141 ? 2.473 -15.055 -21.734 1 96.69 141 SER B N 1
ATOM 2642 C CA . SER B 1 141 ? 3.521 -15.562 -20.859 1 96.69 141 SER B CA 1
ATOM 2643 C C . SER B 1 141 ? 2.93 -16.203 -19.609 1 96.69 141 SER B C 1
ATOM 2645 O O . SER B 1 141 ? 3.615 -16.953 -18.906 1 96.69 141 SER B O 1
ATOM 2647 N N . GLY B 1 142 ? 1.683 -15.805 -19.328 1 97 142 GLY B N 1
ATOM 2648 C CA . GLY B 1 142 ? 1.033 -16.297 -18.125 1 97 142 GLY B CA 1
ATOM 2649 C C . GLY B 1 142 ? 1.308 -15.43 -16.906 1 97 142 GLY B C 1
ATOM 2650 O O . GLY B 1 142 ? 0.747 -15.664 -15.828 1 97 142 GLY B O 1
ATOM 2651 N N . HIS B 1 143 ? 2.195 -14.43 -17.109 1 98.19 143 HIS B N 1
ATOM 2652 C CA . HIS B 1 143 ? 2.488 -13.477 -16.031 1 98.19 143 HIS B CA 1
ATOM 2653 C C . HIS B 1 143 ? 1.681 -12.195 -16.203 1 98.19 143 HIS B C 1
ATOM 2655 O O . HIS B 1 143 ? 1.12 -11.945 -17.266 1 98.19 143 HIS B O 1
ATOM 2661 N N . TYR B 1 144 ? 1.558 -11.422 -15.078 1 98.38 144 TYR B N 1
ATOM 2662 C CA . TYR B 1 144 ? 0.89 -10.133 -15.164 1 98.38 144 TYR B CA 1
ATOM 2663 C C . TYR B 1 144 ? 1.653 -9.18 -16.078 1 98.38 144 TYR B C 1
ATOM 2665 O O . TYR B 1 144 ? 1.049 -8.438 -16.859 1 98.38 144 TYR B O 1
ATOM 2673 N N . ILE B 1 145 ? 2.969 -9.203 -15.844 1 96.94 145 ILE B N 1
ATOM 2674 C CA . ILE B 1 145 ? 3.814 -8.242 -16.547 1 96.94 145 ILE B CA 1
ATOM 2675 C C . ILE B 1 145 ? 4.938 -8.969 -17.281 1 96.94 145 ILE B C 1
ATOM 2677 O O . ILE B 1 145 ? 5.734 -9.68 -16.656 1 96.94 145 ILE B O 1
ATOM 2681 N N . GLY B 1 146 ? 5.047 -8.727 -18.531 1 95.56 146 GLY B N 1
ATOM 2682 C CA . GLY B 1 146 ? 6.141 -9.297 -19.297 1 95.56 146 GLY B CA 1
ATOM 2683 C C . GLY B 1 146 ? 6.168 -10.812 -19.266 1 95.56 146 GLY B C 1
ATOM 2684 O O . GLY B 1 146 ? 5.129 -11.461 -19.422 1 95.56 146 GLY B O 1
ATOM 2685 N N . ASN B 1 147 ? 7.395 -11.383 -19.188 1 96.38 147 ASN B N 1
ATOM 2686 C CA . ASN B 1 147 ? 7.555 -12.828 -19.281 1 96.38 147 ASN B CA 1
ATOM 2687 C C . ASN B 1 147 ? 8.383 -13.375 -18.125 1 96.38 147 ASN B C 1
ATOM 2689 O O . ASN B 1 147 ? 8.945 -14.461 -18.219 1 96.38 147 ASN B O 1
ATOM 2693 N N . LYS B 1 148 ? 8.453 -12.578 -17.094 1 95.25 148 LYS B N 1
ATOM 2694 C CA . LYS B 1 148 ? 9.195 -13.016 -15.906 1 95.25 148 LYS B CA 1
ATOM 2695 C C . LYS B 1 148 ? 8.367 -12.828 -14.641 1 95.25 148 LYS B C 1
ATOM 2697 O O . LYS B 1 148 ? 7.379 -12.102 -14.633 1 95.25 148 LYS B O 1
ATOM 2702 N N . LEU B 1 149 ? 8.828 -13.5 -13.539 1 97.5 149 LEU B N 1
ATOM 2703 C CA . LEU B 1 149 ? 8.164 -13.414 -12.242 1 97.5 149 LEU B CA 1
ATOM 2704 C C . LEU B 1 149 ? 8.07 -11.961 -11.773 1 97.5 149 LEU B C 1
ATOM 2706 O O . LEU B 1 149 ? 9.086 -11.273 -11.68 1 97.5 149 LEU B O 1
ATOM 2710 N N . SER B 1 150 ? 6.836 -11.523 -11.562 1 98.38 150 SER B N 1
ATOM 2711 C CA . SER B 1 150 ? 6.629 -10.133 -11.156 1 98.38 150 SER B CA 1
ATOM 2712 C C . SER B 1 150 ? 5.949 -10.047 -9.797 1 98.38 150 SER B C 1
ATOM 2714 O O . SER B 1 150 ? 5.465 -11.055 -9.273 1 98.38 150 SER B O 1
ATOM 2716 N N . TYR B 1 151 ? 5.918 -8.859 -9.219 1 98.75 151 TYR B N 1
ATOM 2717 C CA . TYR B 1 151 ? 5.363 -8.562 -7.902 1 98.75 151 TYR B CA 1
ATOM 2718 C C . TYR B 1 151 ? 3.906 -9 -7.812 1 98.75 151 TYR B C 1
ATOM 2720 O O . TYR B 1 151 ? 3.531 -9.75 -6.906 1 98.75 151 TYR B O 1
ATOM 2728 N N . PRO B 1 152 ? 3.051 -8.703 -8.781 1 98.88 152 PRO B N 1
ATOM 2729 C CA . PRO B 1 152 ? 1.658 -9.148 -8.695 1 98.88 152 PRO B CA 1
ATOM 2730 C C . PRO B 1 152 ? 1.507 -10.656 -8.852 1 98.88 152 PRO B C 1
ATOM 2732 O O . PRO B 1 152 ? 0.575 -11.25 -8.297 1 98.88 152 PRO B O 1
ATOM 2735 N N . ASP B 1 153 ? 2.436 -11.305 -9.594 1 98.81 153 ASP B N 1
ATOM 2736 C CA . ASP B 1 153 ? 2.396 -12.766 -9.664 1 98.81 153 ASP B CA 1
ATOM 2737 C C . ASP B 1 153 ? 2.49 -13.383 -8.266 1 98.81 153 ASP B C 1
ATOM 2739 O O . ASP B 1 153 ? 1.736 -14.297 -7.938 1 98.81 153 ASP B O 1
ATOM 2743 N N . ILE B 1 154 ? 3.359 -12.859 -7.512 1 98.62 154 ILE B N 1
ATOM 2744 C CA . ILE B 1 154 ? 3.662 -13.406 -6.191 1 98.62 154 ILE B CA 1
ATOM 2745 C C . ILE B 1 154 ? 2.49 -13.148 -5.246 1 98.62 154 ILE B C 1
ATOM 2747 O O . ILE B 1 154 ? 2.143 -14.008 -4.434 1 98.62 154 ILE B O 1
ATOM 2751 N N . TYR B 1 155 ? 1.866 -12 -5.363 1 98.69 155 TYR B N 1
ATOM 2752 C CA . TYR B 1 155 ? 0.695 -11.695 -4.547 1 98.69 155 TYR B CA 1
ATOM 2753 C C . TYR B 1 155 ? -0.45 -12.648 -4.863 1 98.69 155 TYR B C 1
ATOM 2755 O O . TYR B 1 155 ? -1.13 -13.141 -3.959 1 98.69 155 TYR B O 1
ATOM 2763 N N . LEU B 1 156 ? -0.627 -12.859 -6.152 1 98.56 156 LEU B N 1
ATOM 2764 C CA . LEU B 1 156 ? -1.707 -13.75 -6.551 1 98.56 156 LEU B CA 1
ATOM 2765 C C . LEU B 1 156 ? -1.454 -15.164 -6.039 1 98.56 156 LEU B C 1
ATOM 2767 O O . LEU B 1 156 ? -2.367 -15.82 -5.527 1 98.56 156 LEU B O 1
ATOM 2771 N N . TYR B 1 157 ? -0.254 -15.586 -6.164 1 98.31 157 TYR B N 1
ATOM 2772 C CA . TYR B 1 157 ? 0.099 -16.891 -5.621 1 98.31 157 TYR B CA 1
ATOM 2773 C C . TYR B 1 157 ? -0.177 -16.953 -4.125 1 98.31 157 TYR B C 1
ATOM 2775 O O . TYR B 1 157 ? -0.744 -17.938 -3.631 1 98.31 157 TYR B O 1
ATOM 2783 N N . HIS B 1 158 ? 0.275 -15.922 -3.416 1 98.25 158 HIS B N 1
ATOM 2784 C CA . HIS B 1 158 ? 0.114 -15.914 -1.967 1 98.25 158 HIS B CA 1
ATOM 2785 C C . HIS B 1 158 ? -1.355 -16.031 -1.575 1 98.25 158 HIS B C 1
ATOM 2787 O O . HIS B 1 158 ? -1.696 -16.75 -0.638 1 98.25 158 HIS B O 1
ATOM 2793 N N . LEU B 1 159 ? -2.232 -15.312 -2.293 1 98.19 159 LEU B N 1
ATOM 2794 C CA . LEU B 1 159 ? -3.666 -15.422 -2.045 1 98.19 159 LEU B CA 1
ATOM 2795 C C . LEU B 1 159 ? -4.148 -16.844 -2.285 1 98.19 159 LEU B C 1
ATOM 2797 O O . LEU B 1 159 ? -4.844 -17.422 -1.442 1 98.19 159 LEU B O 1
ATOM 2801 N N . TYR B 1 160 ? -3.742 -17.406 -3.414 1 97.44 160 TYR B N 1
ATOM 2802 C CA . TYR B 1 160 ? -4.109 -18.781 -3.756 1 97.44 160 TYR B CA 1
ATOM 2803 C C . TYR B 1 160 ? -3.637 -19.75 -2.686 1 97.44 160 TYR B C 1
ATOM 2805 O O . TYR B 1 160 ? -4.402 -20.609 -2.238 1 97.44 160 TYR B O 1
ATOM 2813 N N . PHE B 1 161 ? -2.436 -19.562 -2.283 1 96.88 161 PHE B N 1
ATOM 2814 C CA . PHE B 1 161 ? -1.814 -20.406 -1.265 1 96.88 161 PHE B CA 1
ATOM 2815 C C . PHE B 1 161 ? -2.59 -20.328 0.046 1 96.88 161 PHE B C 1
ATOM 2817 O O . PHE B 1 161 ? -2.904 -21.359 0.647 1 96.88 161 PHE B O 1
ATOM 2824 N N . MET B 1 162 ? -2.957 -19.156 0.453 1 97.31 162 MET B N 1
ATOM 2825 C CA . MET B 1 162 ? -3.703 -18.953 1.693 1 97.31 162 MET B CA 1
ATOM 2826 C C . MET B 1 162 ? -5.055 -19.656 1.63 1 97.31 162 MET B C 1
ATOM 2828 O O . MET B 1 162 ? -5.43 -20.375 2.562 1 97.31 162 MET B O 1
ATOM 2832 N N . LEU B 1 163 ? -5.742 -19.484 0.522 1 97.38 163 LEU B N 1
ATOM 2833 C CA . LEU B 1 163 ? -7.062 -20.078 0.363 1 97.38 163 LEU B CA 1
ATOM 2834 C C . LEU B 1 163 ? -6.98 -21.609 0.356 1 97.38 163 LEU B C 1
ATOM 2836 O O . LEU B 1 163 ? -7.762 -22.281 1.03 1 97.38 163 LEU B O 1
ATOM 2840 N N . THR B 1 164 ? -6.012 -22.109 -0.318 1 94.94 164 THR B N 1
ATOM 2841 C CA . THR B 1 164 ? -5.875 -23.562 -0.457 1 94.94 164 THR B CA 1
ATOM 2842 C C . THR B 1 164 ? -5.441 -24.188 0.862 1 94.94 164 THR B C 1
ATOM 2844 O O . THR B 1 164 ? -5.973 -25.234 1.267 1 94.94 164 THR B O 1
ATOM 2847 N N . GLU B 1 165 ? -4.559 -23.562 1.568 1 95.31 165 GLU B N 1
ATOM 2848 C CA . GLU B 1 165 ? -3.998 -24.094 2.803 1 95.31 165 GLU B CA 1
ATOM 2849 C C . GLU B 1 165 ? -5.023 -24.062 3.934 1 95.31 165 GLU B C 1
ATOM 2851 O O . GLU B 1 165 ? -4.863 -24.75 4.945 1 95.31 165 GLU B O 1
ATOM 2856 N N . THR B 1 166 ? -6.078 -23.266 3.744 1 96.44 166 THR B N 1
ATOM 2857 C CA . THR B 1 166 ? -7.016 -23.109 4.852 1 96.44 166 THR B CA 1
ATOM 2858 C C . THR B 1 166 ? -8.383 -23.688 4.484 1 96.44 166 THR B C 1
ATOM 2860 O O . THR B 1 166 ? -9.391 -23.344 5.105 1 96.44 166 THR B O 1
ATOM 2863 N N . GLY B 1 167 ? -8.383 -24.438 3.367 1 94 167 GLY B N 1
ATOM 2864 C CA . GLY B 1 167 ? -9.57 -25.188 3.018 1 94 167 GLY B CA 1
ATOM 2865 C C . GLY B 1 167 ? -10.602 -24.375 2.264 1 94 167 GLY B C 1
ATOM 2866 O O . GLY B 1 167 ? -11.789 -24.734 2.244 1 94 167 GLY B O 1
ATOM 2867 N N . LEU B 1 168 ? -10.266 -23.234 1.762 1 95.88 168 LEU B N 1
ATOM 2868 C CA . LEU B 1 168 ? -11.156 -22.406 0.965 1 95.88 168 LEU B CA 1
ATOM 2869 C C . LEU B 1 168 ? -10.867 -22.562 -0.524 1 95.88 168 LEU B C 1
ATOM 2871 O O . LEU B 1 168 ? -10.93 -21.594 -1.282 1 95.88 168 LEU B O 1
ATOM 2875 N N . THR B 1 169 ? -10.516 -23.719 -0.928 1 91.12 169 THR B N 1
ATOM 2876 C CA . THR B 1 169 ? -10.07 -24.047 -2.275 1 91.12 169 THR B CA 1
ATOM 2877 C C . THR B 1 169 ? -11.18 -23.812 -3.291 1 91.12 169 THR B C 1
ATOM 2879 O O . THR B 1 169 ? -10.914 -23.641 -4.48 1 91.12 169 THR B O 1
ATOM 2882 N N . ASP B 1 170 ? -12.398 -23.812 -2.865 1 93.88 170 ASP B N 1
ATOM 2883 C CA . ASP B 1 170 ? -13.531 -23.641 -3.766 1 93.88 170 ASP B CA 1
ATOM 2884 C C . ASP B 1 170 ? -13.648 -22.188 -4.238 1 93.88 170 ASP B C 1
ATOM 2886 O O . ASP B 1 170 ? -14.344 -21.906 -5.215 1 93.88 170 ASP B O 1
ATOM 2890 N N . PHE B 1 171 ? -12.977 -21.297 -3.562 1 96.62 171 PHE B N 1
ATOM 2891 C CA . PHE B 1 171 ? -13.086 -19.875 -3.9 1 96.62 171 PHE B CA 1
ATOM 2892 C C . PHE B 1 171 ? -12.32 -19.578 -5.184 1 96.62 171 PHE B C 1
ATOM 2894 O O . PHE B 1 171 ? -12.617 -18.594 -5.867 1 96.62 171 PHE B O 1
ATOM 2901 N N . ILE B 1 172 ? -11.289 -20.344 -5.48 1 95.38 172 ILE B N 1
ATOM 2902 C CA . ILE B 1 172 ? -10.492 -20.188 -6.691 1 95.38 172 ILE B CA 1
ATOM 2903 C C . ILE B 1 172 ? -10.156 -21.562 -7.262 1 95.38 172 ILE B C 1
ATOM 2905 O O . ILE B 1 172 ? -9.445 -22.359 -6.629 1 95.38 172 ILE B O 1
ATOM 2909 N N . ASN B 1 173 ? -10.641 -21.844 -8.477 1 93.19 173 ASN B N 1
ATOM 2910 C CA . ASN B 1 173 ? -10.383 -23.156 -9.078 1 93.19 173 ASN B CA 1
ATOM 2911 C C . ASN B 1 173 ? -10.227 -23.047 -10.586 1 93.19 173 ASN B C 1
ATOM 2913 O O . ASN B 1 173 ? -10.484 -22 -11.172 1 93.19 173 ASN B O 1
ATOM 2917 N N . GLU B 1 174 ? -9.844 -24.141 -11.117 1 95.12 174 GLU B N 1
ATOM 2918 C CA . GLU B 1 174 ? -9.461 -24.188 -12.523 1 95.12 174 GLU B CA 1
ATOM 2919 C C . GLU B 1 174 ? -10.656 -23.891 -13.43 1 95.12 174 GLU B C 1
ATOM 2921 O O . GLU B 1 174 ? -10.492 -23.344 -14.523 1 95.12 174 GLU B O 1
ATOM 2926 N N . SER B 1 175 ? -11.852 -24.172 -13.047 1 95.31 175 SER B N 1
ATOM 2927 C CA . SER B 1 175 ? -13.047 -23.984 -13.867 1 95.31 175 SER B CA 1
ATOM 2928 C C . SER B 1 175 ? -13.422 -22.516 -13.969 1 95.31 175 SER B C 1
ATOM 2930 O O . SER B 1 175 ? -13.766 -22.016 -15.047 1 95.31 175 SER B O 1
ATOM 2932 N N . THR B 1 176 ? -13.305 -21.812 -12.875 1 94.56 176 THR B N 1
ATOM 2933 C CA . THR B 1 176 ? -13.758 -20.422 -12.828 1 94.56 176 THR B CA 1
ATOM 2934 C C . THR B 1 176 ? -12.594 -19.469 -13.055 1 94.56 176 THR B C 1
ATOM 2936 O O . THR B 1 176 ? -12.805 -18.312 -13.453 1 94.56 176 THR B O 1
ATOM 2939 N N . ALA B 1 177 ? -11.391 -19.922 -12.836 1 97.88 177 ALA B N 1
ATOM 2940 C CA . ALA B 1 177 ? -10.211 -19.062 -12.906 1 97.88 177 ALA B CA 1
ATOM 2941 C C . ALA B 1 177 ? -9.008 -19.828 -13.453 1 97.88 177 ALA B C 1
ATOM 2943 O O . ALA B 1 177 ? -7.98 -19.953 -12.781 1 97.88 177 ALA B O 1
ATOM 2944 N N . PRO B 1 178 ? -9.133 -20.234 -14.711 1 98.06 178 PRO B N 1
ATOM 2945 C CA . PRO B 1 178 ? -8.094 -21.125 -15.258 1 98.06 178 PRO B CA 1
ATOM 2946 C C . PRO B 1 178 ? -6.727 -20.453 -15.328 1 98.06 178 PRO B C 1
ATOM 2948 O O . PRO B 1 178 ? -5.711 -21.078 -15.031 1 98.06 178 PRO B O 1
ATOM 2951 N N . HIS B 1 179 ? -6.617 -19.188 -15.766 1 98.5 179 HIS B N 1
ATOM 2952 C CA . HIS B 1 179 ? -5.328 -18.531 -15.914 1 98.5 179 HIS B CA 1
ATOM 2953 C C . HIS B 1 179 ? -4.723 -18.188 -14.562 1 98.5 179 HIS B C 1
ATOM 2955 O O . HIS B 1 179 ? -3.51 -18.312 -14.367 1 98.5 179 HIS B O 1
ATOM 2961 N N . ILE B 1 180 ? -5.57 -17.781 -13.625 1 98.56 180 ILE B N 1
ATOM 2962 C CA . ILE B 1 180 ? -5.117 -17.484 -12.266 1 98.56 180 ILE B CA 1
ATOM 2963 C C . ILE B 1 180 ? -4.551 -18.75 -11.625 1 98.56 180 ILE B C 1
ATOM 2965 O O . ILE B 1 180 ? -3.453 -18.734 -11.062 1 98.56 180 ILE B O 1
ATOM 2969 N N . THR B 1 181 ? -5.293 -19.875 -11.773 1 97.94 181 THR B N 1
ATOM 2970 C CA . THR B 1 181 ? -4.875 -21.141 -11.172 1 97.94 181 THR B CA 1
ATOM 2971 C C . THR B 1 181 ? -3.592 -21.641 -11.828 1 97.94 181 THR B C 1
ATOM 2973 O O . THR B 1 181 ? -2.705 -22.156 -11.141 1 97.94 181 THR B O 1
ATOM 2976 N N . LYS B 1 182 ? -3.486 -21.469 -13.086 1 97.94 182 LYS B N 1
ATOM 2977 C CA . LYS B 1 182 ? -2.273 -21.891 -13.797 1 97.94 182 LYS B CA 1
ATOM 2978 C C . LYS B 1 182 ? -1.057 -21.125 -13.289 1 97.94 182 LYS B C 1
ATOM 2980 O O . LYS B 1 182 ? -0.012 -21.719 -13.016 1 97.94 182 LYS B O 1
ATOM 2985 N N . LEU B 1 183 ? -1.179 -19.812 -13.148 1 98.25 183 LEU B N 1
ATOM 2986 C CA . LEU B 1 183 ? -0.085 -19 -12.633 1 98.25 183 LEU B CA 1
ATOM 2987 C C . LEU B 1 183 ? 0.29 -19.422 -11.219 1 98.25 183 LEU B C 1
ATOM 2989 O O . LEU B 1 183 ? 1.469 -19.609 -10.914 1 98.25 183 LEU B O 1
ATOM 2993 N N . ALA B 1 184 ? -0.698 -19.562 -10.406 1 97.62 184 ALA B N 1
ATOM 2994 C CA . ALA B 1 184 ? -0.457 -19.922 -9.008 1 97.62 184 ALA B CA 1
ATOM 2995 C C . ALA B 1 184 ? 0.248 -21.266 -8.898 1 97.62 184 ALA B C 1
ATOM 2997 O O . ALA B 1 184 ? 1.211 -21.406 -8.141 1 97.62 184 ALA B O 1
ATOM 2998 N N . LYS B 1 185 ? -0.166 -22.25 -9.633 1 96.38 185 LYS B N 1
ATOM 2999 C CA . LYS B 1 185 ? 0.427 -23.578 -9.594 1 96.38 185 LYS B CA 1
ATOM 3000 C C . LYS B 1 185 ? 1.851 -23.562 -10.141 1 96.38 185 LYS B C 1
ATOM 3002 O O . LYS B 1 185 ? 2.713 -24.297 -9.664 1 96.38 185 LYS B O 1
ATOM 3007 N N . SER B 1 186 ? 2.064 -22.781 -11.172 1 96.75 186 SER B N 1
ATOM 3008 C CA . SER B 1 186 ? 3.416 -22.656 -11.711 1 96.75 186 SER B CA 1
ATOM 3009 C C . SER B 1 186 ? 4.375 -22.094 -10.664 1 96.75 186 SER B C 1
ATOM 3011 O O . SER B 1 186 ? 5.531 -22.516 -10.586 1 96.75 186 SER B O 1
ATOM 3013 N N . LEU B 1 187 ? 3.936 -21.125 -9.875 1 97 187 LEU B N 1
ATOM 3014 C CA . LEU B 1 187 ? 4.777 -20.547 -8.836 1 97 187 LEU B CA 1
ATOM 3015 C C . LEU B 1 187 ? 4.973 -21.516 -7.68 1 97 187 LEU B C 1
ATOM 3017 O O . LEU B 1 187 ? 6.047 -21.578 -7.082 1 97 187 LEU B O 1
ATOM 3021 N N . ALA B 1 188 ? 3.947 -22.266 -7.383 1 95.38 188 ALA B N 1
ATOM 3022 C CA . ALA B 1 188 ? 4.027 -23.25 -6.301 1 95.38 188 ALA B CA 1
ATOM 3023 C C . ALA B 1 188 ? 5.129 -24.281 -6.57 1 95.38 188 ALA B C 1
ATOM 3025 O O . ALA B 1 188 ? 5.688 -24.859 -5.637 1 95.38 188 ALA B O 1
ATOM 3026 N N . ALA B 1 189 ? 5.441 -24.453 -7.805 1 94.69 189 ALA B N 1
ATOM 3027 C CA . ALA B 1 189 ? 6.406 -25.469 -8.211 1 94.69 189 ALA B CA 1
ATOM 3028 C C . ALA B 1 189 ? 7.832 -24.922 -8.164 1 94.69 189 ALA B C 1
ATOM 3030 O O . ALA B 1 189 ? 8.797 -25.688 -8.234 1 94.69 189 ALA B O 1
ATOM 3031 N N . LEU B 1 190 ? 7.98 -23.609 -7.98 1 93.81 190 LEU B N 1
ATOM 3032 C CA . LEU B 1 190 ? 9.305 -23 -7.949 1 93.81 190 LEU B CA 1
ATOM 3033 C C . LEU B 1 190 ? 10.023 -23.344 -6.645 1 93.81 190 LEU B C 1
ATOM 3035 O O . LEU B 1 190 ? 9.438 -23.25 -5.566 1 93.81 190 LEU B O 1
ATOM 3039 N N . PRO B 1 191 ? 11.312 -23.656 -6.73 1 92.31 191 PRO B N 1
ATOM 3040 C CA . PRO B 1 191 ? 12.086 -23.938 -5.52 1 92.31 191 PRO B CA 1
ATOM 3041 C C . PRO B 1 191 ? 12.07 -22.781 -4.523 1 92.31 191 PRO B C 1
ATOM 3043 O O . PRO B 1 191 ? 12 -23 -3.312 1 92.31 191 PRO B O 1
ATOM 3046 N N . ALA B 1 192 ? 12.039 -21.578 -4.988 1 90.19 192 ALA B N 1
ATOM 3047 C CA . ALA B 1 192 ? 12.086 -20.375 -4.152 1 90.19 192 ALA B CA 1
ATOM 3048 C C . ALA B 1 192 ? 10.805 -20.234 -3.328 1 90.19 192 ALA B C 1
ATOM 3050 O O . ALA B 1 192 ? 10.773 -19.5 -2.34 1 90.19 192 ALA B O 1
ATOM 3051 N N . VAL B 1 193 ? 9.75 -20.891 -3.727 1 89.94 193 VAL B N 1
ATOM 3052 C CA . VAL B 1 193 ? 8.445 -20.781 -3.088 1 89.94 193 VAL B CA 1
ATOM 3053 C C . VAL B 1 193 ? 8.234 -21.953 -2.133 1 89.94 193 VAL B C 1
ATOM 3055 O O . VAL B 1 193 ? 7.473 -21.844 -1.169 1 89.94 193 VAL B O 1
ATOM 3058 N N . GLN B 1 194 ? 8.945 -23.141 -2.449 1 83.88 194 GLN B N 1
ATOM 3059 C CA . GLN B 1 194 ? 8.805 -24.359 -1.664 1 83.88 194 GLN B CA 1
ATOM 3060 C C . GLN B 1 194 ? 9.578 -24.266 -0.352 1 83.88 194 GLN B C 1
ATOM 3062 O O . GLN B 1 194 ? 10.625 -23.625 -0.288 1 83.88 194 GLN B O 1
#

Secondary structure (DSSP, 8-state):
--EEEEE--S-SSSTTHHHHHHHHHTT-EEEEE---TTTTGGGSGGG-S-EEEEEPTTS-EEEEESHHHHHHHHHHHHTSS-SSHHHHHHHHHHHHHHHHHHHHHHIIIIII-SHHHHHHHHHHHHHHHHHHHHHHHT-TTSSSSTTS--HHHHHHHHHHHHHHHTT-GGGS-TTT-HHHHHHHHHHHTSTTT-/--EEEEE--S-SSSTTHHHHHHHHHTT-EEEEE---TTTTGGGSGGG-S-EEEEEPTTS-EEEEESHHHHHHHHHHHHTSS-SSHHHHHHHHHHHHHHHHHHHHHHIIIIII-SHHHHHHHHHHHHHHHHHHHHHHHT-TTSSSSTTS--HHHHHHHHHHHHHHHTT-GGGS-TTT-HHHHHHHHHHHTSTTT-